Protein AF-A0A2M8L1L5-F1 (afdb_monomer)

Mean predicted aligned error: 10.71 Å

Foldseek 3Di:
DPPPCPPPPPDDPPAADAAEEEEAPPPPVLVVVCVVVVAAEAEDELCVLDDPDACPSLVVLVVSLVVLVVRLAYEYEYEAVLSLFFDDDDDDDRVRRSVSNVVSNLVSLLPDDRSGNYYYYYYHPPPLGGDVSQCDPSHNVYYDYDDADFLVRQLVLLVVLCPPAAADPPDPSSVLSLQLPPDHSVLSNQLSVQQRVVCVVVVHRHRYPVSSVQSSCCSVQNDWDDDPDDLVRLLLLLLLQLQLQLLCVVLVHAFFFKWFCTHHRPARIDTRGGHPGDDPDDDPSNLLSLLLSLLRSQLSNCVPVVDGDPNSVVSLVVSLVSLLCCVADCQVFPVGRDHNFQPCDPVCSPCSVVDGRCPDPVRVVVSVVSSVVSNVVSNVSSNVSCVVCVVLSVVSSVVCSVPSMDGRVRNVVSVVD

Solvent-accessible surface area (backbone atoms only — not comparable to full-atom values): 23126 Å² total; per-residue (Å²): 138,80,76,75,84,73,74,79,80,76,66,58,99,87,58,78,71,83,61,16,32,42,34,53,87,37,70,65,56,56,51,46,53,27,60,75,68,71,37,54,74,46,76,47,53,25,62,77,43,63,64,96,52,80,58,51,24,32,47,53,48,52,52,52,53,51,54,41,58,74,59,46,45,21,36,41,38,33,36,47,38,50,70,44,35,49,56,91,79,80,100,61,96,72,53,65,48,41,51,49,25,41,52,42,48,51,52,57,48,70,63,62,58,82,89,55,52,54,32,48,38,33,18,35,93,49,74,85,45,40,34,67,78,52,50,34,84,76,41,40,59,39,77,47,86,72,73,78,57,49,64,69,50,39,40,52,50,48,60,59,65,46,61,95,59,57,59,50,87,87,71,62,55,66,65,52,30,45,67,47,70,90,39,46,73,65,52,52,45,48,20,55,49,46,20,51,52,51,28,55,76,67,77,44,82,57,38,47,70,69,41,44,54,52,20,45,48,31,70,76,45,33,58,79,47,92,69,98,66,54,74,65,57,48,47,51,40,16,33,20,40,31,21,27,52,50,36,29,61,75,64,68,55,59,58,60,51,36,39,31,49,61,25,25,62,88,40,60,42,46,68,43,59,50,58,91,58,89,79,88,78,83,53,72,68,59,52,50,47,52,28,13,21,39,29,6,23,50,34,33,33,38,75,72,69,71,49,82,71,78,81,43,53,65,31,53,51,51,32,50,48,52,35,42,43,33,47,30,55,66,16,72,42,95,88,36,82,46,68,63,47,74,74,67,51,93,91,46,69,80,51,50,81,76,52,70,59,77,65,50,70,72,54,46,54,52,50,54,51,51,31,51,51,50,50,51,51,17,34,52,52,20,37,51,53,47,62,78,38,42,72,54,43,55,51,50,18,53,49,30,68,75,59,41,47,46,46,35,70,61,53,50,52,62,73,72,108

Secondary structure (DSSP, 8-state):
------------TT------EEETT-HHHHHHHHHHHT--EEEEEGGGG--SSTTHHHHHHHHHHHHHHHTSEEEEEEE-GGGT-BPP-S--TTHHHHHHHHHHHHHHHHT--TT-EEEEEE--S-GGGB-TTTTSTTSS-EEE--PPPPHHHHHHHHHHHTTTS-B-TT--HHHHHHH-TT--HHHHHHHHHHHHHHHHHTT-SSB-HHHHHHHHHHHHH--B------HHHHHHHHHHHHHHHHHHHHTT-S---EEE-S-BTTBSSEEE---SS--S---HHHHHHHHHHHHHHHHHHHHHHSS--STTHHHHHHHHHHHHHHHHTS--STT-S---S----TT-TTTTTTS-----HHHHHHHHHHHHHHHHHHHHHHHHHHHHTHHHHHHHHHHHHHHSEEEHHHHHHHHH-

Nearest PDB structures (foldseek):
  8xkv-assembly1_E  TM=8.347E-01  e=4.596E-28  Arabidopsis thaliana
  8xqw-assembly1_E  TM=6.963E-01  e=1.284E-30  Chlamydomonas reinhardtii
  1iy1-assembly1_A  TM=7.989E-01  e=1.599E-21  Thermus thermophilus
  1iy0-assembly1_A  TM=7.891E-01  e=1.115E-21  Thermus thermophilus
  5ubv-assembly1_A  TM=8.960E-01  e=8.651E-19  Thermothelomyces thermophilus ATCC 42464

Sequence (417 aa):
KGKAVVYDFTVPKNHSFVGNGLVNHNTLLAKAVAGEANVPFYSMAGSEFMEMLVGVGASRVRDLFGTAKKSGKAIIFIDEIDAIGRVRGGMDGGHGEREQTLNQILVEMDGFDTNMAVVVLAATNRGDLLDPALMRPGRFDRRVVLEMPDLKARIGIIQIHAKGKPFVENINWEAVARRTVGFSGADIENMLNESAIKIARENRLLITMADIEESALKVKMGSEKRRDQSDEDRLMTAYHEAGHAIVNYKEDLDTVTKISIVSRGMALGFTLIPPKKDIVHQTKSKLIKTMAMAMGGRAAEEIVFGDITTGASSDISHATNIARDMVTEWGMSELGPINWGPQIDMNDFGKAWMEPAKVSEIMQSKVDEEIKKLANAALAEATKILIENREKLDQVAKLLVLKESIDEAEFEEVMRV

Organism: NCBI:txid1974886

Structure (mmCIF, N/CA/C/O backbone):
data_AF-A0A2M8L1L5-F1
#
_entry.id   AF-A0A2M8L1L5-F1
#
loop_
_atom_site.group_PDB
_atom_site.id
_atom_site.type_symbol
_atom_site.label_atom_id
_atom_site.label_alt_id
_atom_site.label_comp_id
_atom_site.label_asym_id
_atom_site.label_entity_id
_atom_site.label_seq_id
_atom_site.pdbx_PDB_ins_code
_atom_site.Cartn_x
_atom_site.Cartn_y
_atom_site.Cartn_z
_atom_site.occupancy
_atom_site.B_iso_or_equiv
_atom_site.auth_seq_id
_atom_site.auth_comp_id
_atom_site.auth_asym_id
_atom_site.auth_atom_id
_atom_site.pdbx_PDB_model_num
ATOM 1 N N . LYS A 1 1 ? -11.282 -25.514 7.331 1.00 29.27 1 LYS A N 1
ATOM 2 C CA . LYS A 1 1 ? -11.631 -25.375 8.766 1.00 29.27 1 LYS A CA 1
ATOM 3 C C . LYS A 1 1 ? -10.560 -24.532 9.462 1.00 29.27 1 LYS A C 1
ATOM 5 O O . LYS A 1 1 ? -9.716 -25.081 10.150 1.00 29.27 1 LYS A O 1
ATOM 10 N N . GLY A 1 2 ? -10.536 -23.221 9.220 1.00 28.33 2 GLY A N 1
ATOM 11 C CA . GLY A 1 2 ? -9.768 -22.297 10.055 1.00 28.33 2 GLY A CA 1
ATOM 12 C C . GLY A 1 2 ? -10.743 -21.778 11.092 1.00 28.33 2 GLY A C 1
ATOM 13 O O . GLY A 1 2 ? -11.652 -21.041 10.728 1.00 28.33 2 GLY A O 1
ATOM 14 N N . LYS A 1 3 ? -10.657 -22.267 12.330 1.00 21.70 3 LYS A N 1
ATOM 15 C CA . LYS A 1 3 ? -11.415 -21.657 13.420 1.00 21.70 3 LYS A CA 1
ATOM 16 C C . LYS A 1 3 ? -10.822 -20.263 13.594 1.00 21.70 3 LYS A C 1
ATOM 18 O O . LYS A 1 3 ? -9.672 -20.159 14.006 1.00 21.70 3 LYS A O 1
ATOM 23 N N . ALA A 1 4 ? -11.584 -19.222 13.264 1.00 24.02 4 ALA A N 1
ATOM 24 C CA . ALA A 1 4 ? -11.372 -17.949 13.928 1.00 24.02 4 ALA A CA 1
ATOM 25 C C . ALA A 1 4 ? -11.402 -18.269 15.424 1.00 24.02 4 ALA A C 1
ATOM 27 O O . ALA A 1 4 ? -12.349 -18.911 15.894 1.00 24.02 4 ALA A O 1
ATOM 28 N N . VAL A 1 5 ? -10.333 -17.939 16.145 1.00 22.86 5 VAL A N 1
ATOM 29 C CA . VAL A 1 5 ? -10.358 -17.994 17.604 1.00 22.86 5 VAL A CA 1
ATOM 30 C C . VAL A 1 5 ? -11.231 -16.819 18.024 1.00 22.86 5 VAL A C 1
ATOM 32 O O . VAL A 1 5 ? -10.754 -15.734 18.327 1.00 22.86 5 VAL A O 1
ATOM 35 N N . VAL A 1 6 ? -12.544 -17.019 17.922 1.00 24.61 6 VAL A N 1
ATOM 36 C CA . VAL A 1 6 ? -13.519 -16.202 18.622 1.00 24.61 6 VAL A CA 1
ATOM 37 C C . VAL A 1 6 ? -13.302 -16.572 20.076 1.00 24.61 6 VAL A C 1
ATOM 39 O O . VAL A 1 6 ? -13.615 -17.690 20.492 1.00 24.61 6 VAL A O 1
ATOM 42 N N . TYR A 1 7 ? -12.633 -15.687 20.809 1.00 32.69 7 TYR A N 1
ATOM 43 C CA . TYR A 1 7 ? -12.544 -15.832 22.247 1.00 32.69 7 TYR A CA 1
ATOM 44 C C . TYR A 1 7 ? -13.963 -15.741 22.789 1.00 32.69 7 TYR A C 1
ATOM 46 O O . TYR A 1 7 ? -14.676 -14.768 22.551 1.00 32.69 7 TYR A O 1
ATOM 54 N N . ASP A 1 8 ? -14.377 -16.810 23.456 1.00 27.28 8 ASP A N 1
ATOM 55 C CA . ASP A 1 8 ? -15.609 -16.837 24.212 1.00 27.28 8 ASP A CA 1
ATOM 56 C C . ASP A 1 8 ? -15.454 -15.859 25.385 1.00 27.28 8 ASP A C 1
ATOM 58 O O . ASP A 1 8 ? -14.775 -16.150 26.369 1.00 27.28 8 ASP A O 1
ATOM 62 N N . PHE A 1 9 ? -16.032 -14.664 25.249 1.00 36.38 9 PHE A N 1
ATOM 63 C CA . PHE A 1 9 ? -16.111 -13.673 26.324 1.00 36.38 9 PHE A CA 1
ATOM 64 C C . PHE A 1 9 ? -17.259 -13.984 27.300 1.00 36.38 9 PHE A C 1
ATOM 66 O O . PHE A 1 9 ? -17.686 -13.105 28.054 1.00 36.38 9 PHE A O 1
ATOM 73 N N . THR A 1 10 ? -17.781 -15.219 27.320 1.00 26.64 10 THR A N 1
ATOM 74 C CA . THR A 1 10 ? -18.725 -15.646 28.353 1.00 26.64 10 THR A CA 1
ATOM 75 C C . THR A 1 10 ? -18.008 -15.686 29.697 1.00 26.64 10 THR A C 1
ATOM 77 O O . THR A 1 10 ? -17.252 -16.599 30.024 1.00 26.64 10 THR A O 1
ATOM 80 N N . VAL A 1 11 ? -18.267 -14.649 30.487 1.00 32.94 11 VAL A N 1
ATOM 81 C CA . VAL A 1 11 ? -17.752 -14.472 31.841 1.00 32.94 11 VAL A CA 1
ATOM 82 C C . VAL A 1 11 ? -18.233 -15.642 32.719 1.00 32.94 11 VAL A C 1
ATOM 84 O O . VAL A 1 11 ? -19.447 -15.797 32.909 1.00 32.94 11 VAL A O 1
ATOM 87 N N . PRO A 1 12 ? -17.336 -16.476 33.285 1.00 24.78 12 PRO A N 1
ATOM 88 C CA . PRO A 1 12 ? -17.718 -17.426 34.321 1.00 24.78 12 PRO A CA 1
ATOM 89 C C . PRO A 1 12 ? -18.327 -16.643 35.481 1.00 24.78 12 PRO A C 1
ATOM 91 O O . PRO A 1 12 ? -17.792 -15.604 35.857 1.00 24.78 12 PRO A O 1
ATOM 94 N N . LYS A 1 13 ? -19.415 -17.144 36.078 1.00 30.03 13 LYS A N 1
ATOM 95 C CA . LYS A 1 13 ? -20.230 -16.423 37.081 1.00 30.03 13 LYS A CA 1
ATOM 96 C C . LYS A 1 13 ? -19.449 -15.781 38.248 1.00 30.03 13 LYS A C 1
ATOM 98 O O . LYS A 1 13 ? -20.012 -14.924 38.917 1.00 30.03 13 LYS A O 1
ATOM 103 N N . ASN A 1 14 ? -18.183 -16.159 38.4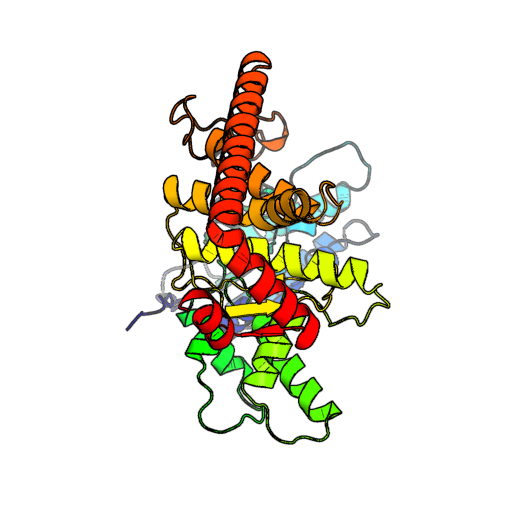62 1.00 24.33 14 ASN A N 1
ATOM 104 C CA . ASN A 1 14 ? -17.342 -15.724 39.576 1.00 24.33 14 ASN A CA 1
ATOM 105 C C . ASN A 1 14 ? -15.935 -15.227 39.155 1.00 24.33 14 ASN A C 1
ATOM 107 O O . ASN A 1 14 ? -15.006 -15.373 39.944 1.00 24.33 14 ASN A O 1
ATOM 111 N N . HIS A 1 15 ? -15.717 -14.722 37.935 1.00 23.06 15 HIS A N 1
ATOM 112 C CA . HIS A 1 15 ? -14.419 -14.142 37.543 1.00 23.06 15 HIS A CA 1
ATOM 113 C C . HIS A 1 15 ? -14.593 -12.816 36.794 1.00 23.06 15 HIS A C 1
ATOM 115 O O . HIS A 1 15 ? -15.243 -12.774 35.756 1.00 23.06 15 HIS A O 1
ATOM 121 N N . SER A 1 16 ? -13.984 -11.747 37.311 1.00 23.48 16 SER A N 1
ATOM 122 C CA . SER A 1 16 ? -13.935 -10.425 36.677 1.00 23.48 16 SER A CA 1
ATOM 123 C C . SER A 1 16 ? -12.830 -10.388 35.621 1.00 23.48 16 SER A C 1
ATOM 125 O O . SER A 1 16 ? -11.713 -10.839 35.873 1.00 23.48 16 SER A O 1
ATOM 127 N N . PHE A 1 17 ? -13.131 -9.841 34.445 1.00 26.48 17 PHE A N 1
ATOM 128 C CA . PHE A 1 17 ? -12.141 -9.591 33.400 1.00 26.48 17 PHE A CA 1
ATOM 129 C C . PHE A 1 17 ? -12.184 -8.106 33.038 1.00 26.48 17 PHE A C 1
ATOM 131 O O . PHE A 1 17 ? -13.180 -7.627 32.502 1.00 26.48 17 PHE A O 1
ATOM 138 N N . VAL A 1 18 ? -11.105 -7.383 33.337 1.00 28.31 18 VAL A N 1
ATOM 139 C CA . VAL A 1 18 ? -10.808 -6.089 32.716 1.00 28.31 18 VAL A CA 1
ATOM 140 C C . VAL A 1 18 ? -10.004 -6.430 31.466 1.00 28.31 18 VAL A C 1
ATOM 142 O O . VAL A 1 18 ? -8.902 -6.959 31.564 1.00 28.31 18 VAL A O 1
ATOM 145 N N . GLY A 1 19 ? -10.603 -6.259 30.291 1.00 31.03 19 GLY A N 1
ATOM 146 C CA . GLY A 1 19 ? -9.954 -6.528 29.010 1.00 31.03 19 GLY A CA 1
ATOM 147 C C . GLY A 1 19 ? -9.768 -5.227 28.260 1.00 31.03 19 GLY A C 1
ATOM 148 O O . GLY A 1 19 ? -10.588 -4.900 27.410 1.00 31.03 19 GLY A O 1
ATOM 149 N N . ASN A 1 20 ? -8.728 -4.469 28.581 1.00 33.00 20 ASN A N 1
ATOM 150 C CA . ASN A 1 20 ? -8.523 -3.186 27.929 1.00 33.00 20 ASN A CA 1
ATOM 151 C C . ASN A 1 20 ? -7.643 -3.388 26.693 1.00 33.00 20 ASN A C 1
ATOM 153 O O . ASN A 1 20 ? -6.494 -3.802 26.816 1.00 33.00 20 ASN A O 1
ATOM 157 N N . GLY A 1 21 ? -8.200 -3.146 25.504 1.00 32.06 21 GLY A N 1
ATOM 158 C CA . GLY A 1 21 ? -7.589 -3.499 24.219 1.00 32.06 21 GLY A CA 1
ATOM 159 C C . GLY A 1 21 ? -7.366 -2.300 23.301 1.00 32.06 21 GLY A C 1
ATOM 160 O O . GLY A 1 21 ? -8.319 -1.573 23.033 1.00 32.06 21 GLY A O 1
ATOM 161 N N . LEU A 1 22 ? -6.150 -2.133 22.767 1.00 32.41 22 LEU A N 1
ATOM 162 C CA . LEU A 1 22 ? -5.897 -1.275 21.598 1.00 32.41 22 LEU A CA 1
ATOM 163 C C . LEU A 1 22 ? -6.227 -2.027 20.301 1.00 32.41 22 LEU A C 1
ATOM 165 O O . LEU A 1 22 ? -5.694 -3.118 20.095 1.00 32.41 22 LEU A O 1
ATOM 169 N N . VAL A 1 23 ? -7.060 -1.439 19.438 1.00 38.59 23 VAL A N 1
ATOM 170 C CA . VAL A 1 23 ? -7.498 -1.982 18.142 1.00 38.59 23 VAL A CA 1
ATOM 171 C C . VAL A 1 23 ? -7.256 -0.946 17.041 1.00 38.59 23 VAL A C 1
ATOM 173 O O . VAL A 1 23 ? -7.812 0.142 17.089 1.00 38.59 23 VAL A O 1
ATOM 176 N N . ASN A 1 24 ? -6.479 -1.252 16.003 1.00 44.47 24 ASN A N 1
ATOM 177 C CA . ASN A 1 24 ? -6.299 -0.314 14.886 1.00 44.47 24 ASN A CA 1
ATOM 178 C C . ASN A 1 24 ? -7.616 -0.130 14.098 1.00 44.47 24 ASN A C 1
ATOM 180 O O . ASN A 1 24 ? -8.144 -1.099 13.554 1.00 44.47 24 ASN A O 1
ATOM 184 N N . HIS A 1 25 ? -8.113 1.110 14.009 1.00 50.47 25 HIS A N 1
ATOM 185 C CA . HIS A 1 25 ? -9.056 1.585 12.974 1.00 50.47 25 HIS A CA 1
ATOM 186 C C . HIS A 1 25 ? -10.341 0.771 12.792 1.00 50.47 25 HIS A C 1
ATOM 188 O O . HIS A 1 25 ? -10.844 0.606 11.683 1.00 50.47 25 HIS A O 1
ATOM 194 N N . ASN A 1 26 ? -10.887 0.234 13.880 1.00 60.69 26 ASN A N 1
ATOM 195 C CA . ASN A 1 26 ? -12.009 -0.688 13.776 1.00 60.69 26 ASN A CA 1
ATOM 196 C C . ASN A 1 26 ? -13.092 -0.409 14.811 1.00 60.69 26 ASN A C 1
ATOM 198 O O . ASN A 1 26 ? -13.456 -1.263 15.623 1.00 60.69 26 ASN A O 1
ATOM 202 N N . THR A 1 27 ? -13.708 0.768 14.678 1.00 69.00 27 THR A N 1
ATOM 203 C CA . THR A 1 27 ? -15.029 1.047 15.252 1.00 69.00 27 THR A CA 1
ATOM 204 C C . THR A 1 27 ? -16.017 -0.079 14.907 1.00 69.00 27 THR A C 1
ATOM 206 O O . THR A 1 27 ? -16.868 -0.422 15.723 1.00 69.00 27 THR A O 1
ATOM 209 N N . LEU A 1 28 ? -15.894 -0.700 13.721 1.00 77.31 28 LEU A N 1
ATOM 210 C CA . LEU A 1 28 ? -16.716 -1.842 13.311 1.00 77.31 28 LEU A CA 1
ATOM 211 C C . LEU A 1 28 ? -16.479 -3.084 14.183 1.00 77.31 28 LEU A C 1
ATOM 213 O O . LEU A 1 28 ? -17.451 -3.709 14.598 1.00 77.31 28 LEU A O 1
ATOM 217 N N . LEU A 1 29 ? -15.225 -3.424 14.501 1.00 80.44 29 LEU A N 1
ATOM 218 C CA . LEU A 1 29 ? -14.926 -4.553 15.389 1.00 80.44 29 LEU A CA 1
ATOM 219 C C . LEU A 1 29 ? -15.432 -4.275 16.805 1.00 80.44 29 LEU A C 1
ATOM 221 O O . LEU A 1 29 ? -16.070 -5.136 17.398 1.00 80.44 29 LEU A O 1
ATOM 225 N N . ALA A 1 30 ? -15.204 -3.068 17.327 1.00 80.62 30 ALA A N 1
ATOM 226 C CA . ALA A 1 30 ? -15.683 -2.687 18.653 1.00 80.62 30 ALA A CA 1
ATOM 227 C C . ALA A 1 30 ? -17.219 -2.768 18.748 1.00 80.62 30 ALA A C 1
ATOM 229 O O . ALA A 1 30 ? -17.759 -3.330 19.703 1.00 80.62 30 ALA A O 1
ATOM 230 N N . LYS A 1 31 ? -17.925 -2.297 17.710 1.00 81.69 31 LYS A N 1
ATOM 231 C CA . LYS A 1 31 ? -19.381 -2.454 17.572 1.00 81.69 31 LYS A CA 1
ATOM 232 C C . LYS A 1 31 ? -19.800 -3.920 17.464 1.00 81.69 31 LYS A C 1
ATOM 234 O O . LYS A 1 31 ? -20.799 -4.301 18.066 1.00 81.69 31 LYS A O 1
ATOM 239 N N . ALA A 1 32 ? -19.053 -4.744 16.729 1.00 84.81 32 ALA A N 1
ATOM 240 C CA . ALA A 1 32 ? -19.335 -6.171 16.599 1.00 84.81 32 ALA A CA 1
ATOM 241 C C . ALA A 1 32 ? -19.186 -6.906 17.940 1.00 84.81 32 ALA A C 1
ATOM 243 O O . ALA A 1 32 ? -20.050 -7.706 18.281 1.00 84.81 32 ALA A O 1
ATOM 244 N N . VAL A 1 33 ? -18.157 -6.587 18.734 1.00 85.31 33 VAL A N 1
ATOM 245 C CA . VAL A 1 33 ? -17.978 -7.145 20.087 1.00 85.31 33 VAL A CA 1
ATOM 246 C C . VAL A 1 33 ? -19.157 -6.769 20.985 1.00 85.31 33 VAL A C 1
ATOM 248 O O . VAL A 1 33 ? -19.686 -7.629 21.684 1.00 85.31 33 VAL A O 1
ATOM 251 N N . ALA A 1 34 ? -19.617 -5.515 20.938 1.00 86.94 34 ALA A N 1
ATOM 252 C CA . ALA A 1 34 ? -20.789 -5.089 21.704 1.00 86.94 34 ALA A CA 1
ATOM 253 C C . ALA A 1 34 ? -22.081 -5.786 21.258 1.00 86.94 34 ALA A C 1
ATOM 255 O O . ALA A 1 34 ? -22.889 -6.172 22.103 1.00 86.94 34 ALA A O 1
ATOM 256 N N . GLY A 1 35 ? -22.256 -5.971 19.946 1.00 87.44 35 GLY A N 1
ATOM 257 C CA . GLY A 1 35 ? -23.388 -6.694 19.370 1.00 87.44 35 GLY A CA 1
ATOM 258 C C . GLY A 1 35 ? -23.411 -8.168 19.772 1.00 87.44 35 GLY A C 1
ATOM 259 O O . GLY A 1 35 ? -24.458 -8.665 20.175 1.00 87.44 35 GLY A O 1
ATOM 260 N N . GLU A 1 36 ? -22.259 -8.840 19.740 1.00 88.19 36 GLU A N 1
ATOM 261 C CA . GLU A 1 36 ? -22.125 -10.248 20.137 1.00 88.19 36 GLU A CA 1
ATOM 262 C C . GLU A 1 36 ? -22.315 -10.436 21.649 1.00 88.19 36 GLU A C 1
ATOM 264 O O . GLU A 1 36 ? -22.982 -11.366 22.094 1.00 88.19 36 GLU A O 1
ATOM 269 N N . ALA A 1 37 ? -21.781 -9.514 22.457 1.00 85.88 37 ALA A N 1
ATOM 270 C CA . ALA A 1 37 ? -21.959 -9.525 23.907 1.00 85.88 37 ALA A CA 1
ATOM 271 C C . ALA A 1 37 ? -23.348 -9.027 24.355 1.00 85.88 37 ALA A C 1
ATOM 273 O O . ALA A 1 37 ? -23.697 -9.171 25.528 1.00 85.88 37 ALA A O 1
ATOM 274 N N . ASN A 1 38 ? -24.136 -8.447 23.442 1.00 88.56 38 ASN A N 1
ATOM 275 C CA . ASN A 1 38 ? -25.440 -7.837 23.697 1.00 88.56 38 ASN A CA 1
ATOM 276 C C . ASN A 1 38 ? -25.414 -6.831 24.868 1.00 88.56 38 ASN A C 1
ATOM 278 O O . ASN A 1 38 ? -26.228 -6.894 25.793 1.00 88.56 38 ASN A O 1
ATOM 282 N N . VAL A 1 39 ? -24.444 -5.913 24.841 1.00 90.44 39 VAL A N 1
ATOM 283 C CA . VAL A 1 39 ? -24.252 -4.871 25.865 1.00 90.44 39 VAL A CA 1
ATOM 284 C C . VAL A 1 39 ? -24.287 -3.465 25.252 1.00 90.44 39 VAL A C 1
ATOM 286 O O . VAL A 1 39 ? -23.937 -3.296 24.083 1.00 90.44 39 VAL A O 1
ATOM 289 N N . PRO A 1 40 ? -24.675 -2.431 26.026 1.00 92.31 40 PRO A N 1
ATOM 290 C CA . PRO A 1 40 ? -24.548 -1.034 25.622 1.00 92.31 40 PRO A CA 1
ATOM 291 C C . PRO A 1 40 ? -23.145 -0.681 25.114 1.00 92.31 40 PRO A C 1
ATOM 293 O O . PRO A 1 40 ? -22.141 -1.050 25.727 1.00 92.31 40 PRO A O 1
ATOM 296 N N . PHE A 1 41 ? -23.098 0.078 24.019 1.00 90.62 41 PHE A N 1
ATOM 297 C CA . PHE A 1 41 ? -21.874 0.565 23.387 1.00 90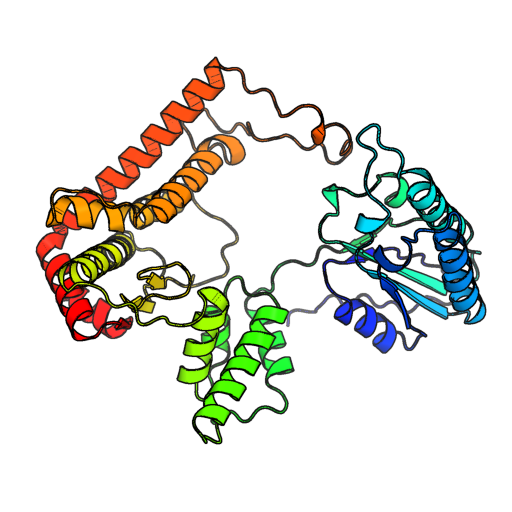.62 41 PHE A CA 1
ATOM 298 C C . PHE A 1 41 ? -21.819 2.092 23.462 1.00 90.62 41 PHE A C 1
ATOM 300 O O . PHE A 1 41 ? -22.650 2.774 22.861 1.00 90.62 41 PHE A O 1
ATOM 307 N N . TYR A 1 42 ? -20.838 2.624 24.186 1.00 92.38 42 TYR A N 1
ATOM 308 C CA . TYR A 1 42 ? -20.562 4.055 24.275 1.00 92.38 42 TYR A CA 1
ATOM 309 C C . TYR A 1 42 ? -19.293 4.359 23.488 1.00 92.38 42 TYR A C 1
ATOM 311 O O . TYR A 1 42 ? -18.258 3.764 23.757 1.00 92.38 42 TYR A O 1
ATOM 319 N N . SER A 1 43 ? -19.365 5.272 22.525 1.00 89.69 43 SER A N 1
ATOM 320 C CA . SER A 1 43 ? -18.249 5.612 21.637 1.00 89.69 43 SER A CA 1
ATOM 321 C C . SER A 1 43 ? -17.951 7.099 21.720 1.00 89.69 43 SER A C 1
ATOM 323 O O . SER A 1 43 ? -18.888 7.893 21.707 1.00 89.69 43 SER A O 1
ATOM 325 N N . MET A 1 44 ? -16.673 7.464 21.755 1.00 90.50 44 MET A N 1
ATOM 326 C CA . MET A 1 44 ? -16.214 8.854 21.707 1.00 90.50 44 MET A CA 1
ATOM 327 C C . MET A 1 44 ? -14.865 8.921 20.988 1.00 90.50 44 MET A C 1
ATOM 329 O O . MET A 1 44 ? -14.034 8.032 21.183 1.00 90.50 44 MET A O 1
ATOM 333 N N . ALA A 1 45 ? -14.635 9.933 20.152 1.00 88.38 45 ALA A N 1
ATOM 334 C CA . ALA A 1 45 ? -13.314 10.134 19.559 1.00 88.38 45 ALA A CA 1
ATOM 335 C C . ALA A 1 45 ? -12.362 10.827 20.547 1.00 88.38 45 ALA A C 1
ATOM 337 O O . ALA A 1 45 ? -12.767 11.678 21.336 1.00 88.38 45 ALA A O 1
ATOM 338 N N . GLY A 1 46 ? -11.073 10.500 20.478 1.00 84.88 46 GLY A N 1
ATOM 339 C CA . GLY A 1 46 ? -10.009 11.081 21.295 1.00 84.88 46 GLY A CA 1
ATOM 340 C C . GLY A 1 46 ? -9.941 12.603 21.164 1.00 84.88 46 GLY A C 1
ATOM 341 O O . GLY A 1 46 ? -9.678 13.309 22.134 1.00 84.88 46 GLY A O 1
ATOM 342 N N . SER A 1 47 ? -10.242 13.114 19.972 1.00 86.06 47 SER A N 1
ATOM 343 C CA . SER A 1 47 ? -10.320 14.543 19.667 1.00 86.06 47 SER A CA 1
ATOM 344 C C . SER A 1 47 ? -11.492 15.261 20.346 1.00 86.06 47 SER A C 1
ATOM 346 O O . SER A 1 47 ? -11.371 16.445 20.634 1.00 86.06 47 SER A O 1
ATOM 348 N N . GLU A 1 48 ? -12.588 14.573 20.685 1.00 87.19 48 GLU A N 1
ATOM 349 C CA . GLU A 1 48 ? -13.736 15.178 21.391 1.00 87.19 48 GLU A CA 1
ATOM 350 C C . GLU A 1 48 ? -13.431 15.525 22.855 1.00 87.19 48 GLU A C 1
ATOM 352 O O . GLU A 1 48 ? -14.195 16.235 23.514 1.00 87.19 48 GLU A O 1
ATOM 357 N N . PHE A 1 49 ? -12.320 15.011 23.376 1.00 84.62 49 PHE A N 1
ATOM 358 C CA . PHE A 1 49 ? -11.813 15.335 24.702 1.00 84.62 49 PHE A CA 1
ATOM 359 C C . PHE A 1 49 ? -10.931 16.589 24.723 1.00 84.62 49 PHE A C 1
ATOM 361 O O . PHE A 1 49 ? -10.589 17.042 25.812 1.00 84.62 49 PHE A O 1
ATOM 368 N N . MET A 1 50 ? -10.561 17.122 23.553 1.00 80.38 50 MET A N 1
ATOM 369 C CA . MET A 1 50 ? -9.736 18.320 23.403 1.00 80.38 50 MET A CA 1
ATOM 370 C C . MET A 1 50 ? -10.637 19.537 23.183 1.00 80.38 50 MET A C 1
ATOM 372 O O . MET A 1 50 ? -11.319 19.630 22.164 1.00 80.38 50 MET A O 1
ATOM 376 N N . GLU A 1 51 ? -10.637 20.483 24.115 1.00 76.31 51 GLU A N 1
ATOM 377 C CA . GLU A 1 51 ? -11.482 21.676 24.079 1.00 76.31 51 GLU A CA 1
ATOM 378 C C . GLU A 1 51 ? -10.697 22.932 24.484 1.00 76.31 51 GLU A C 1
ATOM 380 O O . GLU A 1 51 ? -9.704 22.902 25.201 1.00 76.31 51 GLU A O 1
ATOM 385 N N . MET A 1 52 ? -11.164 24.110 24.064 1.00 73.38 52 MET A N 1
ATOM 386 C CA . MET A 1 52 ? -10.495 25.366 24.453 1.00 73.38 52 MET A CA 1
ATOM 387 C C . MET A 1 52 ? -10.630 25.678 25.955 1.00 73.38 52 MET A C 1
ATOM 389 O O . MET A 1 52 ? -9.909 26.522 26.489 1.00 73.38 52 MET A O 1
ATOM 393 N N . LEU A 1 53 ? -11.586 25.040 26.635 1.00 77.19 53 LEU A N 1
ATOM 394 C CA . LEU A 1 53 ? -11.929 25.303 28.027 1.00 77.19 53 LEU A CA 1
ATOM 395 C C . LEU A 1 53 ? -11.313 24.251 28.953 1.00 77.19 53 LEU A C 1
ATOM 397 O O . LEU A 1 53 ? -11.680 23.076 28.927 1.00 77.19 53 LEU A O 1
ATOM 401 N N . VAL A 1 54 ? -10.435 24.712 29.845 1.00 80.00 54 VAL A N 1
ATOM 402 C CA . VAL A 1 54 ? -9.758 23.870 30.841 1.00 80.00 54 VAL A CA 1
ATOM 403 C C . VAL A 1 54 ? -10.771 23.073 31.671 1.00 80.00 54 VAL A C 1
ATOM 405 O O . VAL A 1 54 ? -11.684 23.636 32.276 1.00 80.00 54 VAL A O 1
ATOM 408 N N . GLY A 1 55 ? -10.586 21.753 31.730 1.00 81.31 55 GLY A N 1
ATOM 409 C CA . GLY A 1 55 ? -11.380 20.841 32.557 1.00 81.31 55 GLY A CA 1
ATOM 410 C C . GLY A 1 55 ? -12.649 20.286 31.904 1.00 81.31 55 GLY A C 1
ATOM 411 O O . GLY A 1 55 ? -13.266 19.386 32.484 1.00 81.31 55 GLY A O 1
ATOM 412 N N . VAL A 1 56 ? -13.023 20.746 30.703 1.00 87.81 56 VAL A N 1
ATOM 413 C CA . VAL A 1 56 ? -14.164 20.183 29.960 1.00 87.81 56 VAL A CA 1
ATOM 414 C C . VAL A 1 56 ? -13.880 18.743 29.539 1.00 87.81 56 VAL A C 1
ATOM 416 O O . VAL A 1 56 ? -14.715 17.873 29.801 1.00 87.81 56 VAL A O 1
ATOM 419 N N . GLY A 1 57 ? -12.689 18.460 28.998 1.00 87.44 57 GLY A N 1
ATOM 420 C CA . GLY A 1 57 ? -12.273 17.100 28.639 1.00 87.44 57 GLY A CA 1
ATOM 421 C C . GLY A 1 57 ? -12.383 16.118 29.812 1.00 87.44 57 GLY A C 1
ATOM 422 O O . GLY A 1 57 ? -13.062 15.095 29.717 1.00 87.44 57 GLY A O 1
ATOM 423 N N . ALA A 1 58 ? -11.832 16.475 30.976 1.00 88.81 58 ALA A N 1
ATOM 424 C CA . ALA A 1 58 ? -11.938 15.663 32.190 1.00 88.81 58 ALA A CA 1
ATOM 425 C C . ALA A 1 58 ? -13.393 15.461 32.665 1.00 88.81 58 ALA A C 1
ATOM 427 O O . ALA A 1 58 ? -13.733 14.399 33.187 1.00 88.81 58 ALA A O 1
ATOM 428 N N . SER A 1 59 ? -14.280 16.449 32.493 1.00 91.50 59 SER A N 1
ATOM 429 C CA . SER A 1 59 ? -15.700 16.265 32.824 1.00 91.50 59 SER A CA 1
ATOM 430 C C . SER A 1 59 ? -16.380 15.266 31.892 1.00 91.50 59 SER A C 1
ATOM 432 O O . SER A 1 59 ? -17.065 14.370 32.377 1.00 91.50 59 SER A O 1
ATOM 434 N N . ARG A 1 60 ? -16.134 15.354 30.578 1.00 91.56 60 ARG A N 1
ATOM 435 C CA . ARG A 1 60 ? -16.676 14.403 29.592 1.00 91.56 60 ARG A CA 1
ATOM 436 C C . ARG A 1 60 ? -16.238 12.970 29.887 1.00 91.56 60 ARG A C 1
ATOM 438 O O . ARG A 1 60 ? -17.053 12.056 29.797 1.00 91.56 60 ARG A O 1
ATOM 445 N N . VAL A 1 61 ? -14.981 12.775 30.299 1.00 91.44 61 VAL A N 1
ATOM 446 C CA . VAL A 1 61 ? -14.482 11.462 30.745 1.00 91.44 61 VAL A CA 1
ATOM 447 C C . VAL A 1 61 ? -15.287 10.957 31.944 1.00 91.44 61 VAL A C 1
ATOM 449 O O . VAL A 1 61 ? -15.789 9.835 31.912 1.00 91.44 61 VAL A O 1
ATOM 452 N N . ARG A 1 62 ? -15.475 11.786 32.979 1.00 92.00 62 ARG A N 1
ATOM 453 C CA . ARG A 1 62 ? -16.283 11.413 34.155 1.00 92.00 62 ARG A CA 1
ATOM 454 C C . ARG A 1 62 ? -17.716 11.041 33.775 1.00 92.00 62 ARG A C 1
ATOM 456 O O . ARG A 1 62 ? -18.238 10.045 34.272 1.00 92.00 62 ARG A O 1
ATOM 463 N N . ASP A 1 63 ? -18.334 11.793 32.872 1.00 92.94 63 ASP A N 1
ATOM 464 C CA . ASP A 1 63 ? -19.708 11.543 32.429 1.00 92.94 63 ASP A CA 1
ATOM 465 C C . ASP A 1 63 ? -19.825 10.258 31.593 1.00 92.94 63 ASP A C 1
ATOM 467 O O . ASP A 1 63 ? -20.755 9.469 31.797 1.00 92.94 63 ASP A O 1
ATOM 471 N N . LEU A 1 64 ? -18.859 9.997 30.705 1.00 91.75 64 LEU A N 1
ATOM 472 C CA . LEU A 1 64 ? -18.776 8.776 29.900 1.00 91.75 64 LEU A CA 1
ATOM 473 C C . LEU A 1 64 ? -18.665 7.533 30.791 1.00 91.75 64 LEU A C 1
ATOM 475 O O . LEU A 1 64 ? -19.490 6.619 30.700 1.00 91.75 64 LEU A O 1
ATOM 479 N N . PHE A 1 65 ? -17.684 7.519 31.696 1.00 90.19 65 PHE A N 1
ATOM 480 C CA . PHE A 1 65 ? -17.475 6.403 32.616 1.00 90.19 65 PHE A CA 1
ATOM 481 C C . PHE A 1 65 ? -18.628 6.280 33.615 1.00 90.19 65 PHE A C 1
ATOM 483 O O . PHE A 1 65 ? -19.097 5.173 33.873 1.00 90.19 65 PHE A O 1
ATOM 490 N N . GLY A 1 66 ? -19.159 7.392 34.125 1.00 90.38 66 GLY A N 1
ATOM 491 C CA . GLY A 1 66 ? -20.320 7.398 35.014 1.00 90.38 66 GLY A CA 1
ATOM 492 C C . GLY A 1 66 ? -21.572 6.805 34.361 1.00 90.38 66 GLY A C 1
ATOM 493 O O . GLY A 1 66 ? -22.307 6.053 35.002 1.00 90.38 66 GLY A O 1
ATOM 494 N N . THR A 1 67 ? -21.801 7.089 33.078 1.00 90.50 67 THR A N 1
ATOM 495 C CA . THR A 1 67 ? -22.917 6.517 32.308 1.00 90.50 67 THR A CA 1
ATOM 496 C C . THR A 1 67 ? -22.726 5.018 32.088 1.00 90.50 67 THR A C 1
ATOM 498 O O . THR A 1 67 ? -23.647 4.242 32.342 1.00 90.50 67 THR A O 1
ATOM 501 N N . ALA A 1 68 ? -21.521 4.587 31.708 1.00 87.56 68 ALA A N 1
ATOM 502 C CA . ALA A 1 68 ? -21.207 3.170 31.535 1.00 87.56 68 ALA A CA 1
ATOM 503 C C . ALA A 1 68 ? -21.331 2.373 32.848 1.00 87.56 68 ALA A C 1
ATOM 505 O O . ALA A 1 68 ? -21.899 1.280 32.856 1.00 87.56 68 ALA A O 1
ATOM 506 N N . LYS A 1 69 ? -20.876 2.945 33.972 1.00 85.44 69 LYS A N 1
ATOM 507 C CA . LYS A 1 69 ? -20.982 2.348 35.315 1.00 85.44 69 LYS A CA 1
ATOM 508 C C . LYS A 1 69 ? -22.442 2.156 35.742 1.00 85.44 69 LYS A C 1
ATOM 510 O O . LYS A 1 69 ? -22.781 1.108 36.285 1.00 85.44 69 LYS A O 1
ATOM 515 N N . LYS A 1 70 ? -23.331 3.116 35.447 1.00 87.75 70 LYS A N 1
ATOM 516 C CA . LYS A 1 70 ? -24.779 3.004 35.733 1.00 87.75 70 LYS A CA 1
ATOM 517 C C . LYS A 1 70 ? -25.457 1.863 34.970 1.00 87.75 70 LYS A C 1
ATOM 519 O O . LYS A 1 70 ? -26.419 1.294 35.476 1.00 87.75 70 LYS A O 1
ATOM 524 N N . SER A 1 71 ? -24.952 1.518 33.788 1.00 83.44 71 SER A N 1
ATOM 525 C CA . SER A 1 71 ? -25.477 0.417 32.972 1.00 83.44 71 SER A CA 1
ATOM 526 C C . SER A 1 71 ? -25.066 -0.972 33.480 1.00 83.44 71 SER A C 1
ATOM 528 O O . SER A 1 71 ? -25.647 -1.973 33.063 1.00 83.44 71 SER A O 1
ATOM 530 N N . GLY A 1 72 ? -24.085 -1.062 34.385 1.00 79.44 72 GLY A N 1
ATOM 531 C CA . GLY A 1 72 ? -23.600 -2.304 35.001 1.00 79.44 72 GLY A CA 1
ATOM 532 C C . GLY A 1 72 ? -22.748 -3.185 34.077 1.00 79.44 72 GLY A C 1
ATOM 533 O O . GLY A 1 72 ? -21.669 -3.624 34.477 1.00 79.44 72 GLY A O 1
ATOM 534 N N . LYS A 1 73 ? -23.209 -3.419 32.840 1.00 85.44 73 LYS A N 1
ATOM 535 C CA . LYS A 1 73 ? -22.456 -4.065 31.755 1.00 85.44 73 LYS A CA 1
ATOM 536 C C . LYS A 1 73 ? -22.415 -3.137 30.552 1.00 85.44 73 LYS A C 1
ATOM 538 O O . LYS A 1 73 ? -23.474 -2.742 30.076 1.00 85.44 73 LYS A O 1
ATOM 543 N N . ALA A 1 74 ? -21.230 -2.781 30.069 1.00 89.25 74 ALA A N 1
ATOM 544 C CA . ALA A 1 74 ? -21.088 -1.880 28.927 1.00 89.25 74 ALA A CA 1
ATOM 545 C C . ALA A 1 74 ? -19.707 -1.994 28.277 1.00 89.25 74 ALA A C 1
ATOM 547 O O . ALA A 1 74 ? -18.738 -2.403 28.918 1.00 89.25 74 ALA A O 1
ATOM 548 N N . ILE A 1 75 ? -19.619 -1.561 27.023 1.00 89.06 75 ILE A N 1
ATOM 549 C CA . ILE A 1 75 ? -18.357 -1.326 26.326 1.00 89.06 75 ILE A CA 1
ATOM 550 C C . ILE A 1 75 ? -18.200 0.175 26.104 1.00 89.06 75 ILE A C 1
ATOM 552 O O . ILE A 1 75 ? -19.087 0.820 25.544 1.00 89.06 75 ILE A O 1
ATOM 556 N N . ILE A 1 76 ? -17.067 0.718 26.540 1.00 90.38 76 ILE A N 1
ATOM 557 C CA . ILE A 1 76 ? -16.607 2.062 26.190 1.00 90.38 76 ILE A CA 1
ATOM 558 C C . ILE A 1 76 ? -15.595 1.909 25.057 1.00 90.38 76 ILE A C 1
ATOM 560 O O . ILE A 1 76 ? -14.671 1.114 25.177 1.00 90.38 76 ILE A O 1
ATOM 564 N N . PHE A 1 77 ? -15.753 2.660 23.974 1.00 89.81 77 PHE A N 1
ATOM 565 C CA . PHE A 1 77 ? -14.816 2.719 22.862 1.00 89.81 77 PHE A CA 1
ATOM 566 C C . PHE A 1 77 ? -14.278 4.140 22.696 1.00 89.81 77 PHE A C 1
ATOM 568 O O . PHE A 1 77 ? -15.054 5.081 22.518 1.00 89.81 77 PHE A O 1
ATOM 575 N N . ILE A 1 78 ? -12.956 4.282 22.756 1.00 88.06 78 ILE A N 1
ATOM 576 C CA . ILE A 1 78 ? -12.247 5.545 22.534 1.00 88.06 78 ILE A CA 1
ATOM 577 C C . ILE A 1 78 ? -11.482 5.441 21.217 1.00 88.06 78 ILE A C 1
ATOM 579 O O . ILE A 1 78 ? -10.471 4.743 21.147 1.00 88.06 78 ILE A O 1
ATOM 583 N N . ASP A 1 79 ? -11.957 6.116 20.175 1.00 85.06 79 ASP A N 1
ATOM 584 C CA . ASP A 1 79 ? -11.222 6.180 18.906 1.00 85.06 79 ASP A CA 1
ATOM 585 C C . ASP A 1 79 ? -10.064 7.182 18.995 1.00 85.06 79 ASP A C 1
ATOM 587 O O . ASP A 1 79 ? -10.103 8.074 19.834 1.00 85.06 79 ASP A O 1
ATOM 591 N N . GLU A 1 80 ? -9.042 7.058 18.151 1.00 82.62 80 GLU A N 1
ATOM 592 C CA . GLU A 1 80 ? -7.897 7.991 18.088 1.00 82.62 80 GLU A CA 1
ATOM 593 C C . GLU A 1 80 ? -7.309 8.381 19.464 1.00 82.62 80 GLU A C 1
ATOM 595 O O . GLU A 1 80 ? -7.066 9.556 19.759 1.00 82.62 80 GLU A O 1
ATOM 600 N N . ILE A 1 81 ? -7.075 7.402 20.349 1.00 84.25 81 ILE A N 1
ATOM 601 C CA . ILE A 1 81 ? -6.597 7.672 21.718 1.00 84.25 81 ILE A CA 1
ATOM 602 C C . ILE A 1 81 ? -5.237 8.394 21.744 1.00 84.25 81 ILE A C 1
ATOM 604 O O . ILE A 1 81 ? -4.912 9.074 22.716 1.00 84.25 81 ILE A O 1
ATOM 608 N N . ASP A 1 82 ? -4.453 8.331 20.666 1.00 80.69 82 ASP A N 1
ATOM 609 C CA . ASP A 1 82 ? -3.205 9.084 20.502 1.00 80.69 82 ASP A CA 1
ATOM 610 C C . ASP A 1 82 ? -3.394 10.610 20.466 1.00 80.69 82 ASP A C 1
ATOM 612 O O . ASP A 1 82 ? -2.449 11.345 20.782 1.00 80.69 82 ASP A O 1
ATOM 616 N N . ALA A 1 83 ? -4.610 11.103 20.203 1.00 82.94 83 ALA A N 1
ATOM 617 C CA . ALA A 1 83 ? -4.948 12.518 20.346 1.00 82.94 83 ALA A CA 1
ATOM 618 C C . ALA A 1 83 ? -4.704 13.010 21.783 1.00 82.94 83 ALA A C 1
ATOM 620 O O . ALA A 1 83 ? -4.099 14.060 21.992 1.00 82.94 83 ALA A O 1
ATOM 621 N N . ILE A 1 84 ? -5.034 12.197 22.789 1.00 82.00 84 ILE A N 1
ATOM 622 C CA . ILE A 1 84 ? -4.895 12.543 24.213 1.00 82.00 84 ILE A CA 1
ATOM 623 C C . ILE A 1 84 ? -3.755 11.804 24.918 1.00 82.00 84 ILE A C 1
ATOM 625 O O . ILE A 1 84 ? -3.214 12.321 25.888 1.00 82.00 84 ILE A O 1
ATOM 629 N N . GLY A 1 85 ? -3.324 10.658 24.396 1.00 74.38 85 GLY A N 1
ATOM 630 C CA . GLY A 1 85 ? -2.409 9.738 25.065 1.00 74.38 85 GLY A CA 1
ATOM 631 C C . GLY A 1 85 ? -0.957 9.750 24.595 1.00 74.38 85 GLY A C 1
ATOM 632 O O . GLY A 1 85 ? -0.303 8.739 24.785 1.00 74.38 85 GLY A O 1
ATOM 633 N N . ARG A 1 86 ? -0.436 10.801 23.946 1.00 77.56 86 ARG A N 1
ATOM 634 C CA . ARG A 1 86 ? 0.946 10.815 23.412 1.00 77.56 86 ARG A CA 1
ATOM 635 C C . ARG A 1 86 ? 2.001 11.127 24.479 1.00 77.56 86 ARG A C 1
ATOM 637 O O . ARG A 1 86 ? 1.782 11.994 25.321 1.00 77.56 86 ARG A O 1
ATOM 644 N N . VAL A 1 87 ? 3.178 10.504 24.361 1.00 66.38 87 VAL A N 1
ATOM 645 C CA . VAL A 1 87 ? 4.368 10.784 25.190 1.00 66.38 87 VAL A CA 1
ATOM 646 C C . VAL A 1 87 ? 4.790 12.258 25.098 1.00 66.38 87 VAL A C 1
ATOM 648 O O . VAL A 1 87 ? 4.748 12.879 24.033 1.00 66.38 87 VAL A O 1
ATOM 651 N N . ARG A 1 88 ? 5.226 12.807 26.237 1.00 65.94 88 ARG A N 1
ATOM 652 C CA . ARG A 1 88 ? 5.734 14.177 26.403 1.00 65.94 88 ARG A CA 1
ATOM 653 C C . ARG A 1 88 ? 6.855 14.512 25.412 1.00 65.94 88 ARG A C 1
ATOM 655 O O . ARG A 1 88 ? 7.836 13.782 25.315 1.00 65.94 88 ARG A O 1
ATOM 662 N N . GLY A 1 89 ? 6.764 15.676 24.770 1.00 47.78 89 GLY A N 1
ATOM 663 C CA . GLY A 1 89 ? 7.855 16.241 23.978 1.00 47.78 89 GLY A CA 1
ATOM 664 C C . GLY A 1 89 ? 7.637 17.724 23.682 1.00 47.78 89 GLY A C 1
ATOM 665 O O . GLY A 1 89 ? 6.762 18.066 22.897 1.00 47.78 89 GLY A O 1
ATOM 666 N N . GLY A 1 90 ? 8.453 18.590 24.288 1.00 43.62 90 GLY A N 1
ATOM 667 C CA . GLY A 1 90 ? 8.616 19.985 23.864 1.00 43.62 90 GLY A CA 1
ATOM 668 C C . GLY A 1 90 ? 7.763 21.033 24.591 1.00 43.62 90 GLY A C 1
ATOM 669 O O . GLY A 1 90 ? 6.564 20.888 24.790 1.00 43.62 90 GLY A O 1
ATOM 670 N N . MET A 1 91 ? 8.450 22.102 24.973 1.00 41.25 91 MET A N 1
ATOM 671 C CA . MET A 1 91 ? 8.079 23.287 25.749 1.00 41.25 91 MET A CA 1
ATOM 672 C C . MET A 1 91 ? 7.037 24.181 25.043 1.00 41.25 91 MET A C 1
ATOM 674 O O . MET A 1 91 ? 7.403 25.216 24.499 1.00 41.25 91 MET A O 1
ATOM 678 N N . ASP A 1 92 ? 5.755 23.794 25.038 1.00 46.12 92 ASP A N 1
ATOM 679 C CA . ASP A 1 92 ? 4.671 24.624 24.483 1.00 46.12 92 ASP A CA 1
ATOM 680 C C . ASP A 1 92 ? 3.387 24.580 25.340 1.00 46.12 92 ASP A C 1
ATOM 682 O O . ASP A 1 92 ? 3.032 23.557 25.918 1.00 46.12 92 ASP A O 1
ATOM 686 N N . GLY A 1 93 ? 2.703 25.714 25.481 1.00 50.16 93 GLY A N 1
ATOM 687 C CA . GLY A 1 93 ? 1.723 26.022 26.538 1.00 50.16 93 GLY A CA 1
ATOM 688 C C . GLY A 1 93 ? 0.350 25.333 26.463 1.00 50.16 93 GLY A C 1
ATOM 689 O O . GLY A 1 93 ? -0.548 25.720 27.206 1.00 50.16 93 GLY A O 1
ATOM 690 N N . GLY A 1 94 ? 0.168 24.330 25.597 1.00 56.75 94 GLY A N 1
ATOM 691 C CA . GLY A 1 94 ? -1.097 23.598 25.398 1.00 56.75 94 GLY A CA 1
ATOM 692 C C . GLY A 1 94 ? -1.254 22.309 26.221 1.00 56.75 94 GLY A C 1
ATOM 693 O O . GLY A 1 94 ? -2.263 21.620 26.103 1.00 56.75 94 GLY A O 1
ATOM 694 N N . HIS A 1 95 ? -0.264 21.953 27.048 1.00 64.62 95 HIS A N 1
ATOM 695 C CA . HIS A 1 95 ? -0.195 20.633 27.699 1.00 64.62 95 HIS A CA 1
ATOM 696 C C . HIS A 1 95 ? -1.206 20.404 28.832 1.00 64.62 95 HIS A C 1
ATOM 698 O O . HIS A 1 95 ? -1.581 19.261 29.084 1.00 64.62 95 HIS A O 1
ATOM 704 N N . GLY A 1 96 ? -1.668 21.456 29.514 1.00 70.44 96 GLY A N 1
ATOM 705 C CA . GLY A 1 96 ? -2.411 21.308 30.773 1.00 70.44 96 GLY A CA 1
ATOM 706 C C . GLY A 1 96 ? -3.756 20.586 30.641 1.00 70.44 96 GLY A C 1
ATOM 707 O O . GLY A 1 96 ? -4.065 19.706 31.441 1.00 70.44 96 GLY A O 1
ATOM 708 N N . GLU A 1 97 ? -4.549 20.924 29.624 1.00 78.25 97 GLU A N 1
ATOM 709 C CA . GLU A 1 97 ? -5.884 20.341 29.429 1.00 78.25 97 GLU A CA 1
ATOM 710 C C . GLU A 1 97 ? -5.804 18.877 28.978 1.00 78.25 97 GLU A C 1
ATOM 712 O O . GLU A 1 97 ? -6.498 18.000 29.505 1.00 78.25 97 GLU A O 1
ATOM 717 N N . ARG A 1 98 ? -4.883 18.599 28.055 1.00 79.81 98 ARG A N 1
ATOM 718 C CA . ARG A 1 98 ? -4.604 17.251 27.577 1.00 79.81 98 ARG A CA 1
ATOM 719 C C . ARG A 1 98 ? -4.132 16.340 28.709 1.00 79.81 98 ARG A C 1
ATOM 721 O O . ARG A 1 98 ? -4.676 15.251 28.879 1.00 79.81 98 ARG A O 1
ATOM 728 N N . GLU A 1 99 ? -3.150 16.784 29.498 1.00 79.81 99 GLU A N 1
ATOM 729 C CA . GLU A 1 99 ? -2.637 16.009 30.635 1.00 79.81 99 GLU A CA 1
ATOM 730 C C . GLU A 1 99 ? -3.719 15.788 31.694 1.00 79.81 99 GLU A C 1
ATOM 732 O O . GLU A 1 99 ? -3.841 14.689 32.236 1.00 79.81 99 GLU A O 1
ATOM 737 N N . GLN A 1 100 ? -4.539 16.803 31.977 1.00 84.38 100 GLN A N 1
ATOM 738 C CA . GLN A 1 100 ? -5.652 16.669 32.913 1.00 84.38 100 GLN A CA 1
ATOM 739 C C . GLN A 1 100 ? -6.652 15.607 32.444 1.00 84.38 100 GLN A C 1
ATOM 741 O O . GLN A 1 100 ? -7.095 14.778 33.240 1.00 84.38 100 GLN A O 1
ATOM 746 N N . THR A 1 101 ? -6.986 15.610 31.156 1.00 88.19 101 THR A N 1
ATOM 747 C CA . THR A 1 101 ? -7.959 14.678 30.584 1.00 88.19 101 THR A CA 1
ATOM 748 C C . THR A 1 101 ? -7.413 13.254 30.515 1.00 88.19 101 THR A C 1
ATOM 750 O O . THR A 1 101 ? -8.107 12.315 30.907 1.00 88.19 101 THR A O 1
ATOM 753 N N . LEU A 1 102 ? -6.141 13.089 30.137 1.00 87.12 102 LEU A N 1
ATOM 754 C CA . LEU A 1 102 ? -5.447 11.803 30.189 1.00 87.12 102 LEU A CA 1
ATOM 755 C C . LEU A 1 102 ? -5.430 11.241 31.616 1.00 87.12 102 LEU A C 1
ATOM 757 O O . LEU A 1 102 ? -5.840 10.104 31.836 1.00 87.12 102 LEU A O 1
ATOM 761 N N . ASN A 1 103 ? -5.023 12.046 32.600 1.00 88.00 103 ASN A N 1
ATOM 762 C CA . ASN A 1 103 ? -5.005 11.629 34.002 1.00 88.00 103 ASN A CA 1
ATOM 763 C C . ASN A 1 103 ? -6.398 11.239 34.505 1.00 88.00 103 ASN A C 1
ATOM 765 O O . ASN A 1 103 ? -6.522 10.279 35.260 1.00 88.00 103 ASN A O 1
ATOM 769 N N . GLN A 1 104 ? -7.450 11.931 34.064 1.00 90.56 104 GLN A N 1
ATOM 770 C CA . GLN A 1 104 ? -8.815 11.565 34.427 1.00 90.56 104 GLN A CA 1
ATOM 771 C C . GLN A 1 104 ? -9.212 10.190 33.874 1.00 90.56 104 GLN A C 1
ATOM 773 O O . GLN A 1 104 ? -9.844 9.424 34.596 1.00 90.56 104 GLN A O 1
ATOM 778 N N . ILE A 1 105 ? -8.821 9.846 32.641 1.00 88.38 105 ILE A N 1
ATOM 779 C CA . ILE A 1 105 ? -9.053 8.499 32.087 1.00 88.38 105 ILE A CA 1
ATOM 780 C C . ILE A 1 105 ? -8.344 7.456 32.944 1.00 88.38 105 ILE A C 1
ATOM 782 O O . ILE A 1 105 ? -8.953 6.460 33.321 1.00 88.38 105 ILE A O 1
ATOM 786 N N . LEU A 1 106 ? -7.085 7.707 33.307 1.00 87.38 106 LEU A N 1
ATOM 787 C CA . LEU A 1 106 ? -6.312 6.804 34.158 1.00 87.38 106 LEU A CA 1
ATOM 788 C C . LEU A 1 106 ? -6.983 6.588 35.522 1.00 87.38 106 LEU A C 1
ATOM 790 O O . LEU A 1 106 ? -7.098 5.453 35.968 1.00 87.38 106 LEU A O 1
ATOM 794 N N . VAL A 1 107 ? -7.477 7.658 36.152 1.00 89.25 107 VAL A N 1
ATOM 795 C CA . VAL A 1 107 ? -8.211 7.588 37.426 1.00 89.25 107 VAL A CA 1
ATOM 796 C C . VAL A 1 107 ? -9.511 6.796 37.284 1.00 89.25 107 VAL A C 1
ATOM 798 O O . VAL A 1 107 ? -9.827 5.985 38.150 1.00 89.25 107 VAL A O 1
ATOM 801 N N . GLU A 1 108 ? -10.268 6.997 36.203 1.00 88.25 108 GLU A N 1
ATOM 802 C CA . GLU A 1 108 ? -11.506 6.246 35.974 1.00 88.25 108 GLU A CA 1
ATOM 803 C C . GLU A 1 108 ? -11.255 4.758 35.696 1.00 88.25 108 GLU A C 1
ATOM 805 O O . GLU A 1 108 ? -12.045 3.927 36.149 1.00 88.25 108 GLU A O 1
ATOM 810 N N . MET A 1 109 ? -10.160 4.426 34.999 1.00 82.88 109 MET A N 1
ATOM 811 C CA . MET A 1 109 ? -9.726 3.048 34.742 1.00 82.88 109 MET A CA 1
ATOM 812 C C . MET A 1 109 ? -9.228 2.351 36.013 1.00 82.88 109 MET A C 1
ATOM 814 O O . MET A 1 109 ? -9.597 1.208 36.265 1.00 82.88 109 MET A O 1
ATOM 818 N N . ASP A 1 110 ? -8.442 3.042 36.842 1.00 81.50 110 ASP A N 1
ATOM 819 C CA . ASP A 1 110 ? -7.961 2.505 38.121 1.00 81.50 110 ASP A CA 1
ATOM 820 C C . ASP A 1 110 ? -9.113 2.400 39.156 1.00 81.50 110 ASP A C 1
ATOM 822 O O . ASP A 1 110 ? -9.039 1.626 40.109 1.00 81.50 110 ASP A O 1
ATOM 826 N N . GLY A 1 111 ? -10.193 3.170 38.967 1.00 74.50 111 GLY A N 1
ATOM 827 C CA . GLY A 1 111 ? -11.353 3.264 39.858 1.00 74.50 111 GLY A CA 1
ATOM 828 C C . GLY A 1 111 ? -12.511 2.300 39.565 1.00 74.50 111 GLY A C 1
ATOM 829 O O . GLY A 1 111 ? -13.628 2.551 40.032 1.00 74.50 111 GLY A O 1
ATOM 830 N N . PHE A 1 112 ? -12.310 1.242 38.772 1.00 70.81 112 PHE A N 1
ATOM 831 C CA . PHE A 1 112 ? -13.332 0.206 38.583 1.00 70.81 112 PHE A CA 1
ATOM 832 C C . PHE A 1 112 ? -13.409 -0.735 39.791 1.00 70.81 112 PHE A C 1
ATOM 834 O O . PHE A 1 112 ? -12.412 -1.306 40.226 1.00 70.81 112 PHE A O 1
ATOM 841 N N . ASP A 1 113 ? -14.623 -0.928 40.311 1.00 66.06 113 ASP A N 1
ATOM 842 C CA . ASP A 1 113 ? -14.884 -1.924 41.349 1.00 66.06 113 ASP A CA 1
ATOM 843 C C . ASP A 1 113 ? -14.915 -3.335 40.739 1.00 66.06 113 ASP A C 1
ATOM 845 O O . ASP A 1 113 ? -15.369 -3.541 39.612 1.00 66.06 113 ASP A O 1
ATOM 849 N N . THR A 1 114 ? -14.489 -4.327 41.516 1.00 60.88 114 THR A N 1
ATOM 850 C CA . THR A 1 114 ? -14.435 -5.750 41.147 1.00 60.88 114 THR A CA 1
ATOM 851 C C . THR A 1 114 ? -15.767 -6.323 40.649 1.00 60.88 114 THR A C 1
ATOM 853 O O . THR A 1 114 ? -15.760 -7.282 39.879 1.00 60.88 114 THR A O 1
ATOM 856 N N . ASN A 1 115 ? -16.899 -5.723 41.033 1.00 62.19 115 ASN A N 1
ATOM 857 C CA . ASN A 1 115 ? -18.249 -6.141 40.639 1.00 62.19 115 ASN A CA 1
ATOM 858 C C . ASN A 1 115 ? -18.791 -5.477 39.357 1.00 62.19 115 ASN A C 1
ATOM 860 O O . ASN A 1 115 ? -19.917 -5.779 38.954 1.00 62.19 115 ASN A O 1
ATOM 864 N N . MET A 1 116 ? -18.044 -4.579 38.709 1.00 69.38 116 MET A N 1
ATOM 865 C CA . MET A 1 116 ? -18.474 -3.938 37.461 1.00 69.38 116 MET A CA 1
ATOM 866 C C . MET A 1 116 ? -17.937 -4.688 36.238 1.00 69.38 116 MET A C 1
ATOM 868 O O . MET A 1 116 ? -16.755 -5.003 36.160 1.00 69.38 116 MET A O 1
ATOM 872 N N . ALA A 1 117 ? -18.801 -4.939 35.252 1.00 80.12 117 ALA A N 1
ATOM 873 C CA . ALA A 1 117 ? -18.434 -5.596 33.996 1.00 80.12 117 ALA A CA 1
ATOM 874 C C . ALA A 1 117 ? -18.406 -4.572 32.851 1.00 80.12 117 ALA A C 1
ATOM 876 O O . ALA A 1 117 ? -19.174 -4.655 31.889 1.00 80.12 117 ALA A O 1
ATOM 877 N N . VAL A 1 118 ? -17.538 -3.570 32.995 1.00 83.25 118 VAL A N 1
ATOM 878 C CA . VAL A 1 118 ? -17.290 -2.543 31.977 1.00 83.25 118 VAL A CA 1
ATOM 879 C C . VAL A 1 118 ? -15.965 -2.844 31.287 1.00 83.25 118 VAL A C 1
ATOM 881 O O . VAL A 1 118 ? -14.954 -3.064 31.948 1.00 83.25 118 VAL A O 1
ATOM 884 N N . VAL A 1 119 ? -15.976 -2.848 29.957 1.00 85.44 119 VAL A N 1
ATOM 885 C CA . VAL A 1 119 ? -14.787 -3.081 29.129 1.00 85.44 119 VAL A CA 1
ATOM 886 C C . VAL A 1 119 ? -14.436 -1.790 28.398 1.00 85.44 119 VAL A C 1
ATOM 888 O O . VAL A 1 119 ? -15.310 -1.187 27.773 1.00 85.44 119 VAL A O 1
ATOM 891 N N . VAL A 1 120 ? -13.171 -1.366 28.459 1.00 86.62 120 VAL A N 1
ATOM 892 C CA . VAL A 1 120 ? -12.688 -0.178 27.741 1.00 86.62 120 VAL A CA 1
ATOM 893 C C . VAL A 1 120 ? -11.839 -0.613 26.551 1.00 86.62 120 VAL A C 1
ATOM 895 O O . VAL A 1 120 ? -10.746 -1.150 26.691 1.00 86.62 120 VAL A O 1
ATOM 898 N N . LEU A 1 121 ? -12.342 -0.363 25.353 1.00 86.69 121 LEU A N 1
ATOM 899 C CA . LEU A 1 121 ? -11.628 -0.542 24.100 1.00 86.69 121 LEU A CA 1
ATOM 900 C C . LEU A 1 121 ? -11.111 0.817 23.629 1.00 86.69 121 LEU A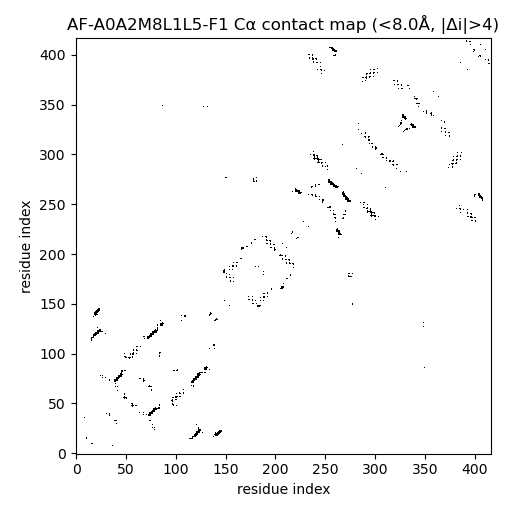 C 1
ATOM 902 O O . LEU A 1 121 ? -11.795 1.830 23.759 1.00 86.69 121 LEU A O 1
ATOM 906 N N . ALA A 1 122 ? -9.915 0.846 23.058 1.00 83.94 122 ALA A N 1
ATOM 907 C CA . ALA A 1 122 ? -9.370 2.046 22.441 1.00 83.94 122 ALA A CA 1
ATOM 908 C C . ALA A 1 122 ? -8.803 1.731 21.059 1.00 83.94 122 ALA A C 1
ATOM 910 O O . ALA A 1 122 ? -8.405 0.600 20.791 1.00 83.94 122 ALA A O 1
ATOM 911 N N . ALA A 1 123 ? -8.754 2.721 20.177 1.00 82.06 123 ALA A N 1
ATOM 912 C CA . ALA A 1 123 ? -8.163 2.589 18.857 1.00 82.06 123 ALA A CA 1
ATOM 913 C C . ALA A 1 123 ? -7.104 3.657 18.605 1.00 82.06 123 ALA A C 1
ATOM 915 O O . ALA A 1 123 ? -7.226 4.794 19.047 1.00 82.06 123 ALA A O 1
ATOM 916 N N . THR A 1 124 ? -6.034 3.277 17.910 1.00 76.62 124 THR A N 1
ATOM 917 C CA . THR A 1 124 ? -4.963 4.189 17.492 1.00 76.62 124 THR A CA 1
ATOM 918 C C . THR A 1 124 ? -4.309 3.666 16.221 1.00 76.62 124 THR A C 1
ATOM 920 O O . THR A 1 124 ? -4.317 2.463 15.984 1.00 76.62 124 THR A O 1
ATOM 923 N N . ASN A 1 125 ? -3.711 4.549 15.424 1.00 69.12 125 ASN A N 1
ATOM 924 C CA . ASN A 1 125 ? -2.737 4.160 14.397 1.00 69.12 125 ASN A CA 1
ATOM 925 C C . ASN A 1 125 ? -1.301 4.163 14.901 1.00 69.12 125 ASN A C 1
ATOM 927 O O . ASN A 1 125 ? -0.416 3.602 14.259 1.00 69.12 125 ASN A O 1
ATOM 931 N N . ARG A 1 126 ? -1.059 4.855 16.013 1.00 69.31 126 ARG A N 1
ATOM 932 C CA . ARG A 1 126 ? 0.274 5.208 16.484 1.00 69.31 126 ARG A CA 1
ATOM 933 C C . ARG A 1 126 ? 0.485 4.685 17.891 1.00 69.31 126 ARG A C 1
ATOM 935 O O . ARG A 1 126 ? 0.736 5.436 18.829 1.00 69.31 126 ARG A O 1
ATOM 942 N N . GLY A 1 127 ? 0.365 3.365 18.042 1.00 70.06 127 GLY A N 1
ATOM 943 C CA . GLY A 1 127 ? 0.597 2.701 19.327 1.00 70.06 127 GLY A CA 1
ATOM 944 C C . GLY A 1 127 ? 2.017 2.913 19.866 1.00 70.06 127 GLY A C 1
ATOM 945 O O . GLY A 1 127 ? 2.222 2.868 21.071 1.00 70.06 127 GLY A O 1
ATOM 946 N N . ASP A 1 128 ? 2.976 3.187 18.979 1.00 67.00 128 ASP A N 1
ATOM 947 C CA . ASP A 1 128 ? 4.357 3.589 19.273 1.00 67.00 128 ASP A CA 1
ATOM 948 C C . ASP A 1 128 ? 4.470 4.937 19.998 1.00 67.00 128 ASP A C 1
ATOM 950 O O . ASP A 1 128 ? 5.451 5.182 20.698 1.00 67.00 128 ASP A O 1
ATOM 954 N N . LEU A 1 129 ? 3.481 5.814 19.828 1.00 72.06 129 LEU A N 1
ATOM 955 C CA . LEU A 1 129 ? 3.471 7.151 20.405 1.00 72.06 129 LEU A CA 1
ATOM 956 C C . LEU A 1 129 ? 2.750 7.250 21.748 1.00 72.06 129 LEU A C 1
ATOM 958 O O . LEU A 1 129 ? 2.776 8.322 22.361 1.00 72.06 129 LEU A O 1
ATOM 962 N N . LEU A 1 130 ? 2.067 6.190 22.174 1.00 76.75 130 LEU A N 1
ATOM 963 C CA . LEU A 1 130 ? 1.247 6.226 23.375 1.00 76.75 130 LEU A CA 1
ATOM 964 C C . LEU A 1 130 ? 2.095 6.278 24.647 1.00 76.75 130 LEU A C 1
ATOM 966 O O . LEU A 1 130 ? 3.153 5.659 24.740 1.00 76.75 130 LEU A O 1
ATOM 970 N N . ASP A 1 131 ? 1.601 7.006 25.646 1.00 80.50 131 ASP A N 1
ATOM 971 C CA . ASP A 1 131 ? 2.188 7.086 26.975 1.00 80.50 131 ASP A CA 1
ATOM 972 C C . ASP A 1 131 ? 2.238 5.677 27.590 1.00 80.50 131 ASP A C 1
ATOM 974 O O . ASP A 1 131 ? 1.189 5.041 27.749 1.00 80.50 131 ASP A O 1
ATOM 978 N N . PRO A 1 132 ? 3.423 5.177 27.991 1.00 78.38 132 PRO A N 1
ATOM 979 C CA . PRO A 1 132 ? 3.556 3.882 28.649 1.00 78.38 132 PRO A CA 1
ATOM 980 C C . PRO A 1 132 ? 2.665 3.721 29.887 1.00 78.38 132 PRO A C 1
ATOM 982 O O . PRO A 1 132 ? 2.332 2.598 30.260 1.00 78.38 132 PRO A O 1
ATOM 985 N N . ALA A 1 133 ? 2.254 4.818 30.533 1.00 78.88 133 ALA A N 1
ATOM 986 C CA . ALA A 1 133 ? 1.314 4.803 31.644 1.00 78.88 133 ALA A CA 1
ATOM 987 C C . ALA A 1 133 ? -0.057 4.231 31.254 1.00 78.88 133 ALA A C 1
ATOM 989 O O . ALA A 1 133 ? -0.686 3.593 32.098 1.00 78.88 133 ALA A O 1
ATOM 990 N N . LEU A 1 134 ? -0.510 4.414 30.009 1.00 77.12 134 LEU A N 1
ATOM 991 C CA . LEU A 1 134 ? -1.753 3.823 29.499 1.00 77.12 134 LEU A CA 1
ATOM 992 C C . LEU A 1 134 ? -1.655 2.303 29.364 1.00 77.12 134 LEU A C 1
ATOM 994 O O . LEU A 1 134 ? -2.658 1.619 29.530 1.00 77.12 134 LEU A O 1
ATOM 998 N N . MET A 1 135 ? -0.453 1.780 29.122 1.00 76.56 135 MET A N 1
ATOM 999 C CA . MET A 1 135 ? -0.199 0.363 28.838 1.00 76.56 135 MET A CA 1
ATOM 1000 C C . MET A 1 135 ? 0.141 -0.470 30.083 1.00 76.56 135 MET A C 1
ATOM 1002 O O . MET A 1 135 ? 0.512 -1.639 29.979 1.00 76.56 135 MET A O 1
ATOM 1006 N N . ARG A 1 136 ? 0.065 0.122 31.282 1.00 78.69 136 ARG A N 1
ATOM 1007 C CA . ARG A 1 136 ? 0.362 -0.590 32.533 1.00 78.69 136 ARG A CA 1
ATOM 1008 C C . ARG A 1 136 ? -0.754 -1.581 32.895 1.00 78.69 136 ARG A C 1
ATOM 1010 O O . ARG A 1 136 ? -1.917 -1.318 32.585 1.00 78.69 136 ARG A O 1
ATOM 1017 N N . PRO A 1 137 ? -0.431 -2.682 33.602 1.00 74.88 137 PRO A N 1
ATOM 1018 C CA . PRO A 1 137 ? -1.435 -3.621 34.100 1.00 74.88 137 PRO A CA 1
ATOM 1019 C C . PRO A 1 137 ? -2.559 -2.914 34.870 1.00 74.88 137 PRO A C 1
ATOM 1021 O O . PRO A 1 137 ? -2.281 -2.059 35.709 1.00 74.88 137 PRO A O 1
ATOM 1024 N N . GLY A 1 138 ? -3.813 -3.266 34.573 1.00 72.81 138 GLY A N 1
ATOM 1025 C CA . GLY A 1 138 ? -5.013 -2.606 35.111 1.00 72.81 138 GLY A CA 1
ATOM 1026 C C . GLY A 1 138 ? -5.582 -1.501 34.212 1.00 72.81 138 GLY A C 1
ATOM 1027 O O . GLY A 1 138 ? -6.760 -1.171 34.323 1.00 72.81 138 GLY A O 1
ATOM 1028 N N . ARG A 1 139 ? -4.785 -0.989 33.266 1.00 83.06 139 ARG A N 1
ATOM 1029 C CA . ARG A 1 139 ? -5.208 -0.070 32.194 1.00 83.06 139 ARG A CA 1
ATOM 1030 C C . ARG A 1 139 ? -5.212 -0.841 30.882 1.00 83.06 139 ARG A C 1
ATOM 1032 O O . ARG A 1 139 ? -5.672 -1.970 30.926 1.00 83.06 139 ARG A O 1
ATOM 1039 N N . PHE A 1 140 ? -4.731 -0.312 29.754 1.00 78.94 140 PHE A N 1
ATOM 1040 C CA . PHE A 1 140 ? -4.642 -1.028 28.468 1.00 78.94 140 PHE A CA 1
ATOM 1041 C C . PHE A 1 140 ? -3.575 -2.128 28.493 1.00 78.94 140 PHE A C 1
ATOM 1043 O O . PHE A 1 140 ? -2.508 -2.027 27.896 1.00 78.94 140 PHE A O 1
ATOM 1050 N N . ASP A 1 141 ? -3.879 -3.199 29.215 1.00 70.88 141 ASP A N 1
ATOM 1051 C CA . ASP A 1 141 ? -3.015 -4.347 29.456 1.00 70.88 141 ASP A CA 1
ATOM 1052 C C . ASP A 1 141 ? -3.048 -5.381 28.317 1.00 70.88 141 ASP A C 1
ATOM 1054 O O . ASP A 1 141 ? -2.203 -6.282 28.263 1.00 70.88 141 ASP A O 1
ATOM 1058 N N . ARG A 1 142 ? -4.001 -5.261 27.382 1.00 74.19 142 ARG A N 1
ATOM 1059 C CA . ARG A 1 142 ? -4.096 -6.085 26.174 1.00 74.19 142 ARG A CA 1
ATOM 1060 C C . ARG A 1 142 ? -3.893 -5.245 24.921 1.00 74.19 142 ARG A C 1
ATOM 1062 O O . ARG A 1 142 ? -4.388 -4.133 24.766 1.00 74.19 142 ARG A O 1
ATOM 1069 N N . ARG A 1 143 ? -3.187 -5.828 23.958 1.00 69.81 143 ARG A N 1
ATOM 1070 C CA . ARG A 1 143 ? -3.008 -5.247 22.629 1.00 69.81 143 ARG A CA 1
ATOM 1071 C C . ARG A 1 143 ? -3.471 -6.248 21.590 1.00 69.81 143 ARG A C 1
ATOM 1073 O O . ARG A 1 143 ? -3.014 -7.388 21.592 1.00 69.81 143 ARG A O 1
ATOM 1080 N N . VAL A 1 144 ? -4.362 -5.807 20.709 1.00 72.25 144 VAL A N 1
ATOM 1081 C CA . VAL A 1 144 ? -4.836 -6.603 19.580 1.00 72.25 144 VAL A CA 1
ATOM 1082 C C . VAL A 1 144 ? -4.377 -5.902 18.312 1.00 72.25 144 VAL A C 1
ATOM 1084 O O . VAL A 1 144 ? -4.950 -4.906 17.879 1.00 72.25 144 VAL A O 1
ATOM 1087 N N . VAL A 1 145 ? -3.294 -6.408 17.730 1.00 69.56 145 VAL A N 1
ATOM 1088 C CA . VAL A 1 145 ? -2.805 -5.899 16.449 1.00 69.56 145 VAL A CA 1
ATOM 1089 C C . VAL A 1 145 ? -3.684 -6.480 15.349 1.00 69.56 145 VAL A C 1
ATOM 1091 O O . VAL A 1 145 ? -3.803 -7.697 15.223 1.00 69.56 145 VAL A O 1
ATOM 1094 N N . LEU A 1 146 ? -4.323 -5.602 14.578 1.00 70.62 146 LEU A N 1
ATOM 1095 C CA . LEU A 1 146 ? -5.042 -5.992 13.373 1.00 70.62 146 LEU A CA 1
ATOM 1096 C C . LEU A 1 146 ? -4.117 -5.814 12.179 1.00 70.62 146 LEU A C 1
ATOM 1098 O O . LEU A 1 146 ? -3.719 -4.696 11.849 1.00 70.62 146 LEU A O 1
ATOM 1102 N N . GLU A 1 147 ? -3.764 -6.935 11.568 1.00 72.50 147 GLU A N 1
ATOM 1103 C CA . GLU A 1 147 ? -2.949 -6.978 10.363 1.00 72.50 147 GLU A CA 1
ATOM 1104 C C . GLU A 1 147 ? -3.814 -6.810 9.109 1.00 72.50 147 GLU A C 1
ATOM 1106 O O . GLU A 1 147 ? -5.045 -6.925 9.141 1.00 72.50 147 GLU A O 1
ATOM 1111 N N . MET A 1 148 ? -3.155 -6.545 7.982 1.00 78.56 148 MET A N 1
ATOM 1112 C CA . MET A 1 148 ? -3.813 -6.524 6.679 1.00 78.56 148 MET A CA 1
ATOM 1113 C C . MET A 1 148 ? -4.424 -7.901 6.367 1.00 78.56 148 MET A C 1
ATOM 1115 O O . MET A 1 148 ? -3.839 -8.928 6.717 1.00 78.56 148 MET A O 1
ATOM 1119 N N . PRO A 1 149 ? -5.592 -7.955 5.705 1.00 82.50 149 PRO A N 1
ATOM 1120 C CA . PRO A 1 149 ? -6.295 -9.211 5.487 1.00 82.50 149 PRO A CA 1
ATOM 1121 C C . PRO A 1 149 ? -5.517 -10.152 4.554 1.00 82.50 149 PRO A C 1
ATOM 1123 O O . PRO A 1 149 ? -5.086 -9.761 3.464 1.00 82.50 149 PRO A O 1
ATOM 1126 N N . ASP A 1 150 ? -5.415 -11.423 4.952 1.00 86.25 150 ASP A N 1
ATOM 1127 C CA . ASP A 1 150 ? -4.916 -12.514 4.105 1.00 86.25 150 ASP A CA 1
ATOM 1128 C C . ASP A 1 150 ? -5.893 -12.842 2.957 1.00 86.25 150 ASP A C 1
ATOM 1130 O O . ASP A 1 150 ? -7.012 -12.324 2.897 1.00 86.25 150 ASP A O 1
ATOM 1134 N N . LEU A 1 151 ? -5.504 -13.719 2.023 1.00 87.25 151 LEU A N 1
ATOM 1135 C CA . LEU A 1 151 ? -6.363 -14.085 0.889 1.00 87.25 151 LEU A CA 1
ATOM 1136 C C . LEU A 1 151 ? -7.769 -14.560 1.310 1.00 87.25 151 LEU A C 1
ATOM 1138 O O . LEU A 1 151 ? -8.758 -14.212 0.662 1.00 87.25 151 LEU A O 1
ATOM 1142 N N . LYS A 1 152 ? -7.886 -15.343 2.390 1.00 89.69 152 LYS A N 1
ATOM 1143 C CA . LYS A 1 152 ? -9.178 -15.879 2.852 1.00 89.69 152 LYS A CA 1
ATOM 1144 C C . LYS A 1 152 ? -10.031 -14.796 3.503 1.00 89.69 152 LYS A C 1
ATOM 1146 O O . LYS A 1 152 ? -11.239 -14.754 3.268 1.00 89.69 152 LYS A O 1
ATOM 1151 N N . ALA A 1 153 ? -9.413 -13.921 4.286 1.00 87.12 153 ALA A N 1
ATOM 1152 C CA . ALA A 1 153 ? -10.041 -12.764 4.894 1.00 87.12 153 ALA A CA 1
ATOM 1153 C C . ALA A 1 153 ? -10.541 -11.802 3.814 1.00 87.12 153 ALA A C 1
ATOM 1155 O O . ALA A 1 153 ? -11.696 -11.392 3.878 1.00 87.12 153 ALA A O 1
ATOM 1156 N N . ARG A 1 154 ? -9.746 -11.530 2.766 1.00 89.44 154 ARG A N 1
ATOM 1157 C CA . ARG A 1 154 ? -10.180 -10.719 1.616 1.00 89.44 154 ARG A CA 1
ATOM 1158 C C . ARG A 1 154 ? -11.421 -11.309 0.946 1.00 89.44 154 ARG A C 1
ATOM 1160 O O . ARG A 1 154 ? -12.370 -10.571 0.711 1.00 89.44 154 ARG A O 1
ATOM 1167 N N . ILE A 1 155 ? -11.475 -12.626 0.715 1.00 92.56 155 ILE A N 1
ATOM 1168 C CA . ILE A 1 155 ? -12.681 -13.290 0.179 1.00 92.56 155 ILE A CA 1
ATOM 1169 C C . ILE A 1 155 ? -13.889 -13.076 1.104 1.00 92.56 155 ILE A C 1
ATOM 1171 O O . ILE A 1 155 ? -14.968 -12.729 0.627 1.00 92.56 155 ILE A O 1
ATOM 1175 N N . GLY A 1 156 ? -13.720 -13.249 2.418 1.00 90.88 156 GLY A N 1
ATOM 1176 C CA . GLY A 1 156 ? -14.794 -13.028 3.392 1.00 90.88 156 GLY A CA 1
ATOM 1177 C C . GLY A 1 156 ? -15.300 -11.582 3.406 1.00 90.88 156 GLY A C 1
ATOM 1178 O O . GLY A 1 156 ? -16.507 -11.350 3.377 1.00 90.88 156 GLY A O 1
ATOM 1179 N N . ILE A 1 157 ? -14.387 -10.609 3.378 1.00 88.94 157 ILE A N 1
ATOM 1180 C CA . ILE A 1 157 ? -14.706 -9.175 3.321 1.00 88.94 157 ILE A CA 1
ATOM 1181 C C . ILE A 1 157 ? -15.458 -8.851 2.024 1.00 88.94 157 ILE A C 1
ATOM 1183 O O . ILE A 1 157 ? -16.520 -8.230 2.068 1.00 88.94 157 ILE A O 1
ATOM 1187 N N . ILE A 1 158 ? -14.969 -9.337 0.878 1.00 92.56 158 ILE A N 1
ATOM 1188 C CA . ILE A 1 158 ? -15.640 -9.185 -0.420 1.00 92.56 158 ILE A CA 1
ATOM 1189 C C . ILE A 1 158 ? -17.077 -9.712 -0.338 1.00 92.56 158 ILE A C 1
ATOM 1191 O O . ILE A 1 158 ? -18.006 -9.014 -0.731 1.00 92.56 158 ILE A O 1
ATOM 1195 N N . GLN A 1 159 ? -17.287 -10.909 0.217 1.00 91.50 159 GLN A N 1
ATOM 1196 C CA . GLN A 1 159 ? -18.620 -11.507 0.343 1.00 91.50 159 GLN A CA 1
ATOM 1197 C C . GLN A 1 159 ? -19.567 -10.695 1.232 1.00 91.50 159 GLN A C 1
ATOM 119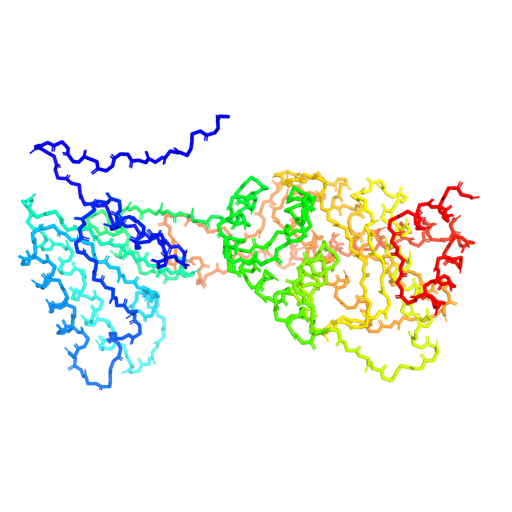9 O O . GLN A 1 159 ? -20.769 -10.674 0.974 1.00 91.50 159 GLN A O 1
ATOM 1204 N N . ILE A 1 160 ? -19.054 -10.027 2.268 1.00 89.62 160 ILE A N 1
ATOM 1205 C CA . ILE A 1 160 ? -19.852 -9.146 3.128 1.00 89.62 160 ILE A CA 1
ATOM 1206 C C . ILE A 1 160 ? -20.296 -7.911 2.339 1.00 89.62 160 ILE A C 1
ATOM 1208 O O . ILE A 1 160 ? -21.495 -7.641 2.267 1.00 89.62 160 ILE A O 1
ATOM 1212 N N . HIS A 1 161 ? -19.360 -7.205 1.700 1.00 88.38 161 HIS A N 1
ATOM 1213 C CA . HIS A 1 161 ? -19.649 -5.954 0.987 1.00 88.38 161 HIS A CA 1
ATOM 1214 C C . HIS A 1 161 ? -20.302 -6.156 -0.390 1.00 88.38 161 HIS A C 1
ATOM 1216 O O . HIS A 1 161 ? -20.856 -5.206 -0.954 1.00 88.38 161 HIS A O 1
ATOM 1222 N N . ALA A 1 162 ? -20.286 -7.382 -0.922 1.00 91.31 162 ALA A N 1
ATOM 1223 C CA . ALA A 1 162 ? -21.026 -7.769 -2.118 1.00 91.31 162 ALA A CA 1
ATOM 1224 C C . ALA A 1 162 ? -22.539 -7.902 -1.863 1.00 91.31 162 ALA A C 1
ATOM 1226 O O . ALA A 1 162 ? -23.337 -7.798 -2.796 1.00 91.31 162 ALA A O 1
ATOM 1227 N N . LYS A 1 163 ? -22.976 -8.109 -0.612 1.00 90.44 163 LYS A N 1
ATOM 1228 C CA . LYS A 1 163 ? -24.409 -8.216 -0.301 1.00 90.44 163 LYS A CA 1
ATOM 1229 C C . LYS A 1 163 ? -25.145 -6.933 -0.697 1.00 90.44 163 LYS A C 1
ATOM 1231 O O . LYS A 1 163 ? -24.733 -5.833 -0.344 1.00 90.44 163 LYS A O 1
ATOM 1236 N N . GLY A 1 164 ? -26.254 -7.093 -1.419 1.00 86.75 164 GLY A N 1
ATOM 1237 C CA . GLY A 1 164 ? -27.107 -5.983 -1.854 1.00 86.75 164 GLY A CA 1
ATOM 1238 C C . GLY A 1 164 ? -26.640 -5.250 -3.116 1.00 86.75 164 GLY A C 1
ATOM 1239 O O . GLY A 1 164 ? -27.302 -4.298 -3.518 1.00 86.75 164 GLY A O 1
ATOM 1240 N N . LYS A 1 165 ? -25.546 -5.679 -3.763 1.00 91.69 165 LYS A N 1
ATOM 1241 C CA . LYS A 1 165 ? -25.088 -5.122 -5.047 1.00 91.69 165 LYS A CA 1
ATOM 1242 C C . LYS A 1 165 ? -25.393 -6.081 -6.210 1.00 91.69 165 LYS A C 1
ATOM 1244 O O . LYS A 1 165 ? -25.296 -7.296 -6.026 1.00 91.69 165 LYS A O 1
ATOM 1249 N N . PRO A 1 166 ? -25.757 -5.568 -7.400 1.00 91.81 166 PRO A N 1
ATOM 1250 C CA . PRO A 1 166 ? -26.137 -6.410 -8.528 1.00 91.81 166 PRO A CA 1
ATOM 1251 C C . PRO A 1 166 ? -24.904 -6.866 -9.322 1.00 91.81 166 PRO A C 1
ATOM 1253 O O . PRO A 1 166 ? -24.322 -6.099 -10.084 1.00 91.81 166 PRO A O 1
ATOM 1256 N N . PHE A 1 167 ? -24.504 -8.125 -9.164 1.00 93.31 167 PHE A N 1
ATOM 1257 C CA . PHE A 1 167 ? -23.391 -8.736 -9.900 1.00 93.31 167 PHE A CA 1
ATOM 1258 C C . 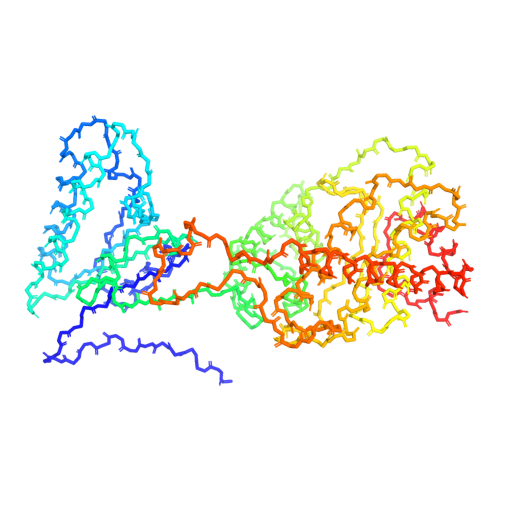PHE A 1 167 ? -23.893 -9.687 -10.986 1.00 93.31 167 PHE A C 1
ATOM 1260 O O . PHE A 1 167 ? -24.975 -10.258 -10.858 1.00 93.31 167 PHE A O 1
ATOM 1267 N N . VAL A 1 168 ? -23.094 -9.890 -12.036 1.00 93.88 168 VAL A N 1
ATOM 1268 C CA . VAL A 1 168 ? -23.319 -11.005 -12.968 1.00 93.88 168 VAL A CA 1
ATOM 1269 C C . VAL A 1 168 ? -23.198 -12.352 -12.252 1.00 93.88 168 VAL A C 1
ATOM 1271 O O . VAL A 1 168 ? -22.511 -12.482 -11.235 1.00 93.88 168 VAL A O 1
ATOM 1274 N N . GLU A 1 169 ? -23.856 -13.375 -12.790 1.00 87.06 169 GLU A N 1
ATOM 1275 C CA . GLU A 1 169 ? -23.716 -14.736 -12.279 1.00 87.06 169 GLU A CA 1
ATOM 1276 C C . GLU A 1 169 ? -22.271 -15.238 -12.458 1.00 87.06 169 GLU A C 1
ATOM 1278 O O . GLU A 1 169 ? -21.603 -14.920 -13.442 1.00 87.06 169 GLU A O 1
ATOM 1283 N N . ASN A 1 170 ? -21.791 -16.048 -11.509 1.00 85.25 170 ASN A N 1
ATOM 1284 C CA . ASN A 1 170 ? -20.486 -16.725 -11.556 1.00 85.25 170 ASN A CA 1
ATOM 1285 C C . ASN A 1 170 ? -19.237 -15.817 -11.543 1.00 85.25 170 ASN A C 1
ATOM 1287 O O . ASN A 1 170 ? -18.236 -16.125 -12.191 1.00 85.25 170 ASN A O 1
ATOM 1291 N N . ILE A 1 171 ? -19.235 -14.737 -10.754 1.00 88.62 171 ILE A N 1
ATOM 1292 C CA . ILE A 1 171 ? -17.990 -13.996 -10.484 1.00 88.62 171 ILE A CA 1
ATOM 1293 C C . ILE A 1 171 ? -16.992 -14.870 -9.716 1.00 88.62 171 ILE A C 1
ATOM 1295 O O . ILE A 1 171 ? -17.297 -15.432 -8.660 1.00 88.62 171 ILE A O 1
ATOM 1299 N N . ASN A 1 172 ? -15.759 -14.928 -10.222 1.00 90.44 172 ASN A N 1
ATOM 1300 C CA . ASN A 1 172 ? -14.651 -15.583 -9.543 1.00 90.44 172 ASN A CA 1
ATOM 1301 C C . ASN A 1 172 ? -14.047 -14.664 -8.464 1.00 90.44 172 ASN A C 1
ATOM 1303 O O . ASN A 1 172 ? -13.085 -13.933 -8.700 1.00 90.44 172 ASN A O 1
ATOM 1307 N N . TRP A 1 173 ? -14.599 -14.731 -7.252 1.00 91.12 173 TRP A N 1
ATOM 1308 C CA . TRP A 1 173 ? -14.130 -13.942 -6.108 1.00 91.12 173 TRP A CA 1
ATOM 1309 C C . TRP A 1 173 ? -12.705 -14.272 -5.659 1.00 91.12 173 TRP A C 1
ATOM 1311 O O . TRP A 1 173 ? -12.029 -13.414 -5.094 1.00 91.12 173 TRP A O 1
ATOM 1321 N N . GLU A 1 174 ? -12.224 -15.489 -5.921 1.00 89.31 174 GLU A N 1
ATOM 1322 C CA . GLU A 1 174 ? -10.843 -15.857 -5.611 1.00 89.31 174 GLU A CA 1
ATOM 1323 C C . GLU A 1 174 ? -9.864 -15.105 -6.520 1.00 89.31 174 GLU A C 1
ATOM 1325 O O . GLU A 1 174 ? -8.854 -14.588 -6.042 1.00 89.31 174 GLU A O 1
ATOM 1330 N N . ALA A 1 175 ? -10.190 -14.966 -7.809 1.00 87.12 175 ALA A N 1
ATOM 1331 C CA . ALA A 1 175 ? -9.401 -14.163 -8.740 1.00 87.12 175 ALA A CA 1
ATOM 1332 C C . ALA A 1 175 ? -9.369 -12.681 -8.327 1.00 87.12 175 ALA A C 1
ATOM 1334 O O . ALA A 1 175 ? -8.297 -12.075 -8.326 1.00 87.12 175 ALA A O 1
ATOM 1335 N N . VAL A 1 176 ? -10.508 -12.120 -7.896 1.00 90.12 176 VAL A N 1
ATOM 1336 C CA . VAL A 1 176 ? -10.573 -10.747 -7.358 1.00 90.12 176 VAL A CA 1
ATOM 1337 C C . VAL A 1 176 ? -9.664 -10.605 -6.133 1.00 90.12 176 VAL A C 1
ATOM 1339 O O . VAL A 1 176 ? -8.819 -9.715 -6.089 1.00 90.12 176 VAL A O 1
ATOM 1342 N N . ALA A 1 177 ? -9.771 -11.518 -5.163 1.00 89.38 177 ALA A N 1
ATOM 1343 C CA . ALA A 1 177 ? -9.005 -11.458 -3.917 1.00 89.38 177 ALA A CA 1
ATOM 1344 C C . ALA A 1 177 ? -7.482 -11.607 -4.111 1.00 89.38 177 ALA A C 1
ATOM 1346 O O . ALA A 1 177 ? -6.698 -11.089 -3.310 1.00 89.38 177 ALA A O 1
ATOM 1347 N N . ARG A 1 178 ? -7.039 -12.305 -5.165 1.00 84.81 178 ARG A N 1
ATOM 1348 C CA . ARG A 1 178 ? -5.613 -12.395 -5.533 1.00 84.81 178 ARG A CA 1
ATOM 1349 C C . ARG A 1 178 ? -5.072 -11.094 -6.127 1.00 84.81 178 ARG A C 1
ATOM 1351 O O . ARG A 1 178 ? -3.888 -10.815 -5.987 1.00 84.81 178 ARG A O 1
ATOM 1358 N N . ARG A 1 179 ? -5.921 -10.286 -6.763 1.00 82.19 179 ARG A N 1
ATOM 1359 C CA . ARG A 1 179 ? -5.525 -9.002 -7.366 1.00 82.19 179 ARG A CA 1
ATOM 1360 C C . ARG A 1 179 ? -5.575 -7.833 -6.377 1.00 82.19 179 ARG A C 1
ATOM 1362 O O . ARG A 1 179 ? -4.908 -6.827 -6.599 1.00 82.19 179 ARG A O 1
ATOM 1369 N N . THR A 1 180 ? -6.285 -7.984 -5.260 1.00 86.62 180 THR A N 1
ATOM 1370 C CA . THR A 1 180 ? -6.412 -6.982 -4.184 1.00 86.62 180 THR A CA 1
ATOM 1371 C C . THR A 1 180 ? -5.416 -7.189 -3.035 1.00 86.62 180 THR A C 1
ATOM 1373 O O . THR A 1 180 ? -5.699 -6.888 -1.876 1.00 86.62 180 THR A O 1
ATOM 1376 N N . VAL A 1 181 ? -4.228 -7.727 -3.322 1.00 84.12 181 VAL A N 1
ATOM 1377 C CA . VAL A 1 181 ? -3.167 -7.860 -2.309 1.00 84.12 181 VAL A CA 1
ATOM 1378 C C . VAL A 1 181 ? -2.762 -6.473 -1.809 1.00 84.12 181 VAL A C 1
ATOM 1380 O O . VAL A 1 181 ? -2.532 -5.562 -2.605 1.00 84.12 181 VAL A O 1
ATOM 1383 N N . GLY A 1 182 ? -2.683 -6.331 -0.485 1.00 79.25 182 GLY A N 1
ATOM 1384 C CA . GLY A 1 182 ? -2.401 -5.057 0.174 1.00 79.25 182 GLY A CA 1
ATOM 1385 C C . GLY A 1 182 ? -3.620 -4.146 0.333 1.00 79.25 182 GLY A C 1
ATOM 1386 O O . GLY A 1 182 ? -3.448 -3.015 0.764 1.00 79.25 182 GLY A O 1
ATOM 1387 N N . PHE A 1 183 ? -4.834 -4.608 0.013 1.00 83.00 183 PHE A N 1
ATOM 1388 C CA . PHE A 1 183 ? -6.053 -3.844 0.285 1.00 83.00 183 PHE A CA 1
ATOM 1389 C C . PHE A 1 183 ? -6.482 -4.039 1.738 1.00 83.00 183 PHE A C 1
ATOM 1391 O O . PHE A 1 183 ? -6.506 -5.166 2.240 1.00 83.00 183 PHE A O 1
ATOM 1398 N N . SER A 1 184 ? -6.871 -2.949 2.393 1.00 83.44 184 SER A N 1
ATOM 1399 C CA . SER A 1 184 ? -7.601 -2.992 3.657 1.00 83.44 184 SER A CA 1
ATOM 1400 C C . SER A 1 184 ? -9.069 -3.382 3.430 1.00 83.44 184 SER A C 1
ATOM 1402 O O . SER A 1 184 ? -9.558 -3.434 2.298 1.00 83.44 184 SER A O 1
ATOM 1404 N N . GLY A 1 185 ? -9.814 -3.638 4.510 1.00 82.69 185 GLY A N 1
ATOM 1405 C CA . GLY A 1 185 ? -11.256 -3.881 4.401 1.00 82.69 185 GLY A CA 1
ATOM 1406 C C . GLY A 1 185 ? -12.012 -2.704 3.770 1.00 82.69 185 GLY A C 1
ATOM 1407 O O . GLY A 1 185 ? -12.882 -2.917 2.927 1.00 82.69 185 GLY A O 1
ATOM 1408 N N . ALA A 1 186 ? -11.609 -1.475 4.104 1.00 81.94 186 ALA A N 1
ATOM 1409 C CA . ALA A 1 186 ? -12.176 -0.253 3.541 1.00 81.94 186 ALA A CA 1
ATOM 1410 C C . ALA A 1 186 ? -11.864 -0.105 2.043 1.00 81.94 186 ALA A C 1
ATOM 1412 O O . ALA A 1 186 ? -12.736 0.292 1.273 1.00 81.94 186 ALA A O 1
ATOM 1413 N N . ASP A 1 187 ? -10.662 -0.487 1.600 1.00 86.44 187 ASP A N 1
ATOM 1414 C CA . ASP A 1 187 ? -10.305 -0.446 0.175 1.00 86.44 187 ASP A CA 1
ATOM 1415 C C . ASP A 1 187 ? -11.139 -1.435 -0.645 1.00 86.44 187 ASP A C 1
ATOM 1417 O O . ASP A 1 187 ? -11.564 -1.125 -1.758 1.00 86.44 187 ASP A O 1
ATOM 1421 N N . ILE A 1 188 ? -11.417 -2.621 -0.090 1.00 90.38 188 ILE A N 1
ATOM 1422 C CA . ILE A 1 188 ? -12.288 -3.622 -0.723 1.00 90.38 188 ILE A CA 1
ATOM 1423 C C . ILE A 1 188 ? -13.728 -3.109 -0.814 1.00 90.38 188 ILE A C 1
ATOM 1425 O O . ILE A 1 188 ? -14.370 -3.258 -1.857 1.00 90.38 188 ILE A O 1
ATOM 1429 N N . GLU A 1 189 ? -14.242 -2.503 0.255 1.00 86.62 189 GLU A N 1
ATOM 1430 C CA . GLU A 1 189 ? -15.562 -1.873 0.242 1.00 86.62 189 GLU A CA 1
ATOM 1431 C C . GLU A 1 189 ? -15.641 -0.772 -0.821 1.00 86.62 189 GLU A C 1
ATOM 1433 O O . GLU A 1 189 ? -16.566 -0.762 -1.640 1.00 86.62 189 GLU A O 1
ATOM 1438 N N . ASN A 1 190 ? -14.647 0.117 -0.842 1.00 87.19 190 ASN A N 1
ATOM 1439 C CA . ASN A 1 190 ? -14.564 1.213 -1.793 1.00 87.19 190 ASN A CA 1
ATOM 1440 C C . ASN A 1 190 ? -14.497 0.696 -3.236 1.00 87.19 190 ASN A C 1
ATOM 1442 O O . ASN A 1 190 ? -15.243 1.164 -4.090 1.00 87.19 190 ASN A O 1
ATOM 1446 N N . MET A 1 191 ? -13.692 -0.337 -3.498 1.00 93.12 191 MET A N 1
ATOM 1447 C CA . MET A 1 191 ? -13.601 -0.989 -4.807 1.00 93.12 191 MET A CA 1
ATOM 1448 C C . MET A 1 191 ? -14.970 -1.471 -5.305 1.00 93.12 191 MET A C 1
ATOM 1450 O O . MET A 1 191 ? -15.343 -1.184 -6.441 1.00 93.12 191 MET A O 1
ATOM 1454 N N . LEU A 1 192 ? -15.738 -2.182 -4.471 1.00 92.94 192 LEU A N 1
ATOM 1455 C CA . LEU A 1 192 ? -17.058 -2.689 -4.867 1.00 92.94 192 LEU A CA 1
ATOM 1456 C C . LEU A 1 192 ? -18.093 -1.568 -5.035 1.00 92.94 192 LEU A C 1
ATOM 1458 O O . LEU A 1 192 ? -18.981 -1.671 -5.885 1.00 92.94 192 LEU A O 1
ATOM 1462 N N . ASN A 1 193 ? -18.000 -0.503 -4.237 1.00 91.19 193 ASN A N 1
ATOM 1463 C CA . ASN A 1 193 ? -18.853 0.676 -4.381 1.00 91.19 193 ASN A CA 1
ATOM 1464 C C . ASN A 1 193 ? -18.540 1.435 -5.679 1.00 91.19 193 ASN A C 1
ATOM 1466 O O . ASN A 1 193 ? -19.460 1.790 -6.412 1.00 91.19 193 ASN A O 1
ATOM 1470 N N . GLU A 1 194 ? -17.264 1.608 -6.019 1.00 91.94 194 GLU A N 1
ATOM 1471 C CA . GLU A 1 194 ? -16.821 2.207 -7.282 1.00 91.94 194 GLU A CA 1
ATOM 1472 C C . GLU A 1 194 ? -17.298 1.404 -8.497 1.00 91.94 194 GLU A C 1
ATOM 1474 O O . GLU A 1 194 ? -17.769 1.990 -9.474 1.00 91.94 194 GLU A O 1
ATOM 1479 N N . SER A 1 195 ? -17.304 0.068 -8.409 1.00 94.00 195 SER A N 1
ATOM 1480 C CA . SER A 1 195 ? -17.875 -0.781 -9.465 1.00 94.00 195 SER A CA 1
ATOM 1481 C C . SER A 1 195 ? -19.368 -0.517 -9.666 1.00 94.00 195 SER A C 1
ATOM 1483 O O . SER A 1 195 ? -19.835 -0.428 -10.801 1.00 94.00 195 SER A O 1
ATOM 1485 N N . ALA A 1 196 ? -20.116 -0.349 -8.571 1.00 92.62 196 ALA A N 1
ATOM 1486 C CA . ALA A 1 196 ? -21.542 -0.036 -8.614 1.00 92.62 196 ALA A CA 1
ATOM 1487 C C . ALA A 1 196 ? -21.810 1.370 -9.182 1.00 92.62 196 ALA A C 1
ATOM 1489 O O . ALA A 1 196 ? -22.706 1.551 -10.005 1.00 92.62 196 ALA A O 1
ATOM 1490 N N . ILE A 1 197 ? -21.006 2.365 -8.792 1.00 92.12 197 ILE A N 1
ATOM 1491 C CA . ILE A 1 197 ? -21.101 3.734 -9.318 1.00 92.12 197 ILE A CA 1
ATOM 1492 C C . ILE A 1 197 ? -20.808 3.747 -10.821 1.00 92.12 197 ILE A C 1
ATOM 1494 O O . ILE A 1 197 ? -21.509 4.420 -11.578 1.00 92.12 197 ILE A O 1
ATOM 1498 N N . LYS A 1 198 ? -19.799 2.991 -11.271 1.00 91.25 198 LYS A N 1
ATOM 1499 C CA . LYS A 1 198 ? -19.431 2.897 -12.686 1.00 91.25 198 LYS A CA 1
ATOM 1500 C C . LYS A 1 198 ? -20.592 2.382 -13.535 1.00 91.25 198 LYS A C 1
ATOM 1502 O O . LYS A 1 198 ? -20.978 3.052 -14.490 1.00 91.25 198 LYS A O 1
ATOM 1507 N N . ILE A 1 199 ? -21.203 1.255 -13.160 1.00 94.62 199 ILE A N 1
ATOM 1508 C CA . ILE A 1 199 ? -22.331 0.715 -13.934 1.00 94.62 199 ILE A CA 1
ATOM 1509 C C . ILE A 1 199 ? -23.548 1.642 -13.913 1.00 94.62 199 ILE A C 1
ATOM 1511 O O . ILE A 1 199 ? -24.217 1.781 -14.934 1.00 94.62 199 ILE A O 1
ATOM 1515 N N . ALA A 1 200 ? -23.798 2.339 -12.799 1.00 92.38 200 ALA A N 1
ATOM 1516 C CA . ALA A 1 200 ? -24.889 3.301 -12.703 1.00 92.38 200 ALA A CA 1
ATOM 1517 C C . ALA A 1 200 ? -24.676 4.483 -13.662 1.00 92.38 200 ALA A C 1
ATOM 1519 O O . ALA A 1 200 ? -25.613 4.907 -14.332 1.00 92.38 200 ALA A O 1
ATOM 1520 N N . ARG A 1 201 ? -23.434 4.972 -13.796 1.00 92.69 201 ARG A N 1
ATOM 1521 C CA . ARG A 1 201 ? -23.074 6.014 -14.775 1.00 92.69 201 ARG A CA 1
ATOM 1522 C C . ARG A 1 201 ? -23.225 5.550 -16.224 1.00 92.69 201 ARG A C 1
ATOM 1524 O O . ARG A 1 201 ? -23.550 6.362 -17.083 1.00 92.69 201 ARG A O 1
ATOM 1531 N N . GLU A 1 202 ? -22.994 4.268 -16.487 1.00 93.44 202 GLU A N 1
ATOM 1532 C CA . GLU A 1 202 ? -23.145 3.645 -17.809 1.00 93.44 202 GLU A CA 1
ATOM 1533 C C . GLU A 1 202 ? -24.585 3.177 -18.099 1.00 93.44 202 GLU A C 1
ATOM 1535 O O . GLU A 1 202 ? -24.829 2.574 -19.142 1.00 93.44 202 GLU A O 1
ATOM 1540 N N . ASN A 1 203 ? -25.549 3.434 -17.201 1.00 93.12 203 ASN A N 1
ATOM 1541 C CA . ASN A 1 203 ? -26.922 2.911 -17.275 1.00 93.12 203 ASN A CA 1
ATOM 1542 C C . ASN A 1 203 ? -26.991 1.377 -17.431 1.00 93.12 203 ASN A C 1
ATOM 1544 O O . ASN A 1 203 ? -27.885 0.835 -18.084 1.00 93.12 203 ASN A O 1
ATOM 1548 N N . ARG A 1 204 ? -26.045 0.659 -16.819 1.00 95.31 204 ARG A N 1
ATOM 1549 C CA . ARG A 1 204 ? -25.990 -0.806 -16.781 1.00 95.31 204 ARG A CA 1
ATOM 1550 C C . ARG A 1 204 ? -26.539 -1.332 -15.456 1.00 95.31 204 ARG A C 1
ATOM 1552 O O . ARG A 1 204 ? -26.370 -0.714 -14.411 1.00 95.31 204 ARG A O 1
ATOM 1559 N N . LEU A 1 205 ? -27.173 -2.506 -15.503 1.00 92.06 205 LEU A N 1
ATOM 1560 C CA . LEU A 1 205 ? -27.829 -3.116 -14.336 1.00 92.06 205 LEU A CA 1
ATOM 1561 C C . LEU A 1 205 ? -26.927 -4.058 -13.531 1.00 92.06 205 LEU A C 1
ATOM 1563 O O . LEU A 1 205 ? -27.171 -4.243 -12.344 1.00 92.06 205 LEU A O 1
ATOM 1567 N N . LEU A 1 206 ? -25.923 -4.675 -14.163 1.00 95.12 206 LEU A N 1
ATOM 1568 C CA . LEU A 1 206 ? -25.094 -5.722 -13.557 1.00 95.12 206 LEU A CA 1
ATOM 1569 C C . LEU A 1 206 ? -23.605 -5.364 -13.615 1.00 95.12 206 LEU A C 1
ATOM 1571 O O . LEU A 1 206 ? -23.089 -4.969 -14.668 1.00 95.12 206 LEU A O 1
ATOM 1575 N N . ILE A 1 207 ? -22.921 -5.563 -12.487 1.00 94.81 207 ILE A N 1
ATOM 1576 C CA . ILE A 1 207 ? -21.471 -5.417 -12.326 1.00 94.81 207 ILE A CA 1
ATOM 1577 C C . ILE A 1 207 ? -20.778 -6.658 -12.889 1.00 94.81 207 ILE A C 1
ATOM 1579 O O . ILE A 1 207 ? -21.077 -7.781 -12.477 1.00 94.81 207 ILE A O 1
ATOM 1583 N N . THR A 1 208 ? -19.835 -6.456 -13.811 1.00 94.19 208 THR A N 1
ATOM 1584 C CA . THR A 1 208 ? -19.019 -7.529 -14.403 1.00 94.19 208 THR A CA 1
ATOM 1585 C C . THR A 1 208 ? -17.650 -7.641 -13.732 1.00 94.19 208 THR A C 1
ATOM 1587 O O . THR A 1 208 ? -17.223 -6.737 -13.014 1.00 94.19 208 THR A O 1
ATOM 1590 N N . MET A 1 209 ? -16.920 -8.727 -14.009 1.00 91.31 209 MET A N 1
ATOM 1591 C CA . MET A 1 209 ? -15.530 -8.883 -13.560 1.00 91.31 209 MET A CA 1
ATOM 1592 C C . MET A 1 209 ? -14.641 -7.722 -14.038 1.00 91.31 209 MET A C 1
ATOM 1594 O O . MET A 1 209 ? -13.872 -7.182 -13.251 1.00 91.31 209 MET A O 1
ATOM 1598 N N . ALA A 1 210 ? -14.808 -7.273 -15.286 1.00 89.75 210 ALA A N 1
ATOM 1599 C CA . ALA A 1 210 ? -14.043 -6.154 -15.838 1.00 89.75 210 ALA A CA 1
ATOM 1600 C C . ALA A 1 210 ? -14.288 -4.835 -15.079 1.00 89.75 210 ALA A C 1
ATOM 1602 O O . ALA A 1 210 ? -13.375 -4.028 -14.916 1.00 89.75 210 ALA A O 1
ATOM 1603 N N . ASP A 1 211 ? -15.504 -4.614 -14.567 1.00 92.62 211 ASP A N 1
ATOM 1604 C CA . ASP A 1 211 ? -15.821 -3.422 -13.769 1.00 92.62 211 ASP A CA 1
ATOM 1605 C C . ASP A 1 211 ? -15.143 -3.454 -12.394 1.00 92.62 211 ASP A C 1
ATOM 1607 O O . ASP A 1 211 ? -14.663 -2.419 -11.924 1.00 92.62 211 ASP A O 1
ATOM 1611 N N . ILE A 1 212 ? -15.066 -4.638 -11.777 1.00 93.19 212 ILE A N 1
ATOM 1612 C CA . ILE A 1 212 ? -14.349 -4.854 -10.513 1.00 93.19 212 ILE A CA 1
ATOM 1613 C C . ILE A 1 212 ? -12.850 -4.649 -10.715 1.00 93.19 212 ILE A C 1
ATOM 1615 O O . ILE A 1 212 ? -12.218 -3.959 -9.921 1.00 93.19 212 ILE A O 1
ATOM 1619 N N . GLU A 1 213 ? -12.282 -5.204 -11.785 1.00 89.06 213 GLU A N 1
ATOM 1620 C CA . GLU A 1 213 ? -10.862 -5.051 -12.110 1.00 89.06 213 GLU A CA 1
ATOM 1621 C C . GLU A 1 213 ? -10.489 -3.586 -12.343 1.00 89.06 213 GLU A C 1
ATOM 1623 O O . GLU A 1 213 ? -9.520 -3.090 -11.768 1.00 89.06 213 GLU A O 1
ATOM 1628 N N . GLU A 1 214 ? -11.304 -2.866 -13.110 1.00 88.88 214 GLU A N 1
ATOM 1629 C CA . GLU A 1 214 ? -11.113 -1.438 -13.351 1.00 88.88 214 GLU A CA 1
ATOM 1630 C C . GLU A 1 214 ? -11.233 -0.612 -12.059 1.00 88.88 214 GLU A C 1
ATOM 1632 O O . GLU A 1 214 ? -10.442 0.301 -11.811 1.00 88.88 214 GLU A O 1
ATOM 1637 N N . SER A 1 215 ? -12.179 -0.965 -11.185 1.00 91.50 215 SER A N 1
ATOM 1638 C CA . SER A 1 215 ? -12.341 -0.310 -9.881 1.00 91.50 215 SER A CA 1
ATOM 1639 C C . SER A 1 215 ? -11.173 -0.608 -8.941 1.00 91.50 215 SER A C 1
ATOM 1641 O O . SER A 1 215 ? -10.731 0.281 -8.219 1.00 91.50 215 SER A O 1
ATOM 1643 N N . ALA A 1 216 ? -10.632 -1.829 -8.967 1.00 89.75 216 ALA A N 1
ATOM 1644 C CA . ALA A 1 216 ? -9.457 -2.204 -8.185 1.00 89.75 216 ALA A CA 1
ATOM 1645 C C . ALA A 1 216 ? -8.232 -1.384 -8.612 1.00 89.75 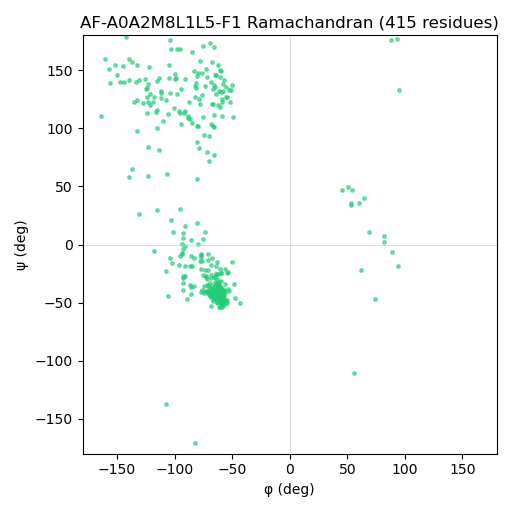216 ALA A C 1
ATOM 1647 O O . ALA A 1 216 ? -7.520 -0.846 -7.762 1.00 89.75 216 ALA A O 1
ATOM 1648 N N . LEU A 1 217 ? -8.021 -1.222 -9.924 1.00 87.06 217 LEU A N 1
ATOM 1649 C CA . LEU A 1 217 ? -6.978 -0.345 -10.462 1.00 87.06 217 LEU A CA 1
ATOM 1650 C C . LEU A 1 217 ? -7.196 1.106 -10.030 1.00 87.06 217 LEU A C 1
ATOM 1652 O O . LEU A 1 217 ? -6.250 1.759 -9.593 1.00 87.06 217 LEU A O 1
ATOM 1656 N N . LYS A 1 218 ? -8.437 1.599 -10.090 1.00 88.31 218 LYS A N 1
ATOM 1657 C CA . LYS A 1 218 ? -8.781 2.957 -9.659 1.00 88.31 218 LYS A CA 1
ATOM 1658 C C . LYS A 1 218 ? -8.496 3.197 -8.174 1.00 88.31 218 LYS A C 1
ATOM 1660 O O . LYS A 1 218 ? -7.958 4.246 -7.834 1.00 88.31 218 LYS A O 1
ATOM 1665 N N . VAL A 1 219 ? -8.831 2.253 -7.295 1.00 86.12 219 VAL A N 1
ATOM 1666 C CA . VAL A 1 219 ? -8.552 2.368 -5.852 1.00 86.12 219 VAL A CA 1
ATOM 1667 C C . VAL A 1 219 ? -7.048 2.318 -5.580 1.00 86.12 219 VAL A C 1
ATOM 1669 O O . VAL A 1 219 ? -6.545 3.114 -4.795 1.00 86.12 219 VAL A O 1
ATOM 1672 N N . LYS A 1 220 ? -6.314 1.434 -6.267 1.00 84.00 220 LYS A N 1
ATOM 1673 C CA . LYS A 1 220 ? -4.874 1.242 -6.043 1.00 84.00 220 LYS A CA 1
ATOM 1674 C C . LYS A 1 220 ? -4.005 2.368 -6.612 1.00 84.00 220 LYS A C 1
ATOM 1676 O O . LYS A 1 220 ? -3.025 2.752 -5.987 1.00 84.00 220 LYS A O 1
ATOM 1681 N N . MET A 1 221 ? -4.319 2.850 -7.814 1.00 82.69 221 MET A N 1
ATOM 1682 C CA . MET A 1 221 ? -3.457 3.756 -8.595 1.00 82.69 221 MET A CA 1
ATOM 1683 C C . MET A 1 221 ? -4.100 5.121 -8.872 1.00 82.69 221 MET A C 1
ATOM 1685 O O . MET A 1 221 ? -3.457 6.021 -9.411 1.00 82.69 221 MET A O 1
ATOM 1689 N N . GLY A 1 222 ? -5.364 5.304 -8.497 1.00 84.88 222 GLY A N 1
ATOM 1690 C CA . GLY A 1 222 ? -6.141 6.494 -8.812 1.00 84.88 222 GLY A CA 1
ATOM 1691 C C . GLY A 1 222 ? -6.861 6.407 -10.158 1.00 84.88 222 GLY A C 1
ATOM 1692 O O . GLY A 1 222 ? -6.744 5.446 -10.921 1.00 84.88 222 GLY A O 1
ATOM 1693 N N . SER A 1 223 ? -7.646 7.444 -10.447 1.00 82.69 223 SER A N 1
ATOM 1694 C CA . SER A 1 223 ? -8.424 7.524 -11.687 1.00 82.69 223 SER A CA 1
ATOM 1695 C C . SER A 1 223 ? -7.523 7.607 -12.919 1.00 82.69 223 SER A C 1
ATOM 1697 O O . SER A 1 223 ? -6.470 8.253 -12.886 1.00 82.69 223 SER A O 1
ATOM 1699 N N . GLU A 1 224 ? -7.985 6.998 -14.010 1.00 83.75 224 GLU A N 1
ATOM 1700 C CA . GLU A 1 224 ? -7.393 7.162 -15.334 1.00 83.75 224 GLU A CA 1
ATOM 1701 C C . GLU A 1 224 ? -7.394 8.639 -15.738 1.00 83.75 224 GLU A C 1
ATOM 1703 O O . GLU A 1 224 ? -8.404 9.338 -15.603 1.00 83.75 224 GLU A O 1
ATOM 1708 N N . LYS A 1 225 ? -6.247 9.116 -16.222 1.00 80.44 225 LYS A N 1
ATOM 1709 C CA . LYS A 1 225 ? -6.103 10.450 -16.799 1.00 80.44 225 LYS A CA 1
ATOM 1710 C C . LYS A 1 225 ? -5.608 10.308 -18.229 1.00 80.44 225 LYS A C 1
ATOM 1712 O O . LYS A 1 225 ? -4.508 9.818 -18.467 1.00 80.44 225 LYS A O 1
ATOM 1717 N N . ARG A 1 226 ? -6.393 10.811 -19.177 1.00 72.19 226 ARG A N 1
ATOM 1718 C CA . ARG A 1 226 ? -5.908 11.054 -20.536 1.00 72.19 226 ARG A CA 1
ATOM 1719 C C . ARG A 1 226 ? -5.145 12.368 -20.514 1.00 72.19 226 ARG A C 1
ATOM 1721 O O . ARG A 1 226 ? -5.751 13.429 -20.386 1.00 72.19 226 ARG A O 1
ATOM 1728 N N . ARG A 1 227 ? -3.819 12.275 -20.505 1.00 74.69 227 ARG A N 1
ATOM 1729 C CA . ARG A 1 227 ? -2.933 13.428 -20.668 1.00 74.69 227 ARG A CA 1
ATOM 1730 C C . ARG A 1 227 ? -2.630 13.570 -22.153 1.00 74.69 227 ARG A C 1
ATOM 1732 O O . ARG A 1 227 ? -2.451 12.556 -22.823 1.00 74.69 227 ARG A O 1
ATOM 1739 N N . ASP A 1 228 ? -2.545 14.804 -22.634 1.00 72.44 228 ASP A N 1
ATOM 1740 C CA . ASP A 1 228 ? -2.005 15.081 -23.962 1.00 72.44 228 ASP A CA 1
ATOM 1741 C C . ASP A 1 228 ? -0.498 14.795 -23.911 1.00 72.44 228 ASP A C 1
ATOM 1743 O O . ASP A 1 228 ? 0.290 15.615 -23.441 1.00 72.44 228 ASP A O 1
ATOM 1747 N N . GLN A 1 229 ? -0.120 13.571 -24.277 1.00 76.75 229 GLN A N 1
ATOM 1748 C CA . GLN A 1 229 ? 1.267 13.120 -24.373 1.00 76.75 229 GLN A CA 1
ATOM 1749 C C . GLN A 1 229 ? 1.712 13.196 -25.829 1.00 76.75 229 GLN A C 1
ATOM 1751 O O . GLN A 1 229 ? 0.923 12.909 -26.731 1.00 76.75 229 GLN A O 1
ATOM 1756 N N . SER A 1 230 ? 2.971 13.571 -26.055 1.00 86.00 230 SER A N 1
ATOM 1757 C CA . SER A 1 230 ? 3.555 13.457 -27.388 1.00 86.00 230 SER A CA 1
ATOM 1758 C C . SER A 1 230 ? 3.718 11.981 -27.773 1.00 86.00 230 SER A C 1
ATOM 1760 O O . SER A 1 230 ? 3.794 11.101 -26.908 1.00 86.00 230 SER A O 1
ATOM 1762 N N . ASP A 1 231 ? 3.790 11.697 -29.074 1.00 86.81 231 ASP A N 1
ATOM 1763 C CA . ASP A 1 231 ? 4.047 10.334 -29.555 1.00 86.81 231 ASP A CA 1
ATOM 1764 C C . ASP A 1 231 ? 5.400 9.802 -29.045 1.00 86.81 231 ASP A C 1
ATOM 1766 O O . ASP A 1 231 ? 5.530 8.610 -28.765 1.00 86.81 231 ASP A O 1
ATOM 1770 N N . GLU A 1 232 ? 6.384 10.690 -28.858 1.00 87.12 232 GLU A N 1
ATOM 1771 C CA . GLU A 1 232 ? 7.690 10.365 -28.274 1.00 87.12 232 GLU A CA 1
ATOM 1772 C C . GLU A 1 232 ? 7.569 9.974 -26.794 1.00 87.12 232 GLU A C 1
ATOM 1774 O O . GLU A 1 232 ? 8.070 8.918 -26.408 1.00 87.12 232 GLU A O 1
ATOM 1779 N N . ASP A 1 233 ? 6.834 10.742 -25.979 1.00 87.12 233 ASP A N 1
ATOM 1780 C CA . ASP A 1 233 ? 6.604 10.421 -24.558 1.00 87.12 233 ASP A CA 1
ATOM 1781 C C . ASP A 1 233 ? 5.863 9.089 -24.392 1.00 87.12 233 ASP A C 1
ATOM 1783 O O . ASP A 1 233 ? 6.147 8.288 -23.493 1.00 87.12 233 ASP A O 1
ATOM 1787 N N . ARG A 1 234 ? 4.891 8.838 -25.275 1.00 88.75 234 ARG A N 1
ATOM 1788 C CA . ARG A 1 234 ? 4.120 7.596 -25.294 1.00 88.75 234 ARG A CA 1
ATOM 1789 C C . ARG A 1 234 ? 5.006 6.405 -25.656 1.00 88.75 234 ARG A C 1
ATOM 1791 O O . ARG A 1 234 ? 4.918 5.364 -25.005 1.00 88.75 234 ARG A O 1
ATOM 1798 N N . LEU A 1 235 ? 5.869 6.556 -26.662 1.00 92.25 235 LEU A N 1
ATOM 1799 C CA . LEU A 1 235 ? 6.832 5.529 -27.056 1.00 92.25 235 LEU A CA 1
ATOM 1800 C C . LEU A 1 235 ? 7.832 5.246 -25.929 1.00 92.25 235 LEU A C 1
ATOM 1802 O O . LEU A 1 235 ? 8.106 4.089 -25.622 1.00 92.25 235 LEU A O 1
ATOM 1806 N N . MET A 1 236 ? 8.333 6.293 -25.282 1.00 91.81 236 MET A N 1
ATOM 1807 C CA . MET A 1 236 ? 9.255 6.195 -24.156 1.00 91.81 236 MET A CA 1
ATOM 1808 C C . MET A 1 236 ? 8.632 5.443 -22.978 1.00 91.81 236 MET A C 1
ATOM 1810 O O . MET A 1 236 ? 9.223 4.487 -22.480 1.00 91.81 236 MET A O 1
ATOM 1814 N N . THR A 1 237 ? 7.388 5.779 -22.621 1.00 92.31 237 THR A N 1
ATOM 1815 C CA . THR A 1 237 ? 6.618 5.058 -21.594 1.00 92.31 237 THR A CA 1
ATOM 1816 C C . THR A 1 237 ? 6.409 3.589 -21.984 1.00 92.31 237 THR A C 1
ATOM 1818 O O . THR A 1 237 ? 6.542 2.700 -21.148 1.00 92.31 237 THR A O 1
ATOM 1821 N N . ALA A 1 238 ? 6.136 3.296 -23.259 1.00 94.38 238 ALA A N 1
ATOM 1822 C CA . ALA A 1 238 ? 5.981 1.919 -23.731 1.00 94.38 238 ALA A CA 1
ATOM 1823 C C . ALA A 1 238 ? 7.261 1.091 -23.579 1.00 94.38 238 ALA A C 1
ATOM 1825 O O . ALA A 1 238 ? 7.193 -0.055 -23.135 1.00 94.38 238 ALA A O 1
ATOM 1826 N N . TYR A 1 239 ? 8.422 1.662 -23.905 1.00 95.38 239 TYR A N 1
ATOM 1827 C CA . TYR A 1 239 ? 9.707 0.999 -23.689 1.00 95.38 239 TYR A CA 1
ATOM 1828 C C . TYR A 1 239 ? 10.025 0.816 -22.205 1.00 95.38 239 TYR A C 1
ATOM 1830 O O . TYR A 1 239 ? 10.506 -0.249 -21.823 1.00 95.38 239 TYR A O 1
ATOM 1838 N N . HIS A 1 240 ? 9.705 1.808 -21.377 1.00 95.25 240 HIS A N 1
ATOM 1839 C CA . HIS A 1 240 ? 9.878 1.741 -19.930 1.00 95.25 240 HIS A CA 1
ATOM 1840 C C . HIS A 1 240 ? 9.086 0.571 -19.318 1.00 95.25 240 HIS A C 1
ATOM 1842 O O . HIS A 1 240 ? 9.652 -0.317 -18.677 1.00 95.25 240 HIS A O 1
ATOM 1848 N N . GLU A 1 241 ? 7.782 0.499 -19.588 1.00 95.25 241 GLU A N 1
ATOM 1849 C CA . GLU A 1 241 ? 6.922 -0.567 -19.061 1.00 95.25 241 GLU A CA 1
ATOM 1850 C C . GLU A 1 241 ? 7.271 -1.946 -19.641 1.00 95.25 241 GLU A C 1
ATOM 1852 O O . GLU A 1 241 ? 7.296 -2.950 -18.924 1.00 95.25 241 GLU A O 1
ATOM 1857 N N . ALA A 1 242 ? 7.623 -2.009 -20.929 1.00 95.88 242 ALA A N 1
ATOM 1858 C CA . ALA A 1 242 ? 8.117 -3.239 -21.542 1.00 95.88 242 ALA A CA 1
ATOM 1859 C C . ALA A 1 242 ? 9.422 -3.724 -20.883 1.00 95.88 242 ALA A C 1
ATOM 1861 O O . ALA A 1 242 ? 9.613 -4.931 -20.713 1.00 95.88 242 ALA A O 1
ATOM 1862 N N . GLY A 1 243 ? 10.288 -2.795 -20.462 1.00 95.88 243 GLY A N 1
ATOM 1863 C CA . GLY A 1 243 ? 11.507 -3.074 -19.709 1.00 95.88 243 GLY A CA 1
ATOM 1864 C C . GLY A 1 243 ? 11.228 -3.825 -18.409 1.00 95.88 243 GLY A C 1
ATOM 1865 O O . GLY A 1 243 ? 11.784 -4.903 -18.183 1.00 95.88 243 GLY A O 1
ATOM 1866 N N . HIS A 1 244 ? 10.311 -3.310 -17.584 1.00 95.88 244 HIS A N 1
ATOM 1867 C CA . HIS A 1 244 ? 9.883 -3.988 -16.355 1.00 95.88 244 HIS A CA 1
ATOM 1868 C C . HIS A 1 244 ? 9.325 -5.385 -16.626 1.00 95.88 244 HIS A C 1
ATOM 1870 O O . HIS A 1 244 ? 9.718 -6.351 -15.966 1.00 95.88 244 HIS A O 1
ATOM 1876 N N . ALA A 1 245 ? 8.428 -5.505 -17.606 1.00 95.75 245 ALA A N 1
ATOM 1877 C CA . ALA A 1 245 ? 7.756 -6.760 -17.914 1.00 95.75 245 ALA A CA 1
ATOM 1878 C C . ALA A 1 245 ? 8.722 -7.856 -18.395 1.00 95.75 245 ALA A C 1
ATOM 1880 O O . ALA A 1 245 ? 8.642 -8.998 -17.938 1.00 95.75 245 ALA A O 1
ATOM 1881 N N . ILE A 1 246 ? 9.663 -7.523 -19.285 1.00 95.81 246 ILE A N 1
ATOM 1882 C CA . ILE A 1 246 ? 10.621 -8.494 -19.833 1.00 95.81 246 ILE A CA 1
ATOM 1883 C C . ILE A 1 246 ? 11.611 -8.951 -18.767 1.00 95.81 246 ILE A C 1
ATOM 1885 O O . ILE A 1 246 ? 11.856 -10.154 -18.648 1.00 95.81 246 ILE A O 1
ATOM 1889 N N . VAL A 1 247 ? 12.154 -8.020 -17.973 1.00 96.44 247 VAL A N 1
ATOM 1890 C CA . VAL A 1 247 ? 13.070 -8.378 -16.882 1.00 96.44 247 VAL A CA 1
ATOM 1891 C C . VAL A 1 247 ? 12.350 -9.249 -15.855 1.00 96.44 247 VAL A C 1
ATOM 1893 O O . VAL A 1 247 ? 12.883 -10.281 -15.456 1.00 96.44 247 VAL A O 1
ATOM 1896 N N . ASN A 1 248 ? 11.107 -8.909 -15.496 1.00 95.62 248 ASN A N 1
ATOM 1897 C CA . ASN A 1 248 ? 10.286 -9.727 -14.607 1.00 95.62 248 ASN A CA 1
ATOM 1898 C C . ASN A 1 248 ? 10.116 -11.169 -15.121 1.00 95.62 248 ASN A C 1
ATOM 1900 O O . ASN A 1 248 ? 10.353 -12.121 -14.375 1.00 95.62 248 ASN A O 1
ATOM 1904 N N . TYR A 1 249 ? 9.753 -11.318 -16.398 1.00 94.25 249 TYR A N 1
ATOM 1905 C CA . TYR A 1 249 ? 9.532 -12.620 -17.024 1.00 94.25 249 TYR A CA 1
ATOM 1906 C C . TYR A 1 249 ? 10.809 -13.465 -17.072 1.00 94.25 249 TYR A C 1
ATOM 1908 O O . TYR A 1 249 ? 10.784 -14.656 -16.766 1.00 94.25 249 TYR A O 1
ATOM 1916 N N . LYS A 1 250 ? 11.945 -12.861 -17.439 1.00 94.44 250 LYS A N 1
ATOM 1917 C CA . LYS A 1 250 ? 13.232 -13.568 -17.564 1.00 94.44 250 LYS A CA 1
ATOM 1918 C C . LYS A 1 250 ? 13.825 -13.951 -16.214 1.00 94.44 250 LYS A C 1
ATOM 1920 O O . LYS A 1 250 ? 14.480 -14.985 -16.119 1.00 94.44 250 LYS A O 1
ATOM 1925 N N . GLU A 1 251 ? 13.543 -13.172 -15.177 1.00 92.31 251 GLU A N 1
ATOM 1926 C CA . GLU A 1 251 ? 13.949 -13.481 -13.809 1.00 92.31 251 GLU A CA 1
ATOM 1927 C C . GLU A 1 251 ? 13.047 -14.508 -13.106 1.00 92.31 251 GLU A C 1
ATOM 1929 O O . GLU A 1 251 ? 13.319 -14.865 -11.956 1.00 92.31 251 GLU A O 1
ATOM 1934 N N . ASP A 1 252 ? 12.012 -15.031 -13.775 1.00 90.19 252 ASP A N 1
ATOM 1935 C CA . ASP A 1 252 ? 11.060 -16.003 -13.212 1.00 90.19 252 ASP A CA 1
ATOM 1936 C C . ASP A 1 252 ? 10.430 -15.496 -11.899 1.00 90.19 252 ASP A C 1
ATOM 1938 O O . ASP A 1 252 ? 10.404 -16.166 -10.860 1.00 90.19 252 ASP A O 1
ATOM 1942 N N . LEU A 1 253 ? 9.988 -14.235 -11.925 1.00 89.38 253 LEU A N 1
ATOM 1943 C CA . LEU A 1 253 ? 9.224 -13.626 -10.841 1.00 89.38 253 LEU A CA 1
ATOM 1944 C C . LEU A 1 253 ? 7.728 -13.997 -10.941 1.00 89.38 253 LEU A C 1
ATOM 1946 O O . LEU A 1 253 ? 7.307 -14.896 -11.669 1.00 89.38 253 LEU A O 1
ATOM 1950 N N . ASP A 1 254 ? 6.901 -13.353 -10.115 1.00 88.31 254 ASP A N 1
ATOM 1951 C CA . ASP A 1 254 ? 5.447 -13.492 -10.193 1.00 88.31 254 ASP A CA 1
ATOM 1952 C C . ASP A 1 254 ? 4.923 -13.025 -11.570 1.00 88.31 254 ASP A C 1
ATOM 1954 O O . ASP A 1 254 ? 5.525 -12.167 -12.205 1.00 88.31 254 ASP A O 1
ATOM 1958 N N . THR A 1 255 ? 3.813 -13.599 -12.043 1.00 87.75 255 THR A N 1
ATOM 1959 C CA . THR A 1 255 ? 3.335 -13.412 -13.424 1.00 87.75 255 THR A CA 1
ATOM 1960 C C . THR A 1 255 ? 2.903 -11.969 -13.702 1.00 87.75 255 THR A C 1
ATOM 1962 O O . THR A 1 255 ? 2.189 -11.362 -12.901 1.00 87.75 255 THR A O 1
ATOM 1965 N N . VAL A 1 256 ? 3.275 -11.447 -14.874 1.00 90.31 256 VAL A N 1
ATOM 1966 C CA . VAL A 1 256 ? 2.810 -10.147 -15.374 1.00 90.31 256 VAL A CA 1
ATOM 1967 C C . VAL A 1 256 ? 1.367 -10.276 -15.862 1.00 90.31 256 VAL A C 1
ATOM 1969 O O . VAL A 1 256 ? 1.102 -10.903 -16.881 1.00 90.31 256 VAL A O 1
ATOM 1972 N N . THR A 1 257 ? 0.422 -9.684 -15.133 1.00 87.12 257 THR A N 1
ATOM 1973 C CA . THR A 1 257 ? -1.007 -9.785 -15.468 1.00 87.12 257 THR A CA 1
ATOM 1974 C C . THR A 1 257 ? -1.448 -8.734 -16.480 1.00 87.12 257 THR A C 1
ATOM 1976 O O . THR A 1 257 ? -2.318 -9.008 -17.305 1.00 87.12 257 THR A O 1
ATOM 1979 N N . LYS A 1 258 ? -0.900 -7.517 -16.390 1.00 90.50 258 LYS A N 1
ATOM 1980 C CA . LYS A 1 258 ? -1.287 -6.395 -17.252 1.00 90.50 258 LYS A CA 1
ATOM 1981 C C . LYS A 1 258 ? -0.174 -5.365 -17.352 1.00 90.50 258 LYS A C 1
ATOM 1983 O O . LYS A 1 258 ? 0.430 -5.030 -16.336 1.00 90.50 258 LYS A O 1
ATOM 1988 N N . ILE A 1 259 ? 0.041 -4.834 -18.547 1.00 93.56 259 ILE A N 1
ATOM 1989 C CA . ILE A 1 259 ? 0.984 -3.745 -18.817 1.00 93.56 259 ILE A CA 1
ATOM 1990 C C . ILE A 1 259 ? 0.201 -2.630 -19.505 1.00 93.56 259 ILE A C 1
ATOM 1992 O O . ILE A 1 259 ? -0.595 -2.904 -20.403 1.00 93.56 259 ILE A O 1
ATOM 1996 N N . SER A 1 260 ? 0.373 -1.385 -19.072 1.00 91.50 260 SER A N 1
ATOM 1997 C CA . SER A 1 260 ? -0.372 -0.244 -19.605 1.00 91.50 260 SER A CA 1
ATOM 1998 C C . SER A 1 260 ? 0.491 1.006 -19.660 1.00 91.50 260 SER A C 1
ATOM 2000 O O . SER A 1 260 ? 1.221 1.297 -18.719 1.00 91.50 260 SER A O 1
ATOM 2002 N N . ILE A 1 261 ? 0.346 1.776 -20.735 1.00 90.56 261 ILE A N 1
ATOM 2003 C CA . ILE A 1 261 ? 0.959 3.106 -20.887 1.00 90.56 261 ILE A CA 1
ATOM 2004 C C . ILE A 1 261 ? -0.042 4.236 -20.622 1.00 90.56 261 ILE A C 1
ATOM 2006 O O . ILE A 1 261 ? 0.213 5.396 -20.935 1.00 90.56 261 ILE A O 1
ATOM 2010 N N . VAL A 1 262 ? -1.222 3.896 -20.095 1.00 87.38 262 VAL A N 1
ATOM 2011 C CA . VAL A 1 262 ? -2.259 4.873 -19.773 1.00 87.38 262 VAL A CA 1
ATOM 2012 C C . VAL A 1 262 ? -2.027 5.402 -18.364 1.00 87.38 262 VAL A C 1
ATOM 2014 O O . VAL A 1 262 ? -2.036 4.647 -17.389 1.00 87.38 262 VAL A O 1
ATOM 2017 N N . SER A 1 263 ? -1.882 6.723 -18.249 1.00 84.06 263 SER A N 1
ATOM 2018 C CA . SER A 1 263 ? -1.561 7.350 -16.970 1.00 84.06 263 SER A CA 1
ATOM 2019 C C . SER A 1 263 ? -2.681 7.183 -15.935 1.00 84.06 263 SER A C 1
ATOM 2021 O O . SER A 1 263 ? -3.869 7.399 -16.215 1.00 84.06 263 SER A O 1
ATOM 2023 N N . ARG A 1 264 ? -2.302 6.835 -14.701 1.00 82.44 264 ARG A N 1
ATOM 2024 C CA . ARG A 1 264 ? -3.212 6.695 -13.554 1.00 82.44 264 ARG A CA 1
ATOM 2025 C C . ARG A 1 264 ? -2.644 7.407 -12.343 1.00 82.44 264 ARG A C 1
ATOM 2027 O O . ARG A 1 264 ? -1.511 7.163 -11.935 1.00 82.44 264 ARG A O 1
ATOM 2034 N N . GLY A 1 265 ? -3.431 8.324 -11.781 1.00 80.06 265 GLY A N 1
ATOM 2035 C CA . GLY A 1 265 ? -2.976 9.155 -10.668 1.00 80.06 265 GLY A CA 1
ATOM 2036 C C . GLY A 1 265 ? -1.687 9.915 -11.011 1.00 80.06 265 GLY A C 1
ATOM 2037 O O . GLY A 1 265 ? -1.711 10.854 -11.818 1.00 80.06 265 GLY A O 1
ATOM 2038 N N . MET A 1 266 ? -0.587 9.513 -10.367 1.00 74.75 266 MET A N 1
ATOM 2039 C CA . MET A 1 266 ? 0.762 10.060 -10.570 1.00 74.75 266 MET A CA 1
ATOM 2040 C C . MET A 1 266 ? 1.622 9.243 -11.545 1.00 74.75 266 MET A C 1
ATOM 2042 O O . MET A 1 266 ? 2.600 9.785 -12.051 1.00 74.75 266 MET A O 1
ATOM 2046 N N . ALA A 1 267 ? 1.261 7.990 -11.830 1.00 80.62 267 ALA A N 1
ATOM 2047 C CA . ALA A 1 267 ? 2.014 7.105 -12.712 1.00 80.62 267 ALA A CA 1
ATOM 2048 C C . ALA A 1 267 ? 1.701 7.394 -14.191 1.00 80.62 267 ALA A C 1
ATOM 2050 O O . ALA A 1 267 ? 0.542 7.638 -14.543 1.00 80.62 267 ALA A O 1
ATOM 2051 N N . LEU A 1 268 ? 2.730 7.385 -15.047 1.00 81.94 268 LEU A N 1
ATOM 2052 C CA . LEU A 1 268 ? 2.596 7.576 -16.500 1.00 81.94 268 LEU A CA 1
ATOM 2053 C C . LEU A 1 268 ? 2.227 6.272 -17.220 1.00 81.94 268 LEU A C 1
ATOM 2055 O O . LEU A 1 268 ? 1.413 6.308 -18.136 1.00 81.94 268 LEU A O 1
ATOM 2059 N N . GLY A 1 269 ? 2.754 5.148 -16.742 1.00 86.50 269 GLY A N 1
ATOM 2060 C CA . GLY A 1 269 ? 2.389 3.783 -17.106 1.00 86.50 269 GLY A CA 1
ATOM 2061 C C . GLY A 1 269 ? 2.435 2.887 -15.867 1.00 86.50 269 GLY A C 1
ATOM 2062 O O . GLY A 1 269 ? 2.699 3.368 -14.760 1.00 86.50 269 GLY A O 1
ATOM 2063 N N . PHE A 1 270 ? 2.093 1.610 -16.026 1.00 89.56 270 PHE A N 1
ATOM 2064 C CA . PHE A 1 270 ? 2.303 0.617 -14.978 1.00 89.56 270 PHE A CA 1
ATOM 2065 C C . PHE A 1 270 ? 2.374 -0.816 -15.514 1.00 89.56 270 PHE A C 1
ATOM 2067 O O . PHE A 1 270 ? 1.670 -1.204 -16.452 1.00 89.56 270 PHE A O 1
ATOM 2074 N N . THR A 1 271 ? 3.124 -1.638 -14.781 1.00 90.25 271 THR A N 1
ATOM 2075 C CA . THR A 1 271 ? 3.206 -3.089 -14.954 1.00 90.25 271 THR A CA 1
ATOM 2076 C C . THR A 1 271 ? 2.669 -3.788 -13.703 1.00 90.25 271 THR A C 1
ATOM 2078 O O . THR A 1 271 ? 3.218 -3.676 -12.605 1.00 90.25 271 THR A O 1
ATOM 2081 N N . LEU A 1 272 ? 1.548 -4.501 -13.837 1.00 87.31 272 LEU A N 1
ATOM 2082 C CA . LEU A 1 272 ? 0.857 -5.153 -12.726 1.00 87.31 272 LEU A CA 1
ATOM 2083 C C . LEU A 1 272 ? 1.331 -6.599 -12.547 1.00 87.31 272 LEU A C 1
ATOM 2085 O O . LEU A 1 272 ? 1.029 -7.471 -13.361 1.00 87.31 272 LEU A O 1
ATOM 2089 N N . ILE A 1 273 ? 1.996 -6.849 -11.419 1.00 87.75 273 ILE A N 1
ATOM 2090 C CA . ILE A 1 273 ? 2.532 -8.160 -11.034 1.00 87.75 273 ILE A CA 1
ATOM 2091 C C . ILE A 1 273 ? 1.945 -8.557 -9.665 1.00 87.75 273 ILE A C 1
ATOM 2093 O O . ILE A 1 273 ? 2.532 -8.258 -8.620 1.00 87.75 273 ILE A O 1
ATOM 2097 N N . PRO A 1 274 ? 0.738 -9.148 -9.613 1.00 82.19 274 PRO A N 1
ATOM 2098 C CA . PRO A 1 274 ? 0.162 -9.609 -8.358 1.00 82.19 274 PRO A CA 1
ATOM 2099 C C . PRO A 1 274 ? 0.888 -10.882 -7.881 1.00 82.19 274 PRO A C 1
ATOM 2101 O O . PRO A 1 274 ? 1.129 -11.791 -8.679 1.00 82.19 274 PRO A O 1
ATOM 2104 N N . PRO A 1 275 ? 1.219 -11.005 -6.585 1.00 79.69 275 PRO A N 1
ATOM 2105 C CA . PRO A 1 275 ? 1.904 -12.190 -6.088 1.00 79.69 275 PRO A CA 1
ATOM 2106 C C . PRO A 1 275 ? 0.984 -13.417 -6.136 1.00 79.69 275 PRO A C 1
ATOM 2108 O O . PRO A 1 275 ? -0.196 -13.345 -5.783 1.00 79.69 275 PRO A O 1
ATOM 2111 N N . LYS A 1 276 ? 1.527 -14.581 -6.523 1.00 74.88 276 LYS A N 1
ATOM 2112 C CA . LYS A 1 276 ? 0.737 -15.828 -6.631 1.00 74.88 276 LYS A CA 1
ATOM 2113 C C . LYS A 1 276 ? 0.212 -16.327 -5.280 1.00 74.88 276 LYS A C 1
ATOM 2115 O O . LYS A 1 276 ? -0.794 -17.036 -5.228 1.00 74.88 276 LYS A O 1
ATOM 2120 N N . LYS A 1 277 ? 0.921 -16.009 -4.195 1.00 75.38 277 LYS A N 1
ATOM 2121 C CA . LYS A 1 277 ? 0.609 -16.385 -2.809 1.00 75.38 277 LYS A CA 1
ATOM 2122 C C . LYS A 1 277 ? 1.010 -15.245 -1.879 1.00 75.38 277 LYS A C 1
ATOM 2124 O O . LYS A 1 277 ? 1.940 -14.507 -2.195 1.00 75.38 277 LYS A O 1
ATOM 2129 N N . ASP A 1 278 ? 0.348 -15.146 -0.729 1.00 70.94 278 ASP A N 1
ATOM 2130 C CA . ASP A 1 278 ? 0.754 -14.204 0.314 1.00 70.94 278 ASP A CA 1
ATOM 2131 C C . ASP A 1 278 ? 2.207 -14.520 0.735 1.00 70.94 278 ASP A C 1
ATOM 2133 O O . ASP A 1 278 ? 2.562 -15.669 1.026 1.00 70.94 278 ASP A O 1
ATOM 2137 N N . ILE A 1 279 ? 3.074 -13.508 0.672 1.00 70.31 279 ILE A N 1
ATOM 2138 C CA . ILE A 1 279 ? 4.518 -13.661 0.866 1.00 70.31 279 ILE A CA 1
ATOM 2139 C C . ILE A 1 279 ? 4.824 -13.523 2.356 1.00 70.31 279 ILE A C 1
ATOM 2141 O O . ILE A 1 279 ? 4.732 -12.431 2.903 1.00 70.31 279 ILE A O 1
ATOM 2145 N N . VAL A 1 280 ? 5.220 -14.622 2.999 1.00 73.19 280 VAL A N 1
ATOM 2146 C CA . VAL A 1 280 ? 5.645 -14.619 4.414 1.00 73.19 280 VAL A CA 1
ATOM 2147 C C . VAL A 1 280 ? 7.161 -14.445 4.545 1.00 73.19 280 VAL A C 1
ATOM 2149 O O . VAL A 1 280 ? 7.648 -13.819 5.481 1.00 73.19 280 VAL A O 1
ATOM 2152 N N . HIS A 1 281 ? 7.925 -14.980 3.591 1.00 80.50 281 HIS A N 1
ATOM 2153 C CA . HIS A 1 281 ? 9.386 -14.932 3.597 1.00 80.50 281 HIS A CA 1
ATOM 2154 C C . HIS A 1 281 ? 9.914 -14.508 2.229 1.00 80.50 281 HIS A C 1
ATOM 2156 O O . HIS A 1 281 ? 9.419 -14.970 1.197 1.00 80.50 281 HIS A O 1
ATOM 2162 N N . GLN A 1 282 ? 10.948 -13.666 2.226 1.00 86.38 282 GLN A N 1
ATOM 2163 C CA . GLN A 1 282 ? 11.658 -13.256 1.018 1.00 86.38 282 GLN A CA 1
ATOM 2164 C C . GLN A 1 282 ? 13.116 -13.704 1.083 1.00 86.38 282 GLN A C 1
ATOM 2166 O O . GLN A 1 282 ? 13.828 -13.453 2.050 1.00 86.38 282 GLN A O 1
ATOM 2171 N N . THR A 1 283 ? 13.559 -14.404 0.042 1.00 91.44 283 THR A N 1
ATOM 2172 C CA . THR A 1 283 ? 14.958 -14.825 -0.099 1.00 91.44 283 THR A CA 1
ATOM 2173 C C . THR A 1 283 ? 15.798 -13.697 -0.692 1.00 91.44 283 THR A C 1
ATOM 2175 O O . THR A 1 283 ? 15.306 -12.995 -1.578 1.00 91.44 283 THR A O 1
ATOM 2178 N N . LYS A 1 284 ? 17.086 -13.624 -0.330 1.00 92.56 284 LYS A N 1
ATOM 2179 C CA . LYS A 1 284 ? 18.068 -12.710 -0.943 1.00 92.56 284 LYS A CA 1
ATOM 2180 C C . LYS A 1 284 ? 18.019 -12.727 -2.475 1.00 92.56 284 LYS A C 1
ATOM 2182 O O . LYS A 1 284 ? 17.978 -11.672 -3.094 1.00 92.56 284 LYS A O 1
ATOM 2187 N N . SER A 1 285 ? 17.965 -13.911 -3.089 1.00 93.06 285 SER A N 1
ATOM 2188 C CA . SER A 1 285 ? 17.895 -14.044 -4.550 1.00 93.06 285 SER A CA 1
ATOM 2189 C C . SER A 1 285 ? 16.648 -13.376 -5.130 1.00 93.06 285 SER A C 1
ATOM 2191 O O . SER A 1 285 ? 16.767 -12.603 -6.069 1.00 93.06 285 SER A O 1
ATOM 2193 N N . LYS A 1 286 ? 15.463 -13.605 -4.545 1.00 92.69 286 LYS A N 1
ATOM 2194 C CA . LYS A 1 286 ? 14.221 -12.945 -4.986 1.00 92.69 286 LYS A CA 1
ATOM 2195 C C . LYS A 1 286 ? 14.301 -11.419 -4.854 1.00 92.6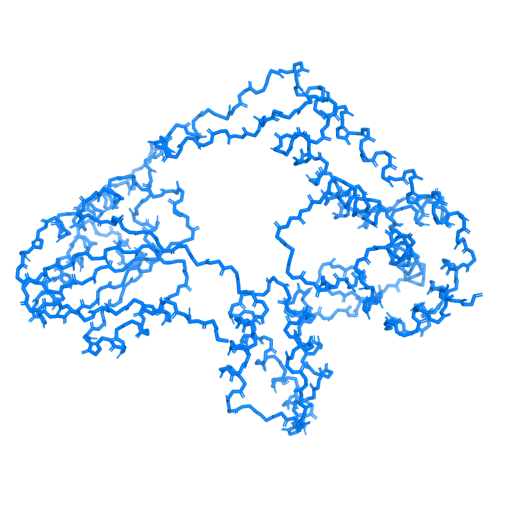9 286 LYS A C 1
ATOM 2197 O O . LYS A 1 286 ? 13.854 -10.731 -5.757 1.00 92.69 286 LYS A O 1
ATOM 2202 N N . LEU A 1 287 ? 14.899 -10.894 -3.783 1.00 94.31 287 LEU A N 1
ATOM 2203 C CA . LEU A 1 287 ? 15.077 -9.448 -3.594 1.00 94.31 287 LEU A CA 1
ATOM 2204 C C . LEU A 1 287 ? 15.970 -8.828 -4.675 1.00 94.31 287 LEU A C 1
ATOM 2206 O O . LEU A 1 287 ? 15.595 -7.818 -5.263 1.00 94.31 287 LEU A O 1
ATOM 2210 N N . ILE A 1 288 ? 17.096 -9.473 -4.996 1.00 95.31 288 ILE A N 1
ATOM 2211 C CA . ILE A 1 288 ? 17.998 -9.033 -6.075 1.00 95.31 288 ILE A CA 1
ATOM 2212 C C . ILE A 1 288 ? 17.259 -9.007 -7.419 1.00 95.31 288 ILE A C 1
ATOM 2214 O O . ILE A 1 288 ? 17.346 -8.026 -8.152 1.00 95.31 288 ILE A O 1
ATOM 2218 N N . LYS A 1 289 ? 16.468 -10.044 -7.710 1.00 95.75 289 LYS A N 1
ATOM 2219 C CA . LYS A 1 289 ? 15.631 -10.105 -8.916 1.00 95.75 289 LYS A CA 1
ATOM 2220 C C . LYS A 1 289 ? 14.580 -8.995 -8.958 1.00 95.75 289 LYS A C 1
ATOM 2222 O O . LYS A 1 289 ? 14.377 -8.375 -9.996 1.00 95.75 289 LYS A O 1
ATOM 2227 N N . THR A 1 290 ? 13.935 -8.701 -7.828 1.00 94.19 290 THR A N 1
ATOM 2228 C CA . THR A 1 290 ? 12.987 -7.581 -7.714 1.00 94.19 290 THR A CA 1
ATOM 2229 C C . THR A 1 290 ? 13.674 -6.240 -7.971 1.00 94.19 290 THR A C 1
ATOM 2231 O O . THR A 1 290 ? 13.099 -5.387 -8.643 1.00 94.19 290 THR A O 1
ATOM 2234 N N . MET A 1 291 ? 14.905 -6.053 -7.486 1.00 96.38 291 MET A N 1
ATOM 2235 C CA . MET A 1 291 ? 15.687 -4.852 -7.783 1.00 96.38 291 MET A CA 1
ATOM 2236 C C . MET A 1 291 ? 16.026 -4.746 -9.274 1.00 96.38 291 MET A C 1
ATOM 2238 O O . MET A 1 291 ? 15.901 -3.662 -9.836 1.00 96.38 291 MET A O 1
ATOM 2242 N N . ALA A 1 292 ? 16.422 -5.849 -9.922 1.00 96.69 292 ALA A N 1
ATOM 2243 C CA . ALA A 1 292 ? 16.677 -5.867 -11.363 1.00 96.69 292 ALA A CA 1
ATOM 2244 C C . ALA A 1 292 ? 15.410 -5.502 -12.153 1.00 96.69 292 ALA A C 1
ATOM 2246 O O . ALA A 1 292 ? 15.450 -4.639 -13.025 1.00 96.69 292 ALA A O 1
ATOM 2247 N N . MET A 1 293 ? 14.259 -6.072 -11.780 1.00 95.88 293 MET A N 1
ATOM 2248 C CA . MET A 1 293 ? 12.961 -5.728 -12.368 1.00 95.88 293 MET A CA 1
ATOM 2249 C C . MET A 1 293 ? 12.628 -4.239 -12.209 1.00 95.88 293 MET A C 1
ATOM 2251 O O . MET A 1 293 ? 12.239 -3.606 -13.188 1.00 95.88 293 MET A O 1
ATOM 2255 N N . ALA A 1 294 ? 12.838 -3.656 -11.024 1.00 95.06 294 ALA A N 1
ATOM 2256 C CA . ALA A 1 294 ? 12.637 -2.222 -10.798 1.00 95.06 294 ALA A CA 1
ATOM 2257 C C . ALA A 1 294 ? 13.586 -1.360 -11.656 1.00 95.06 294 ALA A C 1
ATOM 2259 O O . ALA A 1 294 ? 13.196 -0.321 -12.166 1.00 95.06 294 ALA A O 1
ATOM 2260 N N . MET A 1 295 ? 14.817 -1.803 -11.904 1.00 95.88 295 MET A N 1
ATOM 2261 C CA . MET A 1 295 ? 15.748 -1.083 -12.785 1.00 95.88 295 MET A CA 1
ATOM 2262 C C . MET A 1 295 ? 15.445 -1.260 -14.285 1.00 95.88 295 MET A C 1
ATOM 2264 O O . MET A 1 295 ? 16.035 -0.562 -15.111 1.00 95.88 295 MET A O 1
ATOM 2268 N N . GLY A 1 296 ? 14.520 -2.159 -14.645 1.00 95.62 296 GLY A N 1
ATOM 2269 C CA . GLY A 1 296 ? 14.193 -2.515 -16.026 1.00 95.62 296 GLY A CA 1
ATOM 2270 C C . GLY A 1 296 ? 13.702 -1.346 -16.881 1.00 95.62 296 GLY A C 1
ATOM 2271 O O . GLY A 1 296 ? 14.149 -1.213 -18.018 1.00 95.62 296 GLY A O 1
ATOM 2272 N N . GLY A 1 297 ? 12.844 -0.474 -16.343 1.00 94.25 297 GLY A N 1
ATOM 2273 C CA . GLY A 1 297 ? 12.322 0.677 -17.087 1.00 94.25 297 GLY A CA 1
ATOM 2274 C C . GLY A 1 297 ? 13.415 1.665 -17.490 1.00 94.25 297 GLY A C 1
ATOM 2275 O O . GLY A 1 297 ? 13.573 1.981 -18.668 1.00 94.25 297 GLY A O 1
ATOM 2276 N N . ARG A 1 298 ? 14.267 2.053 -16.533 1.00 94.38 298 ARG A N 1
ATOM 2277 C CA . ARG A 1 298 ? 15.436 2.907 -16.799 1.00 94.38 298 ARG A CA 1
ATOM 2278 C C . ARG A 1 298 ? 16.416 2.268 -17.782 1.00 94.38 298 ARG A C 1
ATOM 2280 O O . ARG A 1 298 ? 16.914 2.949 -18.673 1.00 94.38 298 ARG A O 1
ATOM 2287 N N . ALA A 1 299 ? 16.711 0.979 -17.613 1.00 96.00 299 ALA A N 1
ATOM 2288 C CA . ALA A 1 299 ? 17.612 0.267 -18.514 1.00 96.00 299 ALA A CA 1
ATOM 2289 C C . ALA A 1 299 ? 17.064 0.251 -19.951 1.00 96.00 299 ALA A C 1
ATOM 2291 O O . ALA A 1 299 ? 17.818 0.462 -20.897 1.00 96.00 299 ALA A O 1
ATOM 2292 N N . ALA A 1 300 ? 15.753 0.060 -20.131 1.00 95.75 300 ALA A N 1
ATOM 2293 C CA . ALA A 1 300 ? 15.129 0.114 -21.450 1.00 95.75 300 ALA A CA 1
ATOM 2294 C C . ALA A 1 300 ? 15.264 1.500 -22.097 1.00 95.75 300 ALA A C 1
ATOM 2296 O O . ALA A 1 300 ? 15.607 1.580 -23.277 1.00 95.75 300 ALA A O 1
ATOM 2297 N N . GLU A 1 301 ? 15.053 2.576 -21.332 1.00 93.81 301 GLU A N 1
ATOM 2298 C CA . GLU A 1 301 ? 15.241 3.947 -21.820 1.00 93.81 301 GLU A CA 1
ATOM 2299 C C . GLU A 1 301 ? 16.674 4.186 -22.309 1.00 93.81 301 GLU A C 1
ATOM 2301 O O . GLU A 1 301 ? 16.879 4.627 -23.440 1.00 93.81 301 GLU A O 1
ATOM 2306 N N . GLU A 1 302 ? 17.664 3.806 -21.500 1.00 94.06 302 GLU A N 1
ATOM 2307 C CA . GLU A 1 302 ? 19.080 4.008 -21.809 1.00 94.06 302 GLU A CA 1
ATOM 2308 C C . GLU A 1 302 ? 19.511 3.245 -23.075 1.00 94.06 302 GLU A C 1
ATOM 2310 O O . GLU A 1 302 ? 20.213 3.795 -23.922 1.00 94.06 302 GLU A O 1
ATOM 2315 N N . ILE A 1 303 ? 19.050 2.001 -23.265 1.00 94.31 303 ILE A N 1
ATOM 2316 C CA . ILE A 1 303 ? 19.403 1.187 -24.445 1.00 94.31 303 ILE A CA 1
ATOM 2317 C C . ILE A 1 303 ? 18.715 1.716 -25.717 1.00 94.31 303 ILE A C 1
ATOM 2319 O O . ILE A 1 303 ? 19.248 1.580 -26.819 1.00 94.31 303 ILE A O 1
ATOM 2323 N N . VAL A 1 304 ? 17.490 2.238 -25.618 1.00 94.44 304 VAL A N 1
ATOM 2324 C CA . VAL A 1 304 ? 16.688 2.635 -26.791 1.00 94.44 304 VAL A CA 1
ATOM 2325 C C . VAL A 1 304 ? 16.958 4.078 -27.201 1.00 94.44 304 VAL A C 1
ATOM 2327 O O . VAL A 1 304 ? 17.158 4.333 -28.387 1.00 94.44 304 VAL A O 1
ATOM 2330 N N . PHE A 1 305 ? 16.957 4.999 -26.241 1.00 92.00 305 PHE A N 1
ATOM 2331 C CA . PHE A 1 305 ? 17.033 6.438 -26.490 1.00 92.00 305 PHE A CA 1
ATOM 2332 C C . PHE A 1 305 ? 18.426 7.015 -26.226 1.00 92.00 305 PHE A C 1
ATOM 2334 O O . PHE A 1 305 ? 18.718 8.114 -26.688 1.00 92.00 305 PHE A O 1
ATOM 2341 N N . GLY A 1 306 ? 19.300 6.287 -25.519 1.00 89.62 306 GLY A N 1
ATOM 2342 C CA . GLY A 1 306 ? 20.633 6.778 -25.155 1.00 89.62 306 GLY A CA 1
ATOM 2343 C C . GLY A 1 306 ? 20.615 7.913 -24.127 1.00 89.62 306 GLY A C 1
ATOM 2344 O O . GLY A 1 306 ? 21.651 8.532 -23.895 1.00 89.62 306 GLY A O 1
ATOM 2345 N N . ASP A 1 307 ? 19.455 8.183 -23.526 1.00 87.69 307 ASP A N 1
ATOM 2346 C CA . ASP A 1 307 ? 19.246 9.187 -22.489 1.00 87.69 307 ASP A CA 1
ATOM 2347 C C . ASP A 1 307 ? 18.304 8.627 -21.414 1.00 87.69 307 ASP A C 1
ATOM 2349 O O . ASP A 1 307 ? 17.582 7.654 -21.646 1.00 87.69 307 ASP A O 1
ATOM 2353 N N . ILE A 1 308 ? 18.343 9.220 -20.224 1.00 88.44 308 ILE A N 1
ATOM 2354 C CA . ILE A 1 308 ? 17.584 8.778 -19.051 1.00 88.44 308 ILE A CA 1
ATOM 2355 C C . ILE A 1 308 ? 16.537 9.813 -18.656 1.00 88.44 308 ILE A C 1
ATOM 2357 O O . ILE A 1 308 ? 16.779 11.019 -18.700 1.00 88.44 308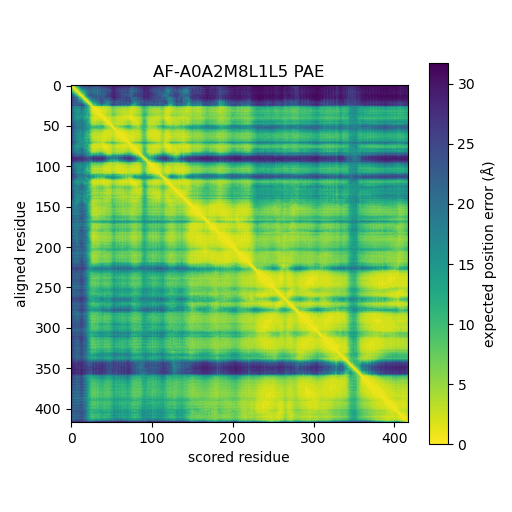 ILE A O 1
ATOM 2361 N N . THR A 1 309 ? 15.377 9.348 -18.198 1.00 86.56 309 THR A N 1
ATOM 2362 C CA . THR A 1 309 ? 14.282 10.239 -17.810 1.00 86.56 309 THR A CA 1
ATOM 2363 C C . THR A 1 309 ? 14.145 10.383 -16.297 1.00 86.56 309 THR A C 1
ATOM 2365 O O . THR A 1 309 ? 14.696 9.625 -15.495 1.00 86.56 309 THR A O 1
ATOM 2368 N N . THR A 1 310 ? 13.337 11.357 -15.879 1.00 86.06 310 THR A N 1
ATOM 2369 C CA . THR A 1 310 ? 12.891 11.496 -14.485 1.00 86.06 310 THR A CA 1
ATOM 2370 C C . THR A 1 310 ? 11.785 10.498 -14.107 1.00 86.06 310 THR A C 1
ATOM 2372 O O . THR A 1 310 ? 11.454 10.379 -12.921 1.00 86.06 310 THR A O 1
ATOM 2375 N N . GLY A 1 311 ? 11.236 9.759 -15.081 1.00 83.38 311 GLY A N 1
ATOM 2376 C CA . GLY A 1 311 ? 10.159 8.784 -14.894 1.00 83.38 311 GLY A CA 1
ATOM 2377 C C . GLY A 1 311 ? 10.554 7.626 -13.980 1.00 83.38 311 GLY A C 1
ATOM 2378 O O . GLY A 1 311 ? 9.767 7.236 -13.127 1.00 83.38 311 GLY A O 1
ATOM 2379 N N . ALA A 1 312 ? 11.814 7.186 -14.042 1.00 88.69 312 ALA A N 1
ATOM 2380 C CA . ALA A 1 312 ? 12.340 6.074 -13.242 1.00 88.69 312 ALA A CA 1
ATOM 2381 C C . ALA A 1 312 ? 12.604 6.400 -11.755 1.00 88.69 312 ALA A C 1
ATOM 2383 O O . ALA A 1 312 ? 13.185 5.595 -11.021 1.00 88.69 312 ALA A O 1
ATOM 2384 N N . SER A 1 313 ? 12.252 7.601 -11.284 1.00 89.19 313 SER A N 1
ATOM 2385 C CA . SER A 1 313 ? 12.563 8.044 -9.917 1.00 89.19 313 SER A CA 1
ATOM 2386 C C . SER A 1 313 ? 11.922 7.162 -8.836 1.00 89.19 313 SER A C 1
ATOM 2388 O O . SER A 1 313 ? 12.575 6.859 -7.828 1.00 89.19 313 SER A O 1
ATOM 2390 N N . SER A 1 314 ? 10.684 6.698 -9.045 1.00 88.12 314 SER A N 1
ATOM 2391 C CA . SER A 1 314 ? 10.009 5.772 -8.127 1.00 88.12 314 SER A CA 1
ATOM 2392 C C . SER A 1 314 ? 10.709 4.421 -8.060 1.00 88.12 314 SER A C 1
ATOM 2394 O O . SER A 1 314 ? 10.869 3.874 -6.968 1.00 88.12 314 SER A O 1
ATOM 2396 N N . ASP A 1 315 ? 11.185 3.910 -9.192 1.00 92.88 315 ASP A N 1
ATOM 2397 C CA . ASP A 1 315 ? 11.775 2.573 -9.267 1.00 92.88 315 ASP A CA 1
ATOM 2398 C C . ASP A 1 315 ? 13.179 2.547 -8.678 1.00 92.88 315 ASP A C 1
ATOM 2400 O O . ASP A 1 315 ? 13.522 1.639 -7.917 1.00 92.88 315 ASP A O 1
ATOM 2404 N N . ILE A 1 316 ? 13.955 3.608 -8.922 1.00 93.12 316 ILE A N 1
ATOM 2405 C CA . ILE A 1 316 ? 15.233 3.844 -8.244 1.00 93.12 316 ILE A CA 1
ATOM 2406 C C . ILE A 1 316 ? 15.012 3.911 -6.732 1.00 93.12 316 ILE A C 1
ATOM 2408 O O . ILE A 1 316 ? 15.739 3.259 -5.980 1.00 93.12 316 ILE A O 1
ATOM 2412 N N . SER A 1 317 ? 14.008 4.664 -6.272 1.00 93.00 317 SER A N 1
ATOM 2413 C CA . SER A 1 317 ? 13.704 4.772 -4.840 1.00 93.00 317 SER A CA 1
ATOM 2414 C C . SER A 1 317 ? 13.337 3.413 -4.244 1.00 93.00 317 SER A C 1
ATOM 2416 O O . SER A 1 317 ? 13.855 3.042 -3.192 1.00 93.00 317 SER A O 1
ATOM 2418 N N . HIS A 1 318 ? 12.499 2.638 -4.933 1.00 91.81 318 HIS A N 1
ATOM 2419 C CA . HIS A 1 318 ? 12.081 1.312 -4.493 1.00 91.81 318 HIS A CA 1
ATOM 2420 C C . HIS A 1 318 ? 13.258 0.331 -4.407 1.00 91.81 318 HIS A C 1
ATOM 2422 O O . HIS A 1 318 ? 13.475 -0.278 -3.359 1.00 91.81 318 HIS A O 1
ATOM 2428 N N . ALA A 1 319 ? 14.071 0.231 -5.460 1.00 94.69 319 ALA A N 1
ATOM 2429 C CA . ALA A 1 319 ? 15.262 -0.615 -5.470 1.00 94.69 319 ALA A CA 1
ATOM 2430 C C . ALA A 1 319 ? 16.287 -0.186 -4.408 1.00 94.69 319 ALA A C 1
ATOM 2432 O O . ALA A 1 319 ? 16.901 -1.035 -3.764 1.00 94.69 319 ALA A O 1
ATOM 2433 N N . THR A 1 320 ? 16.443 1.122 -4.183 1.00 94.19 320 THR A N 1
ATOM 2434 C CA . THR A 1 320 ? 17.335 1.658 -3.145 1.00 94.19 320 THR A CA 1
ATOM 2435 C C . THR A 1 320 ? 16.844 1.304 -1.746 1.00 94.19 320 THR A C 1
ATOM 2437 O O . THR A 1 320 ? 17.656 0.962 -0.892 1.00 94.19 320 THR A O 1
ATOM 2440 N N . ASN A 1 321 ? 15.534 1.355 -1.497 1.00 93.62 321 ASN A N 1
ATOM 2441 C CA . ASN A 1 321 ? 14.971 0.958 -0.208 1.00 93.62 321 ASN A CA 1
ATOM 2442 C C . ASN A 1 321 ? 15.182 -0.536 0.050 1.00 93.62 321 ASN A C 1
ATOM 2444 O O . ASN A 1 321 ? 15.697 -0.885 1.104 1.00 93.62 321 ASN A O 1
ATOM 2448 N N . ILE A 1 322 ? 14.926 -1.397 -0.944 1.00 94.25 322 ILE A N 1
ATOM 2449 C CA . ILE A 1 322 ? 15.228 -2.833 -0.836 1.00 94.25 322 ILE A CA 1
ATOM 2450 C C . ILE A 1 322 ? 16.713 -3.055 -0.522 1.00 94.25 322 ILE A C 1
ATOM 2452 O O . ILE A 1 322 ? 17.045 -3.802 0.395 1.00 94.25 322 ILE A O 1
ATOM 2456 N N . ALA A 1 323 ? 17.613 -2.396 -1.257 1.00 94.69 323 ALA A N 1
ATOM 2457 C CA . ALA A 1 323 ? 19.051 -2.508 -1.032 1.00 94.69 323 ALA A CA 1
ATOM 2458 C C . ALA A 1 323 ? 19.449 -2.049 0.376 1.00 94.69 323 ALA A C 1
ATOM 2460 O O . ALA A 1 323 ? 20.270 -2.696 1.024 1.00 94.69 323 ALA A O 1
ATOM 2461 N N . ARG A 1 324 ? 18.857 -0.951 0.856 1.00 92.69 324 ARG A N 1
ATOM 2462 C CA . ARG A 1 324 ? 19.088 -0.437 2.204 1.00 92.69 324 ARG A CA 1
ATOM 2463 C C . ARG A 1 324 ? 18.655 -1.460 3.242 1.00 92.69 324 ARG A C 1
ATOM 2465 O O . ARG A 1 324 ? 19.500 -1.871 4.025 1.00 92.69 324 ARG A O 1
ATOM 2472 N N . ASP A 1 325 ? 17.423 -1.951 3.179 1.00 91.88 325 ASP A N 1
ATOM 2473 C CA . ASP A 1 325 ? 16.883 -2.910 4.150 1.00 91.88 325 ASP A CA 1
ATOM 2474 C C . ASP A 1 325 ? 17.676 -4.227 4.142 1.00 91.88 325 ASP A C 1
ATOM 2476 O O . ASP A 1 325 ? 17.994 -4.784 5.196 1.00 91.88 325 ASP A O 1
ATOM 2480 N N . MET A 1 326 ? 18.107 -4.682 2.957 1.00 93.25 326 MET A N 1
ATOM 2481 C CA . MET A 1 326 ? 19.011 -5.826 2.808 1.00 93.25 326 MET A CA 1
ATOM 2482 C C . MET A 1 326 ? 20.328 -5.641 3.566 1.00 93.25 326 MET A C 1
ATOM 2484 O O . MET A 1 326 ? 20.843 -6.608 4.129 1.00 93.25 326 MET A O 1
ATOM 2488 N N . VAL A 1 327 ? 20.894 -4.435 3.563 1.00 91.94 327 VAL A N 1
ATOM 2489 C CA . VAL A 1 327 ? 22.189 -4.137 4.185 1.00 91.94 327 VAL A CA 1
ATOM 2490 C C . VAL A 1 327 ? 22.034 -3.807 5.672 1.00 91.94 327 VAL A C 1
ATOM 2492 O O . VAL A 1 327 ? 22.844 -4.268 6.475 1.00 91.94 327 VAL A O 1
ATOM 2495 N N . THR A 1 328 ? 21.022 -3.024 6.048 1.00 88.94 328 THR A N 1
ATOM 2496 C CA . THR A 1 328 ? 20.880 -2.466 7.399 1.00 88.94 328 THR A CA 1
ATOM 2497 C C . THR A 1 328 ? 20.034 -3.323 8.323 1.00 88.94 328 THR A C 1
ATOM 2499 O O . THR A 1 328 ? 20.376 -3.433 9.493 1.00 88.94 328 THR A O 1
ATOM 2502 N N . GLU A 1 329 ? 18.950 -3.931 7.843 1.00 87.19 329 GLU A N 1
ATOM 2503 C CA . GLU A 1 329 ? 17.991 -4.627 8.712 1.00 87.19 329 GLU A CA 1
ATOM 2504 C C . GLU A 1 329 ? 18.110 -6.146 8.616 1.00 87.19 329 GLU A C 1
ATOM 2506 O O . GLU A 1 329 ? 18.097 -6.844 9.631 1.00 87.19 329 GLU A O 1
ATOM 2511 N N . TRP A 1 330 ? 18.238 -6.673 7.397 1.00 89.75 330 TRP A N 1
ATOM 2512 C CA . TRP A 1 330 ? 18.179 -8.115 7.148 1.00 89.75 330 TRP A CA 1
ATOM 2513 C C . TRP A 1 330 ? 19.548 -8.797 7.131 1.00 89.75 330 TRP A C 1
ATOM 2515 O O . TRP A 1 330 ? 19.611 -10.025 7.055 1.00 89.75 330 TRP A O 1
ATOM 2525 N N . GLY A 1 331 ? 20.641 -8.028 7.184 1.00 90.25 331 GLY A N 1
ATOM 2526 C CA . GLY A 1 331 ? 22.002 -8.566 7.251 1.00 90.25 331 GLY A CA 1
ATOM 2527 C C . GLY A 1 331 ? 22.376 -9.444 6.048 1.00 90.25 331 GLY A C 1
ATOM 2528 O O . GLY A 1 331 ? 23.056 -10.459 6.191 1.00 90.25 331 GLY A O 1
ATOM 2529 N N . MET A 1 332 ? 21.887 -9.089 4.857 1.00 92.06 332 MET A N 1
ATOM 2530 C CA . MET A 1 332 ? 22.066 -9.830 3.603 1.00 92.06 332 MET A CA 1
ATOM 2531 C C . MET A 1 332 ? 23.280 -9.361 2.780 1.00 92.06 332 MET A C 1
ATOM 2533 O O . MET A 1 332 ? 23.437 -9.785 1.629 1.00 92.06 332 MET A O 1
ATOM 2537 N N . SER A 1 333 ? 24.140 -8.508 3.338 1.00 90.00 333 SER A N 1
ATOM 2538 C CA . SER A 1 333 ? 25.335 -7.958 2.684 1.00 90.00 333 SER A CA 1
ATOM 2539 C C . SER A 1 333 ? 26.632 -8.618 3.164 1.00 90.00 333 SER A C 1
ATOM 2541 O O . SER A 1 333 ? 26.635 -9.460 4.065 1.00 90.00 333 SER A O 1
ATOM 2543 N N . GLU A 1 334 ? 27.759 -8.230 2.564 1.00 86.56 334 GLU A N 1
ATOM 2544 C CA . GLU A 1 334 ? 29.093 -8.668 3.004 1.00 86.56 334 GLU A CA 1
ATOM 2545 C C . GLU A 1 334 ? 29.485 -8.103 4.382 1.00 86.56 334 GLU A C 1
ATOM 2547 O O . GLU A 1 334 ? 30.423 -8.598 5.005 1.00 86.56 334 GLU A O 1
ATOM 2552 N N . LEU A 1 335 ? 28.733 -7.124 4.903 1.00 87.50 335 LEU A N 1
ATOM 2553 C CA . LEU A 1 335 ? 28.912 -6.580 6.257 1.00 87.50 335 LEU A CA 1
ATOM 2554 C C . LEU A 1 335 ? 28.470 -7.558 7.357 1.00 87.50 335 LEU A C 1
ATOM 2556 O O . LEU A 1 335 ? 28.735 -7.321 8.536 1.00 87.50 335 LEU A O 1
ATOM 2560 N N . GLY A 1 336 ? 27.838 -8.669 6.973 1.00 86.94 336 GLY A N 1
ATOM 2561 C CA . GLY A 1 336 ? 27.439 -9.748 7.863 1.00 86.94 336 GLY A CA 1
ATOM 2562 C C . GLY A 1 336 ? 26.005 -9.623 8.390 1.00 86.94 336 GLY A C 1
ATOM 2563 O O . GLY A 1 336 ? 25.307 -8.647 8.110 1.00 86.94 336 GLY A O 1
ATOM 2564 N N . PRO A 1 337 ? 25.551 -10.624 9.167 1.00 90.50 337 PRO A N 1
ATOM 2565 C CA . PRO A 1 337 ? 24.179 -10.731 9.655 1.00 90.50 337 PRO A CA 1
ATOM 2566 C C . PRO A 1 337 ? 23.942 -9.841 10.889 1.00 90.50 337 PRO A C 1
ATOM 2568 O O . PRO A 1 337 ? 23.586 -10.329 11.961 1.00 90.50 337 PRO A O 1
ATOM 2571 N N . ILE A 1 338 ? 24.205 -8.539 10.763 1.00 84.94 338 ILE A N 1
ATOM 2572 C CA . ILE A 1 338 ? 24.050 -7.553 11.839 1.00 84.94 338 ILE A CA 1
ATOM 2573 C C . ILE A 1 338 ? 22.893 -6.618 11.489 1.00 84.94 338 ILE A C 1
ATOM 2575 O O . ILE A 1 338 ? 22.831 -6.098 10.378 1.00 84.94 338 ILE A O 1
ATOM 2579 N N . ASN A 1 339 ? 21.994 -6.397 12.451 1.00 85.88 339 ASN A N 1
ATOM 2580 C CA . ASN A 1 339 ? 20.949 -5.385 12.340 1.00 85.88 339 ASN A CA 1
ATOM 2581 C C . ASN A 1 339 ? 21.489 -4.032 12.833 1.00 85.88 339 ASN A C 1
ATOM 2583 O O . ASN A 1 339 ? 21.705 -3.833 14.032 1.00 85.88 339 ASN A O 1
ATOM 2587 N N . TRP A 1 340 ? 21.717 -3.135 11.878 1.00 79.12 340 TRP A N 1
ATOM 2588 C CA . TRP A 1 340 ? 22.157 -1.751 12.047 1.00 79.12 340 TRP A CA 1
ATOM 2589 C C . TRP A 1 340 ? 20.993 -0.752 12.116 1.00 79.12 340 TRP A C 1
ATOM 2591 O O . TRP A 1 340 ? 21.229 0.443 12.291 1.00 79.12 340 TRP A O 1
ATOM 2601 N N . GLY A 1 341 ? 19.753 -1.219 11.947 1.00 71.31 341 GLY A N 1
ATOM 2602 C CA . GLY A 1 341 ? 18.550 -0.407 12.078 1.00 71.31 341 GLY A CA 1
ATOM 2603 C C . GLY A 1 341 ? 18.328 0.101 13.510 1.00 71.31 341 GLY A C 1
ATOM 2604 O O . GLY A 1 341 ? 19.014 -0.321 14.449 1.00 71.31 341 GLY A O 1
ATOM 2605 N N . PRO A 1 342 ? 17.369 1.022 13.710 1.00 64.50 342 PRO A N 1
ATOM 2606 C CA . PRO A 1 342 ? 17.025 1.511 15.039 1.00 64.50 342 PRO A CA 1
ATOM 2607 C C . PRO A 1 342 ? 16.571 0.341 15.923 1.00 64.50 342 PRO A C 1
ATOM 2609 O O . PRO A 1 342 ? 15.510 -0.246 15.715 1.00 64.50 342 PRO A O 1
ATOM 2612 N N . GLN A 1 343 ? 17.386 -0.010 16.920 1.00 59.22 343 GLN A N 1
ATOM 2613 C CA . GLN A 1 343 ? 17.032 -1.022 17.910 1.00 59.22 343 GLN A CA 1
ATOM 2614 C C . GLN A 1 343 ? 16.012 -0.422 18.879 1.00 59.22 343 GLN A C 1
ATOM 2616 O O . GLN A 1 343 ? 16.365 0.255 19.842 1.00 59.22 343 GLN A O 1
ATOM 2621 N N . ILE A 1 344 ? 14.729 -0.639 18.598 1.00 54.47 344 ILE A N 1
ATOM 2622 C CA . ILE A 1 344 ? 13.653 -0.303 19.529 1.00 54.47 344 ILE A CA 1
ATOM 2623 C C . ILE A 1 344 ? 13.590 -1.429 20.562 1.00 54.47 344 ILE A C 1
ATOM 2625 O O . ILE A 1 344 ? 13.075 -2.511 20.277 1.00 54.47 344 ILE A O 1
ATOM 2629 N N . ASP A 1 345 ? 14.136 -1.195 21.756 1.00 48.66 345 ASP A N 1
ATOM 2630 C CA . ASP A 1 345 ? 13.922 -2.103 22.880 1.00 48.66 345 ASP A CA 1
ATOM 2631 C C . ASP A 1 345 ? 12.443 -2.036 23.288 1.00 48.66 345 ASP A C 1
ATOM 2633 O O . ASP A 1 345 ? 11.911 -0.978 23.633 1.00 48.66 345 ASP A O 1
ATOM 2637 N N . MET A 1 346 ? 11.766 -3.182 23.229 1.00 46.44 346 MET A N 1
ATOM 2638 C CA . MET A 1 346 ? 10.329 -3.321 23.479 1.00 46.44 346 MET A CA 1
ATOM 2639 C C . MET A 1 346 ? 9.941 -2.944 24.922 1.00 46.44 346 MET A C 1
ATOM 2641 O O . MET A 1 346 ? 8.767 -2.705 25.198 1.00 46.44 346 MET A O 1
ATOM 2645 N N . ASN A 1 347 ? 10.919 -2.845 25.830 1.00 50.00 347 ASN A N 1
ATOM 2646 C CA . ASN A 1 347 ? 10.727 -2.400 27.209 1.00 50.00 347 ASN A CA 1
ATOM 2647 C C . ASN A 1 347 ? 10.995 -0.898 27.441 1.00 50.00 347 ASN A C 1
ATOM 2649 O O . ASN A 1 347 ? 10.671 -0.405 28.521 1.00 50.00 347 ASN A O 1
ATOM 2653 N N . ASP A 1 348 ? 11.562 -0.161 26.475 1.00 48.59 348 ASP A N 1
ATOM 2654 C CA . ASP A 1 348 ? 12.006 1.232 26.668 1.00 48.59 348 ASP A CA 1
ATOM 2655 C C . ASP A 1 348 ? 11.675 2.123 25.450 1.00 48.59 348 ASP A C 1
ATOM 2657 O O . ASP A 1 348 ? 12.529 2.762 24.830 1.00 48.59 348 ASP A O 1
ATOM 2661 N N . PHE A 1 349 ? 10.381 2.190 25.112 1.00 49.66 349 PHE A N 1
ATOM 2662 C CA . PHE A 1 349 ? 9.826 3.010 24.020 1.00 49.66 349 PHE A CA 1
ATOM 2663 C C . PHE A 1 349 ? 10.154 4.514 24.126 1.00 49.66 349 PHE A C 1
ATOM 2665 O O . PHE A 1 349 ? 10.117 5.226 23.123 1.00 49.66 349 PHE A O 1
ATOM 2672 N N . GLY A 1 350 ? 10.494 5.013 25.321 1.00 50.81 350 GLY A N 1
ATOM 2673 C CA . GLY A 1 350 ? 10.809 6.426 25.553 1.00 50.81 350 GLY A CA 1
ATOM 2674 C C . GLY A 1 350 ? 12.184 6.865 25.038 1.00 50.81 350 GLY A C 1
ATOM 2675 O O . GLY A 1 350 ? 12.355 8.040 24.718 1.00 50.81 350 GLY A O 1
ATOM 2676 N N . LYS A 1 351 ? 13.161 5.951 24.925 1.00 44.44 351 LYS A N 1
ATOM 2677 C CA . LYS A 1 351 ? 14.533 6.290 24.494 1.00 44.44 351 LYS A CA 1
ATOM 2678 C C . LYS A 1 351 ? 14.783 6.145 22.998 1.00 44.44 351 LYS A C 1
ATOM 2680 O O . LYS A 1 351 ? 15.612 6.879 22.466 1.00 44.44 351 LYS A O 1
ATOM 2685 N N . ALA A 1 352 ? 14.051 5.267 22.311 1.00 47.31 352 ALA A N 1
ATOM 2686 C CA . ALA A 1 352 ? 14.242 5.013 20.879 1.00 47.31 352 ALA A CA 1
ATOM 2687 C C . ALA A 1 352 ? 14.044 6.267 19.997 1.00 47.31 352 ALA A C 1
ATOM 2689 O O . ALA A 1 352 ? 14.617 6.362 18.916 1.00 47.31 352 ALA A O 1
ATOM 2690 N N . TRP A 1 353 ? 13.275 7.251 20.476 1.00 43.78 353 TRP A N 1
ATOM 2691 C CA . TRP A 1 353 ? 13.049 8.532 19.796 1.00 43.78 353 TRP A CA 1
ATOM 2692 C C . TRP A 1 353 ? 14.125 9.595 20.070 1.00 43.78 353 TRP A C 1
ATOM 2694 O O . TRP A 1 353 ? 14.212 10.566 19.320 1.00 43.78 353 TRP A O 1
ATOM 2704 N N . MET A 1 354 ? 14.922 9.449 21.136 1.00 45.53 354 MET A N 1
ATOM 2705 C CA . MET A 1 354 ? 15.917 10.453 21.545 1.00 45.53 354 MET A CA 1
ATOM 2706 C C . MET A 1 354 ? 17.309 10.196 20.964 1.00 45.53 354 MET A C 1
ATOM 2708 O O . MET A 1 354 ? 18.049 11.151 20.732 1.00 45.53 354 MET A O 1
ATOM 2712 N N . GLU A 1 355 ? 17.661 8.941 20.688 1.00 50.31 355 GLU A N 1
ATOM 2713 C CA . GLU A 1 355 ? 18.953 8.590 20.101 1.00 50.31 355 GLU A CA 1
ATOM 2714 C C . GLU A 1 355 ? 18.759 7.612 18.936 1.00 50.31 355 GLU A C 1
ATOM 2716 O O . GLU A 1 355 ? 18.634 6.408 19.172 1.00 50.31 355 GLU A O 1
ATOM 2721 N N . PRO A 1 356 ? 18.741 8.078 17.669 1.00 53.75 356 PRO A N 1
ATOM 2722 C CA . PRO A 1 356 ? 18.866 7.155 16.549 1.00 53.75 356 PRO A CA 1
ATOM 2723 C C . PRO A 1 356 ? 20.154 6.351 16.738 1.00 53.75 356 PRO A C 1
ATOM 2725 O O . PRO A 1 356 ? 21.186 6.921 17.105 1.00 53.75 356 PRO A O 1
ATOM 2728 N N . ALA A 1 357 ? 20.087 5.036 16.514 1.00 55.44 357 ALA A N 1
ATOM 2729 C CA . ALA A 1 357 ? 21.245 4.155 16.592 1.00 55.44 357 ALA A CA 1
ATOM 2730 C C . ALA A 1 357 ? 22.392 4.767 15.774 1.00 55.44 357 ALA A C 1
ATOM 2732 O O . ALA A 1 357 ? 22.320 4.876 14.549 1.00 55.44 357 ALA A O 1
ATOM 2733 N N . LYS A 1 358 ? 23.437 5.243 16.460 1.00 60.19 358 LYS A N 1
ATOM 2734 C CA . LYS A 1 358 ? 24.575 5.896 15.812 1.00 60.19 358 LYS A CA 1
ATOM 2735 C C . LYS A 1 358 ? 25.475 4.822 15.225 1.00 60.19 358 LYS A C 1
ATOM 2737 O O . LYS A 1 358 ? 26.469 4.424 15.828 1.00 60.19 358 LYS A O 1
ATOM 2742 N N . VAL A 1 359 ? 25.125 4.355 14.030 1.00 69.25 359 VAL A N 1
ATOM 2743 C CA . VAL A 1 359 ? 26.094 3.711 13.144 1.00 69.25 359 VAL A CA 1
ATOM 2744 C C . VAL A 1 359 ? 27.235 4.713 12.952 1.00 69.25 359 VAL A C 1
ATOM 2746 O O . VAL A 1 359 ? 26.978 5.879 12.645 1.00 69.25 359 VAL A O 1
ATOM 2749 N N . SER A 1 360 ? 28.481 4.301 13.197 1.00 83.56 360 SER A N 1
ATOM 2750 C CA . SER A 1 360 ? 29.637 5.191 13.027 1.00 83.56 360 SER A CA 1
ATOM 2751 C C . SER A 1 360 ? 29.720 5.688 11.582 1.00 83.56 360 SER A C 1
ATOM 2753 O O . SER A 1 360 ? 29.341 4.959 10.670 1.00 83.56 360 SER A O 1
ATOM 2755 N N . GLU A 1 361 ? 30.246 6.893 11.344 1.00 85.00 361 GLU A N 1
ATOM 2756 C CA . GLU A 1 361 ? 30.374 7.450 9.982 1.00 85.00 361 GLU A CA 1
ATOM 2757 C C . GLU A 1 361 ? 31.119 6.498 9.032 1.00 85.00 361 GLU A C 1
ATOM 2759 O O . GLU A 1 361 ? 30.719 6.302 7.888 1.00 85.00 361 GLU A O 1
ATOM 2764 N N . ILE A 1 362 ? 32.154 5.819 9.540 1.00 87.69 362 ILE A N 1
ATOM 2765 C CA . ILE A 1 362 ? 32.904 4.801 8.792 1.00 87.69 362 ILE A CA 1
ATOM 2766 C C . ILE A 1 362 ? 31.992 3.643 8.375 1.00 87.69 362 ILE A C 1
ATOM 2768 O O . ILE A 1 362 ? 32.111 3.127 7.266 1.00 87.69 362 ILE A O 1
ATOM 2772 N N . MET A 1 363 ? 31.100 3.201 9.260 1.00 86.31 363 MET A N 1
ATOM 2773 C CA . MET A 1 363 ? 30.172 2.121 8.946 1.00 86.31 363 MET A CA 1
ATOM 2774 C C . MET A 1 363 ? 29.047 2.596 8.020 1.00 86.31 363 MET A C 1
ATOM 2776 O O . MET A 1 363 ? 28.682 1.855 7.116 1.00 86.31 363 MET A O 1
ATOM 2780 N N . GLN A 1 364 ? 28.563 3.834 8.160 1.00 87.81 364 GLN A N 1
ATOM 2781 C CA . GLN A 1 364 ? 27.601 4.421 7.218 1.00 87.81 364 GLN A CA 1
ATOM 2782 C C . GLN A 1 364 ? 28.180 4.483 5.801 1.00 87.81 364 GLN A C 1
ATOM 2784 O O . GLN A 1 364 ? 27.541 4.016 4.867 1.00 87.81 364 GLN A O 1
ATOM 2789 N N . SER A 1 365 ? 29.436 4.920 5.653 1.00 90.31 365 SER A N 1
ATOM 2790 C CA . SER A 1 365 ? 30.129 4.906 4.359 1.00 90.31 365 SER A CA 1
ATOM 2791 C C . SER A 1 365 ? 30.182 3.504 3.741 1.00 90.31 365 SER A C 1
ATOM 2793 O O . SER A 1 365 ? 29.984 3.357 2.539 1.00 90.31 365 SER A O 1
ATOM 2795 N N . LYS A 1 366 ? 30.420 2.462 4.549 1.00 90.69 366 LYS A N 1
ATOM 2796 C CA . LYS A 1 366 ? 30.418 1.067 4.074 1.00 90.69 366 LYS A CA 1
ATOM 2797 C C . LYS A 1 366 ? 29.024 0.586 3.674 1.00 90.69 366 LYS A C 1
ATOM 2799 O O . LYS A 1 366 ? 28.889 -0.156 2.705 1.00 90.69 366 LYS A O 1
ATOM 2804 N N . VAL A 1 367 ? 27.995 0.992 4.416 1.00 90.31 367 VAL A N 1
ATOM 2805 C CA . VAL A 1 367 ? 26.594 0.702 4.083 1.00 90.31 367 VAL A CA 1
ATOM 2806 C C . VAL A 1 367 ? 26.235 1.334 2.739 1.00 90.31 367 VAL A C 1
ATOM 2808 O O . VAL A 1 367 ? 25.703 0.644 1.873 1.00 90.31 367 VAL A O 1
ATOM 2811 N N . ASP A 1 368 ? 26.586 2.602 2.528 1.00 92.06 368 ASP A N 1
ATOM 2812 C CA . ASP A 1 368 ? 26.313 3.317 1.278 1.00 92.06 368 ASP A CA 1
ATOM 2813 C C . ASP A 1 368 ? 27.041 2.693 0.077 1.00 92.06 368 ASP A C 1
ATOM 2815 O O . ASP A 1 368 ? 26.465 2.567 -1.009 1.00 92.06 368 ASP A O 1
ATOM 2819 N N . GLU A 1 369 ? 28.287 2.245 0.262 1.00 94.56 369 GLU A N 1
ATOM 2820 C CA . GLU A 1 369 ? 29.039 1.513 -0.763 1.00 94.56 369 GLU A CA 1
ATOM 2821 C C . GLU A 1 369 ? 28.358 0.193 -1.151 1.00 94.56 369 GLU A C 1
ATOM 2823 O O . GLU A 1 369 ? 28.216 -0.099 -2.343 1.00 94.56 369 GLU A O 1
ATOM 2828 N N . GLU A 1 370 ? 27.878 -0.579 -0.174 1.00 94.06 370 GLU A N 1
ATOM 2829 C CA . GLU A 1 370 ? 27.168 -1.837 -0.428 1.00 94.06 370 GLU A CA 1
ATOM 2830 C C . GLU A 1 370 ? 25.805 -1.609 -1.098 1.00 94.06 370 GLU A C 1
ATOM 2832 O O . GLU A 1 370 ? 25.452 -2.328 -2.036 1.00 94.06 370 GLU A O 1
ATOM 2837 N N . ILE A 1 371 ? 25.061 -0.570 -0.702 1.00 94.31 371 ILE A N 1
ATOM 2838 C CA . ILE A 1 371 ? 23.811 -0.174 -1.371 1.00 94.31 371 ILE A CA 1
ATOM 2839 C C . ILE A 1 371 ? 24.088 0.167 -2.838 1.00 94.31 371 ILE A C 1
ATOM 2841 O O . ILE A 1 371 ? 23.406 -0.335 -3.736 1.00 94.31 371 ILE A O 1
ATOM 2845 N N . LYS A 1 372 ? 25.121 0.978 -3.101 1.00 95.50 372 LYS A N 1
ATOM 2846 C CA . LYS A 1 372 ? 25.530 1.345 -4.462 1.00 95.50 372 LYS A CA 1
ATOM 2847 C C . LYS A 1 372 ? 25.932 0.118 -5.281 1.00 95.50 372 LYS A C 1
ATOM 2849 O O . LYS A 1 372 ? 25.556 0.019 -6.448 1.00 95.50 372 LYS A O 1
ATOM 2854 N N . LYS A 1 373 ? 26.666 -0.827 -4.686 1.00 95.88 373 LYS A N 1
ATOM 2855 C CA . LYS A 1 373 ? 27.063 -2.093 -5.323 1.00 95.88 373 LYS A CA 1
ATOM 2856 C C . LYS A 1 373 ? 25.841 -2.913 -5.738 1.00 95.88 373 LYS A C 1
ATOM 2858 O O . LYS A 1 373 ? 25.773 -3.343 -6.887 1.00 95.88 373 LYS A O 1
ATOM 2863 N N . LEU A 1 374 ? 24.864 -3.082 -4.843 1.00 95.69 374 LEU A N 1
ATOM 2864 C CA . LEU A 1 374 ? 23.624 -3.811 -5.127 1.00 95.69 374 LEU A CA 1
ATOM 2865 C C . LEU A 1 374 ? 22.788 -3.124 -6.215 1.00 95.69 374 LEU A C 1
ATOM 2867 O O . LEU A 1 374 ? 22.334 -3.789 -7.143 1.00 95.69 374 LEU A O 1
ATOM 2871 N N . ALA A 1 375 ? 22.620 -1.802 -6.137 1.00 95.12 375 ALA A N 1
ATOM 2872 C CA . ALA A 1 375 ? 21.855 -1.040 -7.123 1.00 95.12 375 ALA A CA 1
ATOM 2873 C C . ALA A 1 375 ? 22.495 -1.089 -8.522 1.00 95.12 375 ALA A C 1
ATOM 2875 O O . ALA A 1 375 ? 21.802 -1.324 -9.510 1.00 95.12 375 ALA A O 1
ATOM 2876 N N . ASN A 1 376 ? 23.821 -0.934 -8.610 1.00 96.12 376 ASN A N 1
ATOM 2877 C CA . ASN A 1 376 ? 24.546 -1.028 -9.878 1.00 96.12 376 ASN A CA 1
ATOM 2878 C C . ASN A 1 376 ? 24.511 -2.444 -10.461 1.00 96.12 376 ASN A C 1
ATOM 2880 O O . ASN A 1 376 ? 24.375 -2.595 -11.672 1.00 96.12 376 ASN A O 1
ATOM 2884 N N . ALA A 1 377 ? 24.616 -3.478 -9.621 1.00 96.00 377 ALA A N 1
ATOM 2885 C CA . ALA A 1 377 ? 24.501 -4.864 -10.067 1.00 96.00 377 ALA A CA 1
ATOM 2886 C C . ALA A 1 377 ? 23.099 -5.166 -10.618 1.00 96.00 377 ALA A C 1
ATOM 2888 O O . ALA A 1 377 ? 22.980 -5.788 -11.670 1.00 96.00 377 ALA A O 1
ATOM 2889 N N . ALA A 1 378 ? 22.050 -4.676 -9.951 1.00 96.25 378 ALA A N 1
ATOM 2890 C CA . ALA A 1 378 ? 20.674 -4.810 -10.421 1.00 96.25 378 ALA A CA 1
ATOM 2891 C C . ALA A 1 378 ? 20.450 -4.114 -11.773 1.00 96.25 378 ALA A C 1
ATOM 2893 O O . ALA A 1 378 ? 19.839 -4.698 -12.664 1.00 96.25 378 ALA A O 1
ATOM 2894 N N . LEU A 1 379 ? 20.983 -2.898 -11.948 1.00 96.19 379 LEU A N 1
ATOM 2895 C CA . LEU A 1 379 ? 20.921 -2.186 -13.226 1.00 96.19 379 LEU A CA 1
ATOM 2896 C C . LEU A 1 379 ? 21.685 -2.934 -14.326 1.00 96.19 379 LEU A C 1
ATOM 2898 O O . LEU A 1 379 ? 21.164 -3.103 -15.421 1.00 96.19 379 LEU A O 1
ATOM 2902 N N . ALA A 1 380 ? 22.893 -3.421 -14.032 1.00 97.19 380 ALA A N 1
ATOM 2903 C CA . ALA A 1 380 ? 23.698 -4.167 -14.996 1.00 97.19 380 ALA A CA 1
ATOM 2904 C C . ALA A 1 380 ? 23.007 -5.461 -15.458 1.00 97.19 380 ALA A C 1
ATOM 2906 O O . ALA A 1 380 ? 23.025 -5.764 -16.652 1.00 97.19 380 ALA A O 1
ATOM 2907 N N . GLU A 1 381 ? 22.372 -6.200 -14.542 1.00 96.94 381 GLU A N 1
ATOM 2908 C CA . GLU A 1 381 ? 21.621 -7.408 -14.896 1.00 96.94 381 GLU A CA 1
ATOM 2909 C C . GLU A 1 381 ? 20.384 -7.071 -15.738 1.00 96.94 381 GLU A C 1
ATOM 2911 O O . GLU A 1 381 ? 20.160 -7.697 -16.773 1.00 96.94 381 GLU A O 1
ATOM 2916 N N . ALA A 1 382 ? 19.632 -6.027 -15.369 1.00 96.81 382 ALA A N 1
ATOM 2917 C CA . ALA A 1 382 ? 18.495 -5.556 -16.158 1.00 96.81 382 ALA A CA 1
ATOM 2918 C C . ALA A 1 382 ? 18.918 -5.179 -17.589 1.00 96.81 382 ALA A C 1
ATOM 2920 O O . ALA A 1 382 ? 18.315 -5.638 -18.561 1.00 96.81 382 ALA A O 1
ATOM 2921 N N . THR A 1 383 ? 20.002 -4.412 -17.732 1.00 96.81 383 THR A N 1
ATOM 2922 C CA . THR A 1 383 ? 20.558 -4.024 -19.033 1.00 96.81 383 THR A CA 1
ATOM 2923 C C . THR A 1 383 ? 20.972 -5.240 -19.855 1.00 96.81 383 THR A C 1
ATOM 2925 O O . THR A 1 383 ? 20.635 -5.328 -21.035 1.00 96.81 383 THR A O 1
ATOM 2928 N N . LYS A 1 384 ? 21.656 -6.212 -19.245 1.00 97.56 384 LYS A N 1
ATOM 2929 C CA . LYS A 1 384 ? 22.058 -7.453 -19.916 1.00 97.56 384 LYS A CA 1
ATOM 2930 C C . LYS A 1 384 ? 20.847 -8.226 -20.445 1.00 97.56 384 LYS A C 1
ATOM 2932 O O . LYS A 1 384 ? 20.822 -8.573 -21.625 1.00 97.56 384 LYS A O 1
ATOM 2937 N N . ILE A 1 385 ? 19.828 -8.436 -19.609 1.00 96.69 385 ILE A N 1
ATOM 2938 C CA . ILE A 1 385 ? 18.596 -9.137 -19.995 1.00 96.69 385 ILE A CA 1
ATOM 2939 C C . ILE A 1 385 ? 17.911 -8.427 -21.167 1.00 96.69 385 ILE A C 1
ATOM 2941 O O . ILE A 1 385 ? 17.472 -9.078 -22.117 1.00 96.69 385 ILE A O 1
ATOM 2945 N N . LEU A 1 386 ? 17.824 -7.098 -21.131 1.00 96.38 386 LEU A N 1
ATOM 2946 C CA . LEU A 1 386 ? 17.156 -6.326 -22.179 1.00 96.38 386 LEU A CA 1
ATOM 2947 C C . LEU A 1 386 ? 17.940 -6.296 -23.493 1.00 96.38 386 LEU A C 1
ATOM 2949 O O . LEU A 1 386 ? 17.323 -6.345 -24.555 1.00 96.38 386 LEU A O 1
ATOM 2953 N N . ILE A 1 387 ? 19.275 -6.279 -23.446 1.00 96.12 387 ILE A N 1
ATOM 2954 C CA . ILE A 1 387 ? 20.118 -6.404 -24.644 1.00 96.12 387 ILE A CA 1
ATOM 2955 C C . ILE A 1 387 ? 19.923 -7.779 -25.292 1.00 96.12 387 ILE A C 1
ATOM 2957 O O . ILE A 1 387 ? 19.692 -7.860 -26.498 1.00 96.12 387 ILE A O 1
ATOM 2961 N N . GLU A 1 388 ? 19.955 -8.856 -24.501 1.00 96.00 388 GLU A N 1
ATOM 2962 C CA . GLU A 1 388 ? 19.734 -10.224 -24.993 1.00 96.00 388 GLU A CA 1
ATOM 2963 C C . GLU A 1 388 ? 18.329 -10.419 -25.590 1.00 96.00 388 GLU A C 1
ATOM 2965 O O . GLU A 1 388 ? 18.133 -11.273 -26.452 1.00 96.00 388 GLU A O 1
ATOM 2970 N N . ASN A 1 389 ? 17.349 -9.618 -25.159 1.00 95.44 389 ASN A N 1
ATOM 2971 C CA . ASN A 1 389 ? 15.952 -9.704 -25.589 1.00 95.44 389 ASN A CA 1
ATOM 2972 C C . ASN A 1 389 ? 15.494 -8.448 -26.356 1.00 95.44 389 ASN A C 1
ATOM 2974 O O . ASN A 1 389 ? 14.309 -8.105 -26.330 1.00 95.44 389 ASN A O 1
ATOM 2978 N N . ARG A 1 390 ? 16.407 -7.768 -27.066 1.00 94.31 390 ARG A N 1
ATOM 2979 C CA . ARG A 1 390 ? 16.116 -6.482 -27.721 1.00 94.31 390 ARG A CA 1
ATOM 2980 C C . ARG A 1 390 ? 14.962 -6.548 -28.723 1.00 94.31 390 ARG A C 1
ATOM 2982 O O . ARG A 1 390 ? 14.100 -5.674 -28.725 1.00 94.31 390 ARG A O 1
ATOM 2989 N N . GLU A 1 391 ? 14.905 -7.599 -29.537 1.00 94.56 391 GLU A N 1
ATOM 2990 C CA . GLU A 1 391 ? 13.816 -7.771 -30.508 1.00 94.56 391 GLU A CA 1
ATOM 2991 C C . GLU A 1 391 ? 12.450 -7.898 -29.822 1.00 94.56 391 GLU A C 1
ATOM 2993 O O . GLU A 1 391 ? 11.453 -7.363 -30.308 1.00 94.56 391 GLU A O 1
ATOM 2998 N N . LYS A 1 392 ? 12.404 -8.566 -28.663 1.00 94.44 392 LYS A N 1
ATOM 2999 C CA . LYS A 1 392 ? 11.185 -8.716 -27.861 1.00 94.44 392 LYS A CA 1
ATOM 3000 C C . LYS A 1 392 ? 10.769 -7.403 -27.222 1.00 94.44 392 LYS A C 1
ATOM 3002 O O . LYS A 1 392 ? 9.587 -7.078 -27.250 1.00 94.44 392 LYS A O 1
ATOM 3007 N N . LEU A 1 393 ? 11.731 -6.627 -26.729 1.00 94.81 393 LEU A N 1
ATOM 3008 C CA . LEU A 1 393 ? 11.488 -5.283 -26.211 1.00 94.81 393 LEU A CA 1
ATOM 3009 C C . LEU A 1 393 ? 10.810 -4.397 -27.265 1.00 94.81 393 LEU A C 1
ATOM 3011 O O . LEU A 1 393 ? 9.771 -3.803 -26.987 1.00 94.81 393 LEU A O 1
ATOM 3015 N N . ASP A 1 394 ? 11.331 -4.389 -28.494 1.00 95.31 394 ASP A N 1
ATOM 3016 C CA . ASP A 1 394 ? 10.746 -3.617 -29.593 1.00 95.31 394 ASP A CA 1
ATOM 3017 C C . ASP A 1 394 ? 9.343 -4.123 -29.988 1.00 95.31 394 ASP A C 1
ATOM 3019 O O . ASP A 1 394 ? 8.472 -3.323 -30.333 1.00 95.31 394 ASP A O 1
ATOM 3023 N N . GLN A 1 395 ? 9.093 -5.438 -29.942 1.00 94.88 395 GLN A N 1
ATOM 3024 C CA . GLN A 1 395 ? 7.772 -6.020 -30.225 1.00 94.88 395 GLN A CA 1
ATOM 3025 C C . GLN A 1 395 ? 6.733 -5.628 -29.167 1.00 94.88 395 GLN A C 1
ATOM 3027 O O . GLN A 1 395 ? 5.644 -5.170 -29.522 1.00 94.88 395 GLN A O 1
ATOM 3032 N N . VAL A 1 396 ? 7.073 -5.767 -27.881 1.00 94.69 396 VAL A N 1
ATOM 3033 C CA . VAL A 1 396 ? 6.180 -5.422 -26.765 1.00 94.69 396 VAL A CA 1
ATOM 3034 C C . VAL A 1 396 ? 5.885 -3.921 -26.760 1.00 94.69 396 VAL A C 1
ATOM 3036 O O . VAL A 1 396 ? 4.720 -3.535 -26.675 1.00 94.69 396 VAL A O 1
ATOM 3039 N N . ALA A 1 397 ? 6.901 -3.069 -26.937 1.00 94.56 397 ALA A N 1
ATOM 3040 C CA . ALA A 1 397 ? 6.718 -1.619 -26.980 1.00 94.56 397 ALA A CA 1
ATOM 3041 C C . ALA A 1 397 ? 5.807 -1.183 -28.142 1.00 94.56 397 ALA A C 1
ATOM 3043 O O . ALA A 1 397 ? 4.883 -0.395 -27.945 1.00 94.56 397 ALA A O 1
ATOM 3044 N N . LYS A 1 398 ? 5.990 -1.744 -29.348 1.00 94.44 398 LYS A N 1
ATOM 3045 C CA . LYS A 1 398 ? 5.103 -1.467 -30.496 1.00 94.44 398 LYS A CA 1
ATOM 3046 C C . LYS A 1 398 ? 3.663 -1.889 -30.223 1.00 94.44 398 LYS A C 1
ATOM 3048 O O . LYS A 1 398 ? 2.738 -1.158 -30.570 1.00 94.44 398 LYS A O 1
ATOM 3053 N N . LEU A 1 399 ? 3.468 -3.049 -29.598 1.00 94.31 399 LEU A N 1
ATOM 3054 C CA . LEU A 1 399 ? 2.134 -3.529 -29.251 1.00 94.31 399 LEU A CA 1
ATOM 3055 C C . LEU A 1 399 ? 1.459 -2.613 -28.219 1.00 94.31 399 LEU A C 1
ATOM 3057 O O . LEU A 1 399 ? 0.283 -2.287 -28.378 1.00 94.31 399 LEU A O 1
ATOM 3061 N N . LEU A 1 400 ? 2.211 -2.140 -27.220 1.00 93.62 400 LEU A N 1
ATOM 3062 C CA . LEU A 1 400 ? 1.740 -1.173 -26.227 1.00 93.62 400 LEU A CA 1
ATOM 3063 C C . LEU A 1 400 ? 1.346 0.164 -26.854 1.00 93.62 400 LEU A C 1
ATOM 3065 O O . LEU A 1 400 ? 0.303 0.700 -26.505 1.00 93.62 400 LEU A O 1
ATOM 3069 N N . VAL A 1 401 ? 2.116 0.688 -27.809 1.00 92.88 401 VAL A N 1
ATOM 3070 C CA . VAL A 1 401 ? 1.753 1.936 -28.506 1.00 92.88 401 VAL A CA 1
ATOM 3071 C C . VAL A 1 401 ? 0.464 1.775 -29.320 1.00 92.88 401 VAL A C 1
ATOM 3073 O O . VAL A 1 401 ? -0.324 2.714 -29.403 1.00 92.88 401 VAL A O 1
ATOM 3076 N N . LEU A 1 402 ? 0.216 0.589 -29.890 1.00 91.06 402 LEU A N 1
ATOM 3077 C CA . LEU A 1 402 ? -0.989 0.313 -30.680 1.00 91.06 402 LEU A CA 1
ATOM 3078 C C . LEU A 1 402 ? -2.245 0.089 -29.827 1.00 91.06 402 LEU A C 1
ATOM 3080 O O . LEU A 1 402 ? -3.325 0.528 -30.218 1.00 91.06 402 LEU A O 1
ATOM 3084 N N . LYS A 1 403 ? -2.127 -0.636 -28.708 1.00 91.81 403 LYS A N 1
ATOM 3085 C CA . LYS A 1 403 ? -3.273 -1.053 -27.877 1.00 91.81 403 LYS A CA 1
ATOM 3086 C C . LYS A 1 403 ? -3.437 -0.262 -26.583 1.00 91.81 403 LYS A C 1
ATOM 3088 O O . LYS A 1 403 ? -4.450 -0.421 -25.911 1.00 91.81 403 LYS A O 1
ATOM 3093 N N . GLU A 1 404 ? -2.445 0.537 -26.205 1.00 89.94 404 GLU A N 1
ATOM 3094 C CA . GLU A 1 404 ? -2.310 1.260 -24.930 1.00 89.94 404 GLU A CA 1
ATOM 3095 C C . GLU A 1 404 ? -2.229 0.366 -23.676 1.00 89.94 404 GLU A C 1
ATOM 3097 O O . GLU A 1 404 ? -1.740 0.790 -22.628 1.00 89.94 404 GLU A O 1
ATOM 3102 N N . SER A 1 405 ? -2.712 -0.873 -23.740 1.00 91.19 405 SER A N 1
ATOM 3103 C CA . SER A 1 405 ? -2.605 -1.886 -22.694 1.00 91.19 405 SER A CA 1
ATOM 3104 C C . SER A 1 405 ? -2.564 -3.283 -23.302 1.00 91.19 405 SER A C 1
ATOM 3106 O O . SER A 1 405 ? -3.221 -3.533 -24.310 1.00 91.19 405 SER A O 1
ATOM 3108 N N . ILE A 1 406 ? -1.821 -4.183 -22.665 1.00 93.19 406 ILE A N 1
ATOM 3109 C CA . ILE A 1 406 ? -1.747 -5.603 -23.022 1.00 93.19 406 ILE A CA 1
ATOM 3110 C C . ILE A 1 406 ? -1.951 -6.462 -21.777 1.00 93.19 406 ILE A C 1
ATOM 3112 O O . ILE A 1 406 ? -1.472 -6.123 -20.688 1.00 93.19 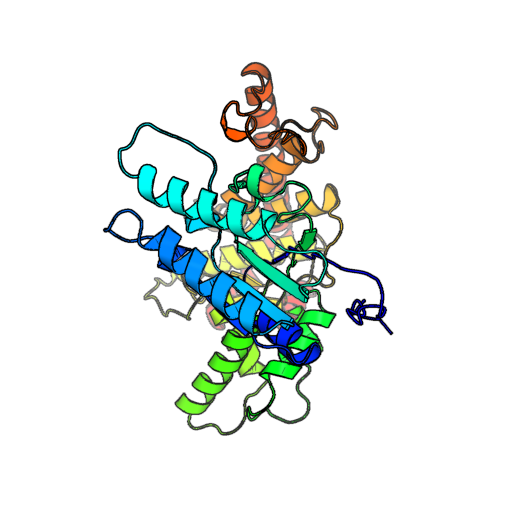406 ILE A O 1
ATOM 3116 N N . ASP A 1 407 ? -2.672 -7.565 -21.944 1.00 91.12 407 ASP A N 1
ATOM 3117 C CA . ASP A 1 407 ? -2.944 -8.523 -20.871 1.00 91.12 407 ASP A CA 1
ATOM 3118 C C . ASP A 1 407 ? -1.931 -9.685 -20.883 1.00 91.12 407 ASP A C 1
ATOM 3120 O O . ASP A 1 407 ? -1.184 -9.883 -21.844 1.00 91.12 407 ASP A O 1
ATOM 3124 N N . GLU A 1 408 ? -1.926 -10.484 -19.811 1.00 89.56 408 GLU A N 1
ATOM 3125 C CA . GLU A 1 408 ? -1.045 -11.648 -19.601 1.00 89.56 408 GLU A CA 1
ATOM 3126 C C . GLU A 1 408 ? -0.890 -12.538 -20.842 1.00 89.56 408 GLU A C 1
ATOM 3128 O O . GLU A 1 408 ? 0.227 -12.843 -21.252 1.00 89.56 408 GLU A O 1
ATOM 3133 N N . ALA A 1 409 ? -2.006 -12.927 -21.466 1.00 89.44 409 ALA A N 1
ATOM 3134 C CA . ALA A 1 409 ? -1.998 -13.846 -22.602 1.00 89.44 409 ALA A CA 1
ATOM 3135 C C . ALA A 1 409 ? -1.276 -13.264 -23.827 1.00 89.44 409 ALA A C 1
ATOM 3137 O O . ALA A 1 409 ? -0.532 -13.977 -24.497 1.00 89.44 409 ALA A O 1
ATOM 3138 N N . GLU A 1 410 ? -1.472 -11.973 -24.099 1.00 91.19 410 GLU A N 1
ATOM 3139 C CA . GLU A 1 410 ? -0.845 -11.286 -25.232 1.00 91.19 410 GLU A CA 1
ATOM 3140 C C . GLU A 1 410 ? 0.652 -11.089 -24.986 1.00 91.19 410 GLU A C 1
ATOM 3142 O O . GLU A 1 410 ? 1.467 -11.273 -25.889 1.00 91.19 410 GLU A O 1
ATOM 3147 N N . PHE A 1 411 ? 1.025 -10.754 -23.748 1.00 93.00 411 PHE A N 1
ATOM 3148 C CA . PHE A 1 411 ? 2.425 -10.634 -23.361 1.00 93.00 411 PHE A CA 1
ATOM 3149 C C . PHE A 1 411 ? 3.155 -11.982 -23.451 1.00 93.00 411 PHE A C 1
ATOM 3151 O O . PHE A 1 411 ? 4.235 -12.062 -24.038 1.00 93.00 411 PHE A O 1
ATOM 3158 N N . GLU A 1 412 ? 2.558 -13.060 -22.933 1.00 90.44 412 GLU A N 1
ATOM 3159 C CA . GLU A 1 412 ? 3.138 -14.402 -23.033 1.00 90.44 412 GLU A CA 1
ATOM 3160 C C . GLU A 1 412 ? 3.275 -14.876 -24.484 1.00 90.44 412 GLU A C 1
ATOM 3162 O O . GLU A 1 412 ? 4.263 -15.531 -24.816 1.00 90.44 412 GLU A O 1
ATOM 3167 N N . GLU A 1 413 ? 2.323 -14.548 -25.358 1.00 91.06 413 GLU A N 1
ATOM 3168 C CA . GLU A 1 413 ? 2.403 -14.885 -26.781 1.00 91.06 413 GLU A CA 1
ATOM 3169 C C . GLU A 1 413 ? 3.635 -14.246 -27.432 1.00 91.06 413 GLU A C 1
ATOM 3171 O O . GLU A 1 413 ? 4.420 -14.944 -28.077 1.00 91.06 413 GLU A O 1
ATOM 3176 N N . VAL A 1 414 ? 3.876 -12.954 -27.181 1.00 89.75 414 VAL A N 1
ATOM 3177 C CA . VAL A 1 414 ? 5.069 -12.261 -27.688 1.00 89.75 414 VAL A CA 1
ATOM 3178 C C . VAL A 1 414 ? 6.349 -12.879 -27.129 1.00 89.75 414 VAL A C 1
ATOM 3180 O O . VAL A 1 414 ? 7.323 -13.012 -27.865 1.00 89.75 414 VAL A O 1
ATOM 3183 N N . MET A 1 415 ? 6.364 -13.293 -25.860 1.00 89.19 415 MET A N 1
ATOM 3184 C CA . MET A 1 415 ? 7.557 -13.856 -25.215 1.00 89.19 415 MET A CA 1
ATOM 3185 C C . MET A 1 415 ? 7.868 -15.314 -25.590 1.00 89.19 415 MET A C 1
ATOM 3187 O O . MET A 1 415 ? 9.007 -15.745 -25.395 1.00 89.19 415 MET A O 1
ATOM 3191 N N . ARG A 1 416 ? 6.884 -16.080 -26.081 1.00 80.75 416 ARG A N 1
ATOM 3192 C CA . ARG A 1 416 ? 7.048 -17.488 -26.498 1.00 80.75 416 ARG A CA 1
ATOM 3193 C C . ARG A 1 416 ? 7.522 -17.652 -27.940 1.00 80.75 416 ARG A C 1
ATOM 3195 O O . ARG A 1 416 ? 8.211 -18.631 -28.226 1.00 80.75 416 ARG A O 1
ATOM 3202 N N . VAL A 1 417 ? 7.082 -16.758 -28.828 1.00 56.38 417 VAL A N 1
ATOM 3203 C CA . VAL A 1 417 ? 7.569 -16.641 -30.219 1.00 56.38 417 VAL A CA 1
ATOM 3204 C C . VAL A 1 417 ? 9.035 -16.232 -30.201 1.00 56.38 417 VAL A C 1
ATOM 3206 O O . VAL A 1 417 ? 9.737 -16.433 -31.208 1.00 56.38 417 VAL A O 1
#

InterPro domains:
  IPR000642 Peptidase M41 [PF01434] (230-414)
  IPR003593 AAA+ ATPase domain [SM00382] (23-150)
  IPR003959 ATPase, AAA-type, core [PF00004] (27-146)
  IPR003960 ATPase, AAA-type, conserved site [PS00674] (118-136)
  IPR027417 P-loop containing nucleoside triphosphate hydrolase [G3DSA:3.40.50.300] (30-147)
  IPR027417 P-loop containing nucleoside triphosphate hydrolase [SSF52540] (27-214)
  IPR030934 Intein C-terminal splicing region [PS50818] (5-27)
  IPR030934 Intein C-terminal splicing region [TIGR01443] (6-27)
  IPR036844 Hint domain superfamily [SSF51294] (2-26)
  IPR037219 Peptidase M41-like [G3DSA:1.20.58.760] (232-417)
  IPR037219 Peptidase M41-like [SSF140990] (230-415)
  IPR041569 AAA ATPase, AAA+ lid domain [PF17862] (170-214)

pLDDT: mean 81.59, std 17.26, range [21.7, 97.56]

Radius of gyration: 26.77 Å; Cα contacts (8 Å, |Δi|>4): 607; chains: 1; bounding box: 61×51×72 Å